Protein AF-A0A955JQ76-F1 (afdb_monomer)

Foldseek 3Di:
DDDDDDDDDDDDDDDDDDDDDPPPPVVVVVVVVVVVVVVVVVVVVVVVVVVVVVVVVVVVVVVVVVVVVVVVVVVVVVVVVVVVVVVVVVVVCVVVVVVVVVVVLVVLLVVLVVQLPDPDPVSVVVSVVVNVVSPPDDDDDDDDDDDDDDDDDDPDDDDPPPDDDDDDPDDDPPQWDFDDDPPDTDTHDGPPDDPPDDDDDPPDDDDDDDDDDPDDDDPDDDDDPDDDDDPDDADCAFDDDPRDGQAGRVRPRDPPPDADPAHDVGDDDPDDDDDFDPDQQWDFDDDPNHGQWIQGPVRDIDGPDDDDDPDDDDDPDDDDPCPPVPPPPPCDDPNAGDDQEPSHDDDPPPDHSVPDPVCDDVNHHPVCVVDPVNCPDDDDDPVNDDPVDPPDDDDAPPPPGDFDADPVRHGPDDPPVVVPPPDPPPPPDDDDDPVNDDLVDDDPPDDNDDPDDDDPPPDQQPPDADVHDRPADSVRD

Sequence (477 aa):
MDNQGFKVSSGSGQSLASDTAGHAFRRLLVIVIIVSVACLAMLSAFVIYHRSNVHESKSAHDDLQSKLATSDLQKKERLDQLALEIEQINSDIKQDLDRDINQKYESISKELKDLANASNKEIAISALSLMQSLSNVAGEGISVSGSNGTTIRNTGVLSVNQQTGELSLQGVMSQTTVNQSGKITTIGTAQDISPGSSPTFNSQTLNGNQTIAGNGEIQGNMIVQGSITGDTLAIGTSGTQNGYVICDASNNCGYSGAGSSFVQGGNSFGNPANIGTNDIQPLNVETNGVTRLSIDASGNSAFTGNVSSNGTISANSLSGNGSGVTNVNATALNGNTAGNSNGQIAINNGTVNTNLNADLLDGQHGSFYQDASNINSGVVADARLSGNVTLQGNAFNGANQLVQLTASGLLPTLDGSSLQNLNAGNVGIGTLTDARLSSNVALKNATNTFIGTNNFAGLTATGILQNGYQVCDASNN

Radius of gyration: 99.42 Å; Cα contacts (8 Å, |Δi|>4): 224; chains: 1; bounding box: 164×147×286 Å

Mean predicted aligned error: 23.63 Å

Structure (mmCIF, N/CA/C/O backbone):
data_AF-A0A955JQ76-F1
#
_entry.id   AF-A0A955JQ76-F1
#
loop_
_atom_site.group_PDB
_atom_site.id
_atom_site.type_symbol
_atom_site.label_atom_id
_atom_site.label_alt_id
_atom_site.label_comp_id
_atom_site.label_asym_id
_atom_site.label_entity_id
_atom_site.label_seq_id
_atom_site.pdbx_PDB_ins_code
_atom_site.Cartn_x
_atom_site.Cartn_y
_atom_site.Cartn_z
_atom_site.occupancy
_atom_site.B_iso_or_equiv
_atom_site.auth_seq_id
_atom_site.auth_comp_id
_atom_site.auth_asym_id
_atom_site.auth_atom_id
_atom_site.pdbx_PDB_model_num
ATOM 1 N N . MET A 1 1 ? 47.116 70.803 -145.082 1.00 39.06 1 MET A N 1
ATOM 2 C CA . MET A 1 1 ? 45.830 71.411 -145.476 1.00 39.06 1 MET A CA 1
ATOM 3 C C . MET A 1 1 ? 45.814 72.822 -144.925 1.00 39.06 1 MET A C 1
ATOM 5 O O . MET A 1 1 ? 46.307 73.024 -143.822 1.00 39.06 1 MET A O 1
ATOM 9 N N . ASP A 1 2 ? 45.382 73.774 -145.741 1.00 37.72 2 ASP A N 1
ATOM 10 C CA . ASP A 1 2 ? 45.626 75.211 -145.585 1.00 37.72 2 ASP A CA 1
ATOM 11 C C . ASP A 1 2 ? 44.881 75.879 -144.417 1.00 37.72 2 ASP A C 1
ATOM 13 O O . ASP A 1 2 ? 43.719 75.565 -144.174 1.00 37.72 2 ASP A O 1
ATOM 17 N N . ASN A 1 3 ? 45.494 76.899 -143.793 1.00 35.53 3 ASN A N 1
ATOM 18 C CA . ASN A 1 3 ? 45.131 78.288 -144.122 1.00 35.53 3 ASN A CA 1
ATOM 19 C C . ASN A 1 3 ? 46.226 79.327 -143.749 1.00 35.53 3 ASN A C 1
ATOM 21 O O . ASN A 1 3 ? 46.975 79.153 -142.795 1.00 35.53 3 ASN A O 1
ATOM 25 N N . GLN A 1 4 ? 46.281 80.390 -144.557 1.00 41.47 4 GLN A N 1
ATOM 26 C CA . GLN A 1 4 ? 47.180 81.565 -144.641 1.00 41.47 4 GLN A CA 1
ATOM 27 C C . GLN A 1 4 ? 47.337 82.394 -143.331 1.00 41.47 4 GLN A C 1
ATOM 29 O O . GLN A 1 4 ? 46.497 82.270 -142.448 1.00 41.47 4 GLN A O 1
ATOM 34 N N . GLY A 1 5 ? 48.304 83.317 -143.121 1.00 34.16 5 GLY A N 1
ATOM 35 C CA . GLY A 1 5 ? 49.381 83.931 -143.945 1.00 34.16 5 GLY A CA 1
ATOM 36 C C . GLY A 1 5 ? 50.316 84.845 -143.075 1.00 34.16 5 GLY A C 1
ATOM 37 O O . GLY A 1 5 ? 50.009 85.059 -141.909 1.00 34.16 5 GLY A O 1
ATOM 38 N N . PHE A 1 6 ? 51.542 85.262 -143.474 1.00 31.70 6 PHE A N 1
ATOM 39 C CA . PHE A 1 6 ? 51.906 86.355 -144.429 1.00 31.70 6 PHE A CA 1
ATOM 40 C C . PHE A 1 6 ? 51.902 87.779 -143.770 1.00 31.70 6 PHE A C 1
ATOM 42 O O . PHE A 1 6 ? 50.859 88.163 -143.264 1.00 31.70 6 PHE A O 1
ATOM 49 N N . LYS A 1 7 ? 52.943 88.659 -143.752 1.00 40.75 7 LYS A N 1
ATOM 50 C CA . LYS A 1 7 ? 54.350 88.684 -144.275 1.00 40.75 7 LYS A CA 1
ATOM 51 C C . LYS A 1 7 ? 55.144 89.962 -143.804 1.00 40.75 7 LYS A C 1
ATOM 53 O O . LYS A 1 7 ? 54.522 91.014 -143.792 1.00 40.75 7 LYS A O 1
ATOM 58 N N . VAL A 1 8 ? 56.499 89.918 -143.676 1.00 36.47 8 VAL A N 1
ATOM 59 C CA . VAL A 1 8 ? 57.489 91.038 -143.964 1.00 36.47 8 VAL A CA 1
ATOM 60 C C . VAL A 1 8 ? 57.466 92.280 -142.994 1.00 36.47 8 VAL A C 1
ATOM 62 O O . VAL A 1 8 ? 56.471 92.485 -142.323 1.00 36.47 8 VAL A O 1
ATOM 65 N N . SER A 1 9 ? 58.505 93.108 -142.717 1.00 34.59 9 SER A N 1
ATOM 66 C CA . SER A 1 9 ? 59.639 93.651 -143.510 1.00 34.59 9 SER A CA 1
ATOM 67 C C . SER A 1 9 ? 60.887 94.121 -142.715 1.00 34.59 9 SER A C 1
ATOM 69 O O . SER A 1 9 ? 60.875 94.224 -141.493 1.00 34.59 9 SER A O 1
ATOM 71 N N . SER A 1 10 ? 61.939 94.478 -143.463 1.00 41.00 10 SER A N 1
ATOM 72 C CA . SER A 1 10 ? 63.261 95.014 -143.083 1.00 41.00 10 SER A CA 1
ATOM 73 C C . SER A 1 10 ? 63.398 96.554 -143.121 1.00 41.00 10 SER A C 1
ATOM 75 O O . SER A 1 10 ? 62.702 97.205 -143.896 1.00 41.00 10 SER A O 1
ATOM 77 N N . GLY A 1 11 ? 64.418 97.100 -142.438 1.00 34.34 11 GLY A N 1
ATOM 78 C CA . GLY A 1 11 ? 65.035 98.426 -142.688 1.00 34.34 11 GLY A CA 1
ATOM 79 C C . GLY A 1 11 ? 65.796 98.946 -141.447 1.00 34.34 11 GLY A C 1
ATOM 80 O O . GLY A 1 11 ? 65.258 98.817 -140.357 1.00 34.34 11 GLY A O 1
ATOM 81 N N . SER A 1 12 ? 67.058 99.414 -141.418 1.00 33.38 12 SER A N 1
ATOM 82 C CA . SER A 1 12 ? 67.971 100.158 -142.328 1.00 33.38 12 SER A CA 1
ATOM 83 C C . SER A 1 12 ? 68.130 101.640 -141.929 1.00 33.38 12 SER A C 1
ATOM 85 O O . SER A 1 12 ? 67.125 102.327 -141.790 1.00 33.38 12 SER A O 1
ATOM 87 N N . GLY A 1 13 ? 69.372 102.150 -141.859 1.00 34.94 13 GLY A N 1
ATOM 88 C CA . GLY A 1 13 ? 69.708 103.577 -141.629 1.00 34.94 13 GLY A CA 1
ATOM 89 C C . GLY A 1 13 ? 70.164 103.865 -140.188 1.00 34.94 13 GLY A C 1
ATOM 90 O O . GLY A 1 13 ? 69.411 103.639 -139.253 1.00 34.94 13 GLY A O 1
ATOM 91 N N . GLN A 1 14 ? 71.451 104.134 -139.927 1.00 36.16 14 GLN A N 1
ATOM 92 C CA . GLN A 1 14 ? 72.162 105.428 -140.069 1.00 36.16 14 GLN A CA 1
ATOM 93 C C . GLN A 1 14 ? 71.599 106.531 -139.142 1.00 36.16 14 GLN A C 1
ATOM 95 O O . GLN A 1 14 ? 70.411 106.808 -139.197 1.00 36.16 14 GLN A O 1
ATOM 100 N N . SER A 1 15 ? 72.330 107.086 -138.162 1.00 36.34 15 SER A N 1
ATOM 101 C CA . SER A 1 15 ? 73.666 107.740 -138.132 1.00 36.34 15 SER A CA 1
ATOM 102 C C . SER A 1 15 ? 73.541 109.268 -138.239 1.00 36.34 15 SER A C 1
ATOM 104 O O . SER A 1 15 ? 72.854 109.740 -139.137 1.00 36.34 15 SER A O 1
ATOM 106 N N . LEU A 1 16 ? 74.275 109.993 -137.372 1.00 32.81 16 LEU A N 1
ATOM 107 C CA . LEU A 1 16 ? 74.452 111.465 -137.326 1.00 32.81 16 LEU A CA 1
ATOM 108 C C . LEU A 1 16 ? 73.179 112.260 -136.909 1.00 32.81 16 LEU A C 1
ATOM 110 O O . LEU A 1 16 ? 72.072 111.892 -137.273 1.00 32.81 16 LEU A O 1
ATOM 114 N N . ALA A 1 17 ? 73.229 113.346 -136.120 1.00 36.19 17 ALA A N 1
ATOM 115 C CA . ALA A 1 17 ? 74.340 114.059 -135.467 1.00 36.19 17 ALA A CA 1
ATOM 116 C C . ALA A 1 17 ? 73.867 114.863 -134.219 1.00 36.19 17 ALA A C 1
ATOM 118 O O . ALA A 1 17 ? 72.670 114.995 -133.989 1.00 36.19 17 ALA A O 1
ATOM 119 N N . SER A 1 18 ? 74.834 115.479 -133.518 1.00 40.44 18 SER A N 1
ATOM 120 C CA . SER A 1 18 ? 74.720 116.692 -132.670 1.00 40.44 18 SER A CA 1
ATOM 121 C C . SER A 1 18 ? 74.068 116.601 -131.266 1.00 40.44 18 SER A C 1
ATOM 123 O O . SER A 1 18 ? 72.866 116.445 -131.082 1.00 40.44 18 SER A O 1
ATOM 125 N N . ASP A 1 19 ? 74.942 116.795 -130.269 1.00 44.41 19 ASP A N 1
ATOM 126 C CA . ASP A 1 19 ? 74.754 117.563 -129.023 1.00 44.41 19 ASP A CA 1
ATOM 127 C C . ASP A 1 19 ? 73.852 117.057 -127.875 1.00 44.41 19 ASP A C 1
ATOM 129 O O . ASP A 1 19 ? 72.918 117.691 -127.387 1.00 44.41 19 ASP A O 1
ATOM 133 N N . THR A 1 20 ? 74.284 115.925 -127.314 1.00 55.53 20 THR A N 1
ATOM 134 C CA . THR A 1 20 ? 74.956 115.886 -125.986 1.00 55.53 20 THR A CA 1
ATOM 135 C C . THR A 1 20 ? 74.315 116.604 -124.773 1.00 55.53 20 THR A C 1
ATOM 137 O O . THR A 1 20 ? 75.020 116.987 -123.845 1.00 55.53 20 THR A O 1
ATOM 140 N N . ALA A 1 21 ? 72.984 116.692 -124.682 1.00 52.44 21 ALA A N 1
ATOM 141 C CA . ALA A 1 21 ? 72.294 116.972 -123.403 1.00 52.44 21 ALA A CA 1
ATOM 142 C C . ALA A 1 21 ? 71.141 115.995 -123.088 1.00 52.44 21 ALA A C 1
ATOM 144 O O . ALA A 1 21 ? 70.983 115.547 -121.951 1.00 52.44 21 ALA A O 1
ATOM 145 N N . GLY A 1 22 ? 70.368 115.570 -124.094 1.00 56.41 22 GLY A N 1
ATOM 146 C CA . GLY A 1 22 ? 69.186 114.708 -123.905 1.00 56.41 22 GLY A CA 1
ATOM 147 C C . GLY A 1 22 ? 69.461 113.244 -123.510 1.00 56.41 22 GLY A C 1
ATOM 148 O O . GLY A 1 22 ? 68.523 112.486 -123.253 1.00 56.41 22 GLY A O 1
ATOM 149 N N . HIS A 1 23 ? 70.725 112.809 -123.464 1.00 52.72 23 HIS A N 1
ATOM 150 C CA . HIS A 1 23 ? 71.073 111.394 -123.282 1.00 52.72 23 HIS A CA 1
ATOM 151 C C . HIS A 1 23 ? 70.923 110.856 -121.850 1.00 52.72 23 HIS A C 1
ATOM 153 O O . HIS A 1 23 ? 70.755 109.647 -121.697 1.00 52.72 23 HIS A O 1
ATOM 159 N N . ALA A 1 24 ? 70.951 111.695 -120.810 1.00 59.19 24 ALA A N 1
ATOM 160 C CA . ALA A 1 24 ? 70.868 111.216 -119.425 1.00 59.19 24 ALA A CA 1
ATOM 161 C C . ALA A 1 24 ? 69.450 110.746 -119.040 1.00 59.19 24 ALA A C 1
ATOM 163 O O . ALA A 1 24 ? 69.270 109.633 -118.546 1.00 59.19 24 ALA A O 1
ATOM 164 N N . PHE A 1 25 ? 68.425 111.556 -119.323 1.00 60.75 25 PHE A N 1
ATOM 165 C CA . PHE A 1 25 ? 67.058 111.300 -118.849 1.00 60.75 25 PHE A CA 1
ATOM 166 C C . PHE A 1 25 ? 66.388 110.108 -119.556 1.00 60.75 25 PHE A C 1
ATOM 168 O O . PHE A 1 25 ? 65.771 109.261 -118.909 1.00 60.75 25 PHE A O 1
ATOM 175 N N . ARG A 1 26 ? 66.586 109.970 -120.879 1.00 60.19 26 ARG A N 1
ATOM 176 C CA . ARG A 1 26 ? 66.104 108.796 -121.633 1.00 60.19 26 ARG A CA 1
ATOM 177 C C . ARG A 1 26 ? 66.754 107.487 -121.177 1.00 60.19 26 ARG A C 1
ATOM 179 O O . ARG A 1 26 ? 66.084 106.461 -121.212 1.00 60.19 26 ARG A O 1
ATOM 186 N N . ARG A 1 27 ? 68.018 107.504 -120.728 1.00 62.44 27 ARG A N 1
ATOM 187 C CA . ARG A 1 27 ? 68.685 106.298 -120.205 1.00 62.44 27 ARG A CA 1
ATOM 188 C C . ARG A 1 27 ? 68.006 105.793 -118.930 1.00 62.44 27 ARG A C 1
ATOM 190 O O . ARG A 1 27 ? 67.743 104.600 -118.843 1.00 62.44 27 ARG A O 1
ATOM 197 N N . LEU A 1 28 ? 67.658 106.676 -117.991 1.00 65.25 28 LEU A N 1
ATOM 198 C CA . LEU A 1 28 ? 67.038 106.266 -116.725 1.00 65.25 28 LEU A CA 1
ATOM 199 C C . LEU A 1 28 ? 65.641 105.650 -116.921 1.00 65.25 28 LEU A C 1
ATOM 201 O O . LEU A 1 28 ? 65.368 104.575 -116.391 1.00 65.25 28 LEU A O 1
ATOM 205 N N . LEU A 1 29 ? 64.779 106.283 -117.728 1.00 64.50 29 LEU A N 1
ATOM 206 C CA . LEU A 1 29 ? 63.418 105.787 -117.982 1.00 64.50 29 LEU A CA 1
ATOM 207 C C . LEU A 1 29 ? 63.422 104.412 -118.678 1.00 64.50 29 LEU A C 1
ATOM 209 O O . LEU A 1 29 ? 62.647 103.526 -118.321 1.00 64.50 29 LEU A O 1
ATOM 213 N N . VAL A 1 30 ? 64.328 104.223 -119.643 1.00 67.25 30 VAL A N 1
ATOM 214 C CA . VAL A 1 30 ? 64.501 102.947 -120.353 1.00 67.25 30 VAL A CA 1
ATOM 215 C C . VAL A 1 30 ? 65.043 101.861 -119.418 1.00 67.25 30 VAL A C 1
ATOM 217 O O . VAL A 1 30 ? 64.553 100.736 -119.468 1.00 67.25 30 VAL A O 1
ATOM 220 N N . ILE A 1 31 ? 65.976 102.187 -118.514 1.00 69.44 31 ILE A N 1
ATOM 221 C CA . ILE A 1 31 ? 66.483 101.239 -117.506 1.00 69.44 31 ILE A CA 1
ATOM 222 C C . ILE A 1 31 ? 65.354 100.737 -116.595 1.00 69.44 31 ILE A C 1
ATOM 224 O O . ILE A 1 31 ? 65.250 99.531 -116.393 1.00 69.44 31 ILE A O 1
ATOM 228 N N . VAL A 1 32 ? 64.478 101.613 -116.085 1.00 70.00 32 VAL A N 1
ATOM 229 C CA . VAL A 1 32 ? 63.382 101.192 -115.185 1.00 70.00 32 VAL A CA 1
ATOM 230 C C . VAL A 1 32 ? 62.412 100.235 -115.886 1.00 70.00 32 VAL A C 1
ATOM 232 O O . VAL A 1 32 ? 62.097 99.182 -115.335 1.00 70.00 32 VAL A O 1
ATOM 235 N N . ILE A 1 33 ? 61.994 100.541 -117.119 1.00 67.12 33 ILE A N 1
ATOM 236 C CA . ILE A 1 33 ? 61.086 99.670 -117.886 1.00 67.12 33 ILE A CA 1
ATOM 237 C C . ILE A 1 33 ? 61.755 98.322 -118.206 1.00 67.12 33 ILE A C 1
ATOM 239 O O . ILE A 1 33 ? 61.122 97.277 -118.052 1.00 67.12 33 ILE A O 1
ATOM 243 N N . ILE A 1 34 ? 63.041 98.323 -118.580 1.00 69.00 34 ILE A N 1
ATOM 244 C CA . ILE A 1 34 ? 63.812 97.090 -118.806 1.00 69.00 34 ILE A CA 1
ATOM 245 C C . ILE A 1 34 ? 63.893 96.251 -117.524 1.00 69.00 34 ILE A C 1
ATOM 247 O O . ILE A 1 34 ? 63.675 95.044 -117.589 1.00 69.00 34 ILE A O 1
ATOM 251 N N . VAL A 1 35 ? 64.141 96.862 -116.361 1.00 73.12 35 VAL A N 1
ATOM 252 C CA . VAL A 1 35 ? 64.207 96.149 -115.073 1.00 73.12 35 VAL A CA 1
ATOM 253 C C . VAL A 1 35 ? 62.850 95.549 -114.691 1.00 73.12 35 VAL A C 1
ATOM 255 O O . VAL A 1 35 ? 62.800 94.388 -114.289 1.00 73.12 35 VAL A O 1
ATOM 258 N N . SER A 1 36 ? 61.738 96.272 -114.862 1.00 65.19 36 SER A N 1
ATOM 259 C CA . SER A 1 36 ? 60.400 95.737 -114.567 1.00 65.19 36 SER A CA 1
ATOM 260 C C . SER A 1 36 ? 60.012 94.567 -115.480 1.00 65.19 36 SER A C 1
ATOM 262 O O . SER A 1 36 ? 59.506 93.555 -114.993 1.00 65.19 36 SER A O 1
ATOM 264 N N . VAL A 1 37 ? 60.291 94.662 -116.786 1.00 69.75 37 VAL A N 1
ATOM 265 C CA . VAL A 1 37 ? 60.029 93.571 -117.744 1.00 69.75 37 VAL A CA 1
ATOM 266 C C . VAL A 1 37 ? 60.952 92.375 -117.485 1.00 69.75 37 VAL A C 1
ATOM 268 O O . VAL A 1 37 ? 60.485 91.237 -117.490 1.00 69.75 37 VAL A O 1
ATOM 271 N N . ALA A 1 38 ? 62.232 92.610 -117.175 1.00 68.38 38 ALA A N 1
ATOM 272 C CA . ALA A 1 38 ? 63.172 91.555 -116.801 1.00 68.38 38 ALA A CA 1
ATOM 273 C C . ALA A 1 38 ? 62.748 90.825 -115.515 1.00 68.38 38 ALA A C 1
ATOM 275 O O . ALA A 1 38 ? 62.862 89.604 -115.443 1.00 68.38 38 ALA A O 1
ATOM 276 N N . CYS A 1 39 ? 62.205 91.537 -114.524 1.00 66.69 39 CYS A N 1
ATOM 277 C CA . CYS A 1 39 ? 61.745 90.933 -113.274 1.00 66.69 39 CYS A CA 1
ATOM 278 C C . CYS A 1 39 ? 60.517 90.024 -113.490 1.00 66.69 39 CYS A C 1
ATOM 280 O O . CYS A 1 39 ? 60.467 88.908 -112.972 1.00 66.69 39 CYS A O 1
ATOM 282 N N . LEU A 1 40 ? 59.562 90.441 -114.332 1.00 66.50 40 LEU A N 1
ATOM 283 C CA . LEU A 1 40 ? 58.391 89.621 -114.677 1.00 66.50 40 LEU A CA 1
ATOM 284 C C . LEU A 1 40 ? 58.764 88.404 -115.552 1.00 66.50 40 LEU A C 1
ATOM 286 O O . LEU A 1 40 ? 58.210 87.313 -115.382 1.00 66.50 40 LEU A O 1
ATOM 290 N N . ALA A 1 41 ? 59.754 88.563 -116.438 1.00 69.12 41 ALA A N 1
ATOM 291 C CA . ALA A 1 41 ? 60.352 87.465 -117.197 1.00 69.12 41 ALA A CA 1
ATOM 292 C C . ALA A 1 41 ? 61.108 86.474 -116.290 1.00 69.12 41 ALA A C 1
ATOM 294 O O . ALA A 1 41 ? 60.997 85.265 -116.478 1.00 69.12 41 ALA A O 1
ATOM 295 N N . MET A 1 42 ? 61.820 86.949 -115.261 1.00 73.19 42 MET A N 1
ATOM 296 C CA . MET A 1 42 ? 62.481 86.071 -114.290 1.00 73.19 42 MET A CA 1
ATOM 297 C C . MET A 1 42 ? 61.493 85.314 -113.401 1.00 73.19 42 MET A C 1
ATOM 299 O O . MET A 1 42 ? 61.714 84.135 -113.138 1.00 73.19 42 MET A O 1
ATOM 303 N N . LEU A 1 43 ? 60.383 85.929 -112.979 1.00 69.62 43 LEU A N 1
ATOM 304 C CA . LEU A 1 43 ? 59.381 85.234 -112.162 1.00 69.62 43 LEU A CA 1
ATOM 305 C C . LEU A 1 43 ? 58.673 84.119 -112.952 1.00 69.62 43 LEU A C 1
ATOM 307 O O . LEU A 1 43 ? 58.476 83.017 -112.440 1.00 69.62 43 LEU A O 1
ATOM 311 N N . SER A 1 44 ? 58.348 84.373 -114.223 1.00 68.00 44 SER A N 1
ATOM 312 C CA . SER A 1 44 ? 57.783 83.355 -115.120 1.00 68.00 44 SER A CA 1
ATOM 313 C C . SER A 1 44 ? 58.800 82.260 -115.474 1.00 68.00 44 SER A C 1
ATOM 315 O O . SER A 1 44 ? 58.452 81.080 -115.425 1.00 68.00 44 SER A O 1
ATOM 317 N N . ALA A 1 45 ? 60.070 82.609 -115.711 1.00 70.25 45 ALA A N 1
ATOM 318 C CA . ALA A 1 45 ? 61.149 81.634 -115.881 1.00 70.25 45 ALA A CA 1
ATOM 319 C C . ALA A 1 45 ? 61.367 80.767 -114.626 1.00 70.25 45 ALA A C 1
ATOM 321 O O . ALA A 1 45 ? 61.546 79.559 -114.753 1.00 70.25 45 ALA A O 1
ATOM 322 N N . PHE A 1 46 ? 61.290 81.339 -113.419 1.00 74.06 46 PHE A N 1
ATOM 323 C CA . PHE A 1 46 ? 61.436 80.593 -112.164 1.00 74.06 46 PHE A CA 1
ATOM 324 C C . PHE A 1 46 ? 60.302 79.580 -111.959 1.00 74.06 46 PHE A C 1
ATOM 326 O O . PHE A 1 46 ? 60.565 78.432 -111.604 1.00 74.06 46 PHE A O 1
ATOM 333 N N . VAL A 1 47 ? 59.049 79.958 -112.244 1.00 74.25 47 VAL A N 1
ATOM 334 C CA . VAL A 1 47 ? 57.900 79.034 -112.174 1.00 74.25 47 VAL A CA 1
ATOM 335 C C . VAL A 1 47 ? 58.018 77.911 -113.209 1.00 74.25 47 VAL A C 1
ATOM 337 O O . VAL A 1 47 ? 57.737 76.758 -112.882 1.00 74.25 47 VAL A O 1
ATOM 340 N N . ILE A 1 48 ? 58.474 78.208 -114.431 1.00 71.44 48 ILE A N 1
ATOM 341 C CA . ILE A 1 48 ? 58.726 77.188 -115.463 1.00 71.44 48 ILE A CA 1
ATOM 342 C C . ILE A 1 48 ? 59.863 76.248 -115.031 1.00 71.44 48 ILE A C 1
ATOM 344 O O . ILE A 1 48 ? 59.701 75.033 -115.111 1.00 71.44 48 ILE A O 1
ATOM 348 N N . TYR A 1 49 ? 60.964 76.782 -114.497 1.00 72.38 49 TYR A N 1
ATOM 349 C CA . TYR A 1 49 ? 62.102 76.004 -113.998 1.00 72.38 49 TYR A CA 1
ATOM 350 C C . TYR A 1 49 ? 61.711 75.071 -112.840 1.00 72.38 49 TYR A C 1
ATOM 352 O O . TYR A 1 49 ? 62.000 73.876 -112.879 1.00 72.38 49 TYR A O 1
ATOM 360 N N . HIS A 1 50 ? 60.970 75.572 -111.844 1.00 74.62 50 HIS A N 1
ATOM 361 C CA . HIS A 1 50 ? 60.469 74.737 -110.747 1.00 74.62 50 HIS A CA 1
ATOM 362 C C . HIS A 1 50 ? 59.492 73.661 -111.240 1.00 74.62 50 HIS A C 1
ATOM 364 O O . HIS A 1 50 ? 59.577 72.510 -110.815 1.00 74.62 50 HIS A O 1
ATOM 370 N N . ARG A 1 51 ? 58.588 74.000 -112.169 1.00 70.81 51 ARG A N 1
ATOM 371 C CA . ARG A 1 51 ? 57.623 73.037 -112.716 1.00 70.81 51 ARG A CA 1
ATOM 372 C C . ARG A 1 51 ? 58.297 71.971 -113.585 1.00 70.81 51 ARG A C 1
ATOM 374 O O . ARG A 1 51 ? 57.861 70.827 -113.531 1.00 70.81 51 ARG A O 1
ATOM 381 N N . SER A 1 52 ? 59.362 72.318 -114.313 1.00 71.00 52 SER A N 1
ATOM 382 C CA . SER A 1 52 ? 60.188 71.375 -115.082 1.00 71.00 52 SER A CA 1
ATOM 383 C C . SER A 1 52 ? 60.898 70.382 -114.161 1.00 71.00 52 SER A C 1
ATOM 385 O O . SER A 1 52 ? 60.691 69.179 -114.296 1.00 71.00 52 SER A O 1
ATOM 387 N N . ASN A 1 53 ? 61.626 70.873 -113.151 1.00 74.19 53 ASN A N 1
ATOM 388 C CA . ASN A 1 53 ? 62.367 70.017 -112.216 1.00 74.19 53 ASN A CA 1
ATOM 389 C C . ASN A 1 53 ? 61.442 69.083 -111.411 1.00 74.19 53 ASN A C 1
ATOM 391 O O . ASN A 1 53 ? 61.801 67.940 -111.135 1.00 74.19 53 ASN A O 1
ATOM 395 N N . VAL A 1 54 ? 60.231 69.532 -111.054 1.00 75.38 54 VAL A N 1
ATOM 396 C CA . VAL A 1 54 ? 59.224 68.674 -110.399 1.00 75.38 54 VAL A CA 1
ATOM 397 C C . VAL A 1 54 ? 58.665 67.617 -111.363 1.00 75.38 54 VAL A C 1
ATOM 399 O O . VAL A 1 54 ? 58.400 66.493 -110.934 1.00 75.38 54 VAL A O 1
ATOM 402 N N . HIS A 1 55 ? 58.519 67.926 -112.656 1.00 75.12 55 HIS A N 1
ATOM 403 C CA . HIS A 1 55 ? 58.060 66.951 -113.650 1.00 75.12 55 HIS A CA 1
ATOM 404 C C . HIS A 1 55 ? 59.126 65.900 -113.984 1.00 75.12 55 HIS A C 1
ATOM 406 O O . HIS A 1 55 ? 58.788 64.720 -114.065 1.00 75.12 55 HIS A O 1
ATOM 412 N N . GLU A 1 56 ? 60.395 66.298 -114.120 1.00 75.12 56 GLU A N 1
ATOM 413 C CA . GLU A 1 56 ? 61.521 65.369 -114.291 1.00 75.12 56 GLU A CA 1
ATOM 414 C C . GLU A 1 56 ? 61.706 64.486 -113.055 1.00 75.12 56 GLU A C 1
ATOM 416 O O . GLU A 1 56 ? 61.798 63.270 -113.189 1.00 75.12 56 GLU A O 1
ATOM 421 N N . SER A 1 57 ? 61.667 65.064 -111.848 1.00 75.06 57 SER A N 1
ATOM 422 C CA . SER A 1 57 ? 61.771 64.305 -110.593 1.00 75.06 57 SER A CA 1
ATOM 423 C C . SER A 1 57 ? 60.663 63.251 -110.460 1.00 75.06 57 SER A C 1
ATOM 425 O O . SER A 1 57 ? 60.935 62.104 -110.105 1.00 75.06 57 SER A O 1
ATOM 427 N N . LYS A 1 58 ? 59.419 63.593 -110.830 1.00 79.62 58 LYS A N 1
ATOM 428 C CA . LYS A 1 58 ? 58.312 62.629 -110.819 1.00 79.62 58 LYS A CA 1
ATOM 429 C C . LYS A 1 58 ? 58.443 61.567 -111.917 1.00 79.62 58 LYS A C 1
ATOM 431 O O . LYS A 1 58 ? 58.285 60.388 -111.627 1.00 79.62 58 LYS A O 1
ATOM 436 N N . SER A 1 59 ? 58.803 61.958 -113.142 1.00 79.88 59 SER A N 1
ATOM 437 C CA . SER A 1 59 ? 59.019 61.008 -114.242 1.00 79.88 59 SER A CA 1
ATOM 438 C C . SER A 1 59 ? 60.170 60.034 -113.959 1.00 79.88 59 SER A C 1
ATOM 440 O O . SER A 1 59 ? 60.083 58.869 -114.336 1.00 79.88 59 SER A O 1
ATOM 442 N N . ALA A 1 60 ? 61.230 60.489 -113.286 1.00 78.62 60 ALA A N 1
ATOM 443 C CA . ALA A 1 60 ? 62.339 59.645 -112.853 1.00 78.62 60 ALA A CA 1
ATOM 444 C C . ALA A 1 60 ? 61.936 58.702 -111.707 1.00 78.62 60 ALA A C 1
ATOM 446 O O . ALA A 1 60 ? 62.388 57.560 -111.670 1.00 78.62 60 ALA A O 1
ATOM 447 N N . HIS A 1 61 ? 61.066 59.144 -110.791 1.00 80.19 61 HIS A N 1
ATOM 448 C CA . HIS A 1 61 ? 60.527 58.284 -109.735 1.00 80.19 61 HIS A CA 1
ATOM 449 C C . HIS A 1 61 ? 59.661 57.152 -110.307 1.00 80.19 61 HIS A C 1
ATOM 451 O O . HIS A 1 61 ? 59.843 55.997 -109.925 1.00 80.19 61 HIS A O 1
ATOM 457 N N . ASP A 1 62 ? 58.769 57.465 -111.249 1.00 80.75 62 ASP A N 1
ATOM 458 C CA . ASP A 1 62 ? 57.866 56.484 -111.860 1.00 80.75 62 ASP A CA 1
ATOM 459 C C . ASP A 1 62 ? 58.638 55.471 -112.749 1.00 80.75 62 ASP A C 1
ATOM 461 O O . ASP A 1 62 ? 58.352 54.272 -112.719 1.00 80.75 62 ASP A O 1
ATOM 465 N N . ASP A 1 63 ? 59.688 55.906 -113.461 1.00 81.81 63 ASP A N 1
ATOM 466 C CA . ASP A 1 63 ? 60.609 55.022 -114.206 1.00 81.81 63 ASP A CA 1
ATOM 467 C C . ASP A 1 63 ? 61.445 54.114 -113.277 1.00 81.81 63 ASP A C 1
ATOM 469 O O . ASP A 1 63 ? 61.598 52.920 -113.547 1.00 81.81 63 ASP A O 1
ATOM 473 N N . LEU A 1 64 ? 61.932 54.633 -112.142 1.00 79.88 64 LEU A N 1
ATOM 474 C CA . LEU A 1 64 ? 62.640 53.833 -111.134 1.00 79.88 64 LEU A CA 1
ATOM 475 C C . LEU A 1 64 ? 61.726 52.801 -110.457 1.00 79.88 64 LEU A C 1
ATOM 477 O O . LEU A 1 64 ? 62.142 51.655 -110.289 1.00 79.88 64 LEU A O 1
ATOM 481 N N . GLN A 1 65 ? 60.484 53.168 -110.121 1.00 78.38 65 GLN A N 1
ATOM 482 C CA . GLN A 1 65 ? 59.459 52.242 -109.612 1.00 78.38 65 GLN A CA 1
ATOM 483 C C . GLN A 1 65 ? 59.182 51.117 -110.619 1.00 78.38 65 GLN A C 1
ATOM 485 O O . GLN A 1 65 ? 59.212 49.939 -110.258 1.00 78.38 65 GLN A O 1
ATOM 490 N N . SER A 1 66 ? 58.992 51.464 -111.899 1.00 76.38 66 SER A N 1
ATOM 491 C CA . SER A 1 66 ? 58.787 50.486 -112.973 1.00 76.38 66 SER A CA 1
ATOM 492 C C . SER A 1 66 ? 59.973 49.526 -113.099 1.00 76.38 66 SER A C 1
ATOM 494 O O . SER A 1 66 ? 59.779 48.312 -113.155 1.00 76.38 66 SER A O 1
ATOM 496 N N . LYS A 1 67 ? 61.207 50.051 -113.110 1.00 76.88 67 LYS A N 1
ATOM 497 C CA . LYS A 1 67 ? 62.434 49.247 -113.223 1.00 76.88 67 LYS A CA 1
ATOM 498 C C . LYS A 1 67 ? 62.649 48.334 -112.020 1.00 76.88 67 LYS A C 1
ATOM 500 O O . LYS A 1 67 ? 63.053 47.186 -112.215 1.00 76.88 67 LYS A O 1
ATOM 505 N N . LEU A 1 68 ? 62.334 48.799 -110.809 1.00 75.25 68 LEU A N 1
ATOM 506 C CA . LEU A 1 68 ? 62.396 47.992 -109.590 1.00 75.25 68 LEU A CA 1
ATOM 507 C C . LEU A 1 68 ? 61.400 46.823 -109.651 1.00 75.25 68 LEU A C 1
ATOM 509 O O . LEU A 1 68 ? 61.801 45.679 -109.447 1.00 75.25 68 LEU A O 1
ATOM 513 N N . ALA A 1 69 ? 60.151 47.081 -110.054 1.00 71.50 69 ALA A N 1
ATOM 514 C CA . ALA A 1 69 ? 59.127 46.047 -110.209 1.00 71.50 69 ALA A CA 1
ATOM 515 C C . ALA A 1 69 ? 59.504 44.975 -111.254 1.00 71.50 69 ALA A C 1
ATOM 517 O O . ALA A 1 69 ? 59.345 43.783 -110.990 1.00 71.50 69 ALA A O 1
ATOM 518 N N . THR A 1 70 ? 60.072 45.358 -112.408 1.00 74.69 70 THR A N 1
ATOM 519 C CA . THR A 1 70 ? 60.615 44.370 -113.366 1.00 74.69 70 THR A CA 1
ATOM 520 C C . THR A 1 70 ? 61.839 43.629 -112.831 1.00 74.69 70 THR A C 1
ATOM 522 O O . THR A 1 70 ? 61.978 42.438 -113.094 1.00 74.69 70 THR A O 1
ATOM 525 N N . SER A 1 71 ? 62.712 44.292 -112.065 1.00 74.94 71 SER A N 1
ATOM 526 C CA . SER A 1 71 ? 63.897 43.655 -111.479 1.00 74.94 71 SER A CA 1
ATOM 527 C C . SER A 1 71 ? 63.516 42.574 -110.467 1.00 74.94 71 SER A C 1
ATOM 529 O O . SER A 1 71 ? 64.118 41.503 -110.464 1.00 74.94 71 SER A O 1
ATOM 531 N N . ASP A 1 72 ? 62.505 42.819 -109.636 1.00 77.50 72 ASP A N 1
ATOM 532 C CA . ASP A 1 72 ? 62.066 41.853 -108.627 1.00 77.50 72 ASP A CA 1
ATOM 533 C C . ASP A 1 72 ? 61.251 40.699 -109.233 1.00 77.50 72 ASP A C 1
ATOM 535 O O . ASP A 1 72 ? 61.394 39.559 -108.784 1.00 77.50 72 ASP A O 1
ATOM 539 N N . LEU A 1 73 ? 60.501 40.939 -110.318 1.00 78.56 73 LEU A N 1
ATOM 540 C CA . LEU A 1 73 ? 59.876 39.864 -111.096 1.00 78.56 73 LEU A CA 1
ATOM 541 C C . LEU A 1 73 ? 60.930 38.957 -111.759 1.00 78.56 73 LEU A C 1
ATOM 543 O O . LEU A 1 73 ? 60.864 37.741 -111.608 1.00 78.56 73 LEU A O 1
ATOM 547 N N . GLN A 1 74 ? 61.955 39.535 -112.398 1.00 78.44 74 GLN A N 1
ATOM 548 C CA . GLN A 1 74 ? 63.058 38.773 -113.004 1.00 78.44 74 GLN A CA 1
ATOM 549 C C . GLN A 1 74 ? 63.877 37.985 -111.969 1.00 78.44 74 GLN A C 1
ATOM 551 O O . GLN A 1 74 ? 64.279 36.852 -112.230 1.00 78.44 74 GLN A O 1
ATOM 556 N N . LYS A 1 75 ? 64.110 38.547 -110.772 1.00 81.25 75 LYS A N 1
ATOM 557 C CA . LYS A 1 75 ? 64.746 37.813 -109.662 1.00 81.25 75 LYS A CA 1
ATOM 558 C C . LYS A 1 75 ? 63.889 36.639 -109.200 1.00 81.25 75 LYS A C 1
ATOM 560 O O . LYS A 1 75 ? 64.446 35.585 -108.912 1.00 81.25 75 LYS A O 1
ATOM 565 N N . LYS A 1 76 ? 62.563 36.806 -109.140 1.00 78.12 76 LYS A N 1
ATOM 566 C CA . LYS A 1 76 ? 61.639 35.731 -108.768 1.00 78.12 76 LYS A CA 1
ATOM 567 C C . LYS A 1 76 ? 61.644 34.605 -109.803 1.00 78.12 76 LYS A C 1
ATOM 569 O O . LYS A 1 76 ? 61.879 33.465 -109.429 1.00 78.12 76 LYS A O 1
ATOM 574 N N . GLU A 1 77 ? 61.500 34.923 -111.088 1.00 83.31 77 GLU A N 1
ATOM 575 C CA . GLU A 1 77 ? 61.580 33.926 -112.169 1.00 83.31 77 GLU A CA 1
ATOM 576 C C . GLU A 1 77 ? 62.931 33.192 -112.172 1.00 83.31 77 GLU A C 1
ATOM 578 O O . GLU A 1 77 ? 62.981 31.977 -112.369 1.00 83.31 77 GLU A O 1
ATOM 583 N N . ARG A 1 78 ? 64.038 33.895 -111.882 1.00 83.38 78 ARG A N 1
ATOM 584 C CA . ARG A 1 78 ? 65.358 33.261 -111.752 1.00 83.38 78 ARG A CA 1
ATOM 585 C C . ARG A 1 78 ? 65.482 32.384 -110.501 1.00 83.38 78 ARG A C 1
ATOM 587 O O . ARG A 1 78 ? 66.194 31.384 -110.551 1.00 83.38 78 ARG A O 1
ATOM 594 N N . LEU A 1 79 ? 64.811 32.732 -109.402 1.00 81.75 79 LEU A N 1
ATOM 595 C CA . LEU A 1 79 ? 64.766 31.923 -108.182 1.00 81.75 79 LEU A CA 1
ATOM 596 C C . LEU A 1 79 ? 63.946 30.641 -108.393 1.00 81.75 79 LEU A C 1
ATOM 598 O O . LEU A 1 79 ? 64.393 29.570 -107.992 1.00 81.75 79 LEU A O 1
ATOM 602 N N . ASP A 1 80 ? 62.810 30.739 -109.087 1.00 81.62 80 ASP A N 1
ATOM 603 C CA . ASP A 1 80 ? 61.970 29.592 -109.448 1.00 81.62 80 ASP A CA 1
ATOM 604 C C . ASP A 1 80 ? 62.709 28.651 -110.434 1.00 81.62 80 ASP A C 1
ATOM 606 O O . ASP A 1 80 ? 62.667 27.431 -110.278 1.00 81.62 80 ASP A O 1
ATOM 610 N N . GLN A 1 81 ? 63.486 29.193 -111.388 1.00 85.44 81 GLN A N 1
ATOM 611 C CA . GLN A 1 81 ? 64.400 28.392 -112.224 1.00 85.44 81 GLN A CA 1
ATOM 612 C C . GLN A 1 81 ? 65.504 27.699 -111.415 1.00 85.44 81 GLN A C 1
ATOM 614 O O . GLN A 1 81 ? 65.763 26.519 -111.631 1.00 85.44 81 GLN A O 1
ATOM 619 N N . LEU A 1 82 ? 66.148 28.407 -110.481 1.00 85.69 82 LEU A N 1
ATOM 620 C CA . LEU A 1 82 ? 67.187 27.829 -109.622 1.00 85.69 82 LEU A CA 1
ATOM 621 C C . LEU A 1 82 ? 66.635 26.719 -108.717 1.00 85.69 82 LEU A C 1
ATOM 623 O O . LEU A 1 82 ? 67.337 25.743 -108.468 1.00 85.69 82 LEU A O 1
ATOM 627 N N . ALA A 1 83 ? 65.387 26.830 -108.255 1.00 79.56 83 ALA A N 1
ATOM 628 C CA . ALA A 1 83 ? 64.728 25.770 -107.496 1.00 79.56 83 ALA A CA 1
ATOM 629 C C . ALA A 1 83 ? 64.562 24.489 -108.335 1.00 79.56 83 ALA A C 1
ATOM 631 O O . ALA A 1 83 ? 64.910 23.409 -107.861 1.00 79.56 83 ALA A O 1
ATOM 632 N N . LEU A 1 84 ? 64.123 24.617 -109.593 1.00 87.31 84 LEU A N 1
ATOM 633 C CA . LEU A 1 84 ? 64.005 23.492 -110.531 1.00 87.31 84 LEU A CA 1
ATOM 634 C C . LEU A 1 84 ? 65.373 22.893 -110.911 1.00 87.31 84 LEU A C 1
ATOM 636 O O . LEU A 1 84 ? 65.509 21.673 -110.959 1.00 87.31 84 LEU A O 1
ATOM 640 N N . GLU A 1 85 ? 66.402 23.723 -111.129 1.00 86.50 85 GLU A N 1
ATOM 641 C CA . GLU A 1 85 ? 67.781 23.252 -111.358 1.00 86.50 85 GLU A CA 1
ATOM 642 C C . GLU A 1 85 ? 68.309 22.461 -110.141 1.00 86.50 85 GLU A C 1
ATOM 644 O O . GLU A 1 85 ? 68.899 21.396 -110.311 1.00 86.50 85 GLU A O 1
ATOM 649 N N . ILE A 1 86 ? 68.054 22.923 -108.910 1.00 84.12 86 ILE A N 1
ATOM 650 C CA . ILE A 1 86 ? 68.446 22.223 -107.671 1.00 84.12 86 ILE A CA 1
ATOM 651 C C . ILE A 1 86 ? 67.664 20.915 -107.480 1.00 84.12 86 ILE A C 1
ATOM 653 O O . ILE A 1 86 ? 68.238 19.922 -107.033 1.00 84.12 86 ILE A O 1
ATOM 657 N N . GLU A 1 87 ? 66.370 20.884 -107.802 1.00 84.56 87 GLU A N 1
ATOM 658 C CA . GLU A 1 87 ? 65.552 19.670 -107.712 1.00 84.56 87 GLU A CA 1
ATOM 659 C C . GLU A 1 87 ? 66.020 18.605 -108.717 1.00 84.56 87 GLU A C 1
ATOM 661 O O . GLU A 1 87 ? 66.211 17.448 -108.334 1.00 84.56 87 GLU A O 1
ATOM 666 N N . GLN A 1 88 ? 66.332 19.007 -109.955 1.00 85.25 88 GLN A N 1
ATOM 667 C CA . GLN A 1 88 ? 66.924 18.121 -110.960 1.00 85.25 88 GLN A CA 1
ATOM 668 C C . GLN A 1 88 ? 68.304 17.611 -110.522 1.00 85.25 88 GLN A C 1
ATOM 670 O O . GLN A 1 88 ? 68.529 16.404 -110.529 1.00 85.25 88 GLN A O 1
ATOM 675 N N . ILE A 1 89 ? 69.200 18.489 -110.052 1.00 83.19 89 ILE A N 1
ATOM 676 C CA . ILE A 1 89 ? 70.530 18.095 -109.555 1.00 83.19 89 ILE A CA 1
ATOM 677 C C . ILE A 1 89 ? 70.417 17.108 -108.384 1.00 83.19 89 ILE A C 1
ATOM 679 O O . ILE A 1 89 ? 71.157 16.130 -108.342 1.00 83.19 89 ILE A O 1
ATOM 683 N N . ASN A 1 90 ? 69.485 17.310 -107.448 1.00 80.19 90 ASN A N 1
ATOM 684 C CA . ASN A 1 90 ? 69.270 16.372 -106.343 1.00 80.19 90 ASN A CA 1
ATOM 685 C C . ASN A 1 90 ? 68.687 15.028 -106.812 1.00 80.19 90 ASN A C 1
ATOM 687 O O . ASN A 1 90 ? 69.056 13.988 -106.266 1.00 80.19 90 ASN A O 1
ATOM 691 N N . SER A 1 91 ? 67.802 15.033 -107.814 1.00 80.69 91 SER A N 1
ATOM 692 C CA . SER A 1 91 ? 67.291 13.811 -108.446 1.00 80.69 91 SER A CA 1
ATOM 693 C C . SER A 1 91 ? 68.411 13.033 -109.141 1.00 80.69 91 SER A C 1
ATOM 695 O O . SER A 1 91 ? 68.553 11.832 -108.913 1.00 80.69 91 SER A O 1
ATOM 697 N N . ASP A 1 92 ? 69.239 13.722 -109.928 1.00 82.25 92 ASP A N 1
ATOM 698 C CA . ASP A 1 92 ? 70.342 13.129 -110.685 1.00 82.25 92 ASP A CA 1
ATOM 699 C C . ASP A 1 92 ? 71.432 12.601 -109.746 1.00 82.25 92 ASP A C 1
ATOM 701 O O . ASP A 1 92 ? 71.824 11.444 -109.866 1.00 82.25 92 ASP A O 1
ATOM 705 N N . ILE A 1 93 ? 71.843 13.380 -108.733 1.00 79.81 93 ILE A N 1
ATOM 706 C CA . ILE A 1 93 ? 72.768 12.924 -107.680 1.00 79.81 93 ILE A CA 1
ATOM 707 C C . ILE A 1 93 ? 72.226 11.673 -106.992 1.00 79.81 93 ILE A C 1
ATOM 709 O O . ILE A 1 93 ? 72.993 10.749 -106.735 1.00 79.81 93 ILE A O 1
ATOM 713 N N . LYS A 1 94 ? 70.926 11.619 -106.683 1.00 76.75 94 LYS A N 1
ATOM 714 C CA . LYS A 1 94 ? 70.341 10.466 -105.996 1.00 76.75 94 LYS A CA 1
ATOM 715 C C . LYS A 1 94 ? 70.299 9.229 -106.893 1.00 76.75 94 LYS A C 1
ATOM 717 O O . LYS A 1 94 ? 70.734 8.169 -106.456 1.00 76.75 94 LYS A O 1
ATOM 722 N N . GLN A 1 95 ? 69.847 9.361 -108.143 1.00 77.56 95 GLN A N 1
ATOM 723 C CA . GLN A 1 95 ? 69.844 8.245 -109.093 1.00 77.56 95 GLN A CA 1
ATOM 724 C C . GLN A 1 95 ? 71.255 7.752 -109.417 1.00 77.56 95 GLN A C 1
ATOM 726 O O . GLN A 1 95 ? 71.468 6.542 -109.457 1.00 77.56 95 GLN A O 1
ATOM 731 N N . ASP A 1 96 ? 72.222 8.650 -109.614 1.00 80.69 96 ASP A N 1
ATOM 732 C CA . ASP A 1 96 ? 73.600 8.255 -109.899 1.00 80.69 96 ASP A CA 1
ATOM 733 C C . ASP A 1 96 ? 74.305 7.673 -108.679 1.00 80.69 96 ASP A C 1
ATOM 735 O O . ASP A 1 96 ? 74.994 6.669 -108.824 1.00 80.69 96 ASP A O 1
ATOM 739 N N . LEU A 1 97 ? 74.091 8.211 -107.476 1.00 74.44 97 LEU A N 1
ATOM 740 C CA . LEU A 1 97 ? 74.645 7.632 -106.253 1.00 74.44 97 LEU A CA 1
ATOM 741 C C . LEU A 1 97 ? 74.066 6.235 -105.987 1.00 74.44 97 LEU A C 1
ATOM 743 O O . LEU A 1 97 ? 74.832 5.303 -105.745 1.00 74.44 97 LEU A O 1
ATOM 747 N N . ASP A 1 98 ? 72.745 6.060 -106.103 1.00 73.88 98 ASP A N 1
ATOM 748 C CA . ASP A 1 98 ? 72.100 4.752 -105.954 1.00 73.88 98 ASP A CA 1
ATOM 749 C C . ASP A 1 98 ? 72.569 3.777 -107.056 1.00 73.88 98 ASP A C 1
ATOM 751 O O . ASP A 1 98 ? 72.815 2.600 -106.785 1.00 73.88 98 ASP A O 1
ATOM 755 N N . ARG A 1 99 ? 72.766 4.242 -108.297 1.00 75.44 99 ARG A N 1
ATOM 756 C CA . ARG A 1 99 ? 73.293 3.431 -109.410 1.00 75.44 99 ARG A CA 1
ATOM 757 C C . ARG A 1 99 ? 74.742 2.998 -109.178 1.00 75.44 99 ARG A C 1
ATOM 759 O O . ARG A 1 99 ? 75.052 1.819 -109.345 1.00 75.44 99 ARG A O 1
ATOM 766 N N . ASP A 1 100 ? 75.612 3.919 -108.784 1.00 79.00 100 ASP A N 1
ATOM 767 C CA . ASP A 1 100 ? 77.050 3.689 -108.615 1.00 79.00 100 ASP A CA 1
ATOM 768 C C . ASP A 1 100 ? 77.344 2.830 -107.368 1.00 79.00 100 ASP A C 1
ATOM 770 O O . ASP A 1 100 ? 78.194 1.936 -107.407 1.00 79.00 100 ASP A O 1
ATOM 774 N N . ILE A 1 101 ? 76.578 3.017 -106.281 1.00 76.31 101 ILE A N 1
ATOM 775 C CA . ILE A 1 101 ? 76.621 2.150 -105.092 1.00 76.31 101 ILE A CA 1
ATOM 776 C C . ILE A 1 101 ? 76.140 0.737 -105.431 1.00 76.31 101 ILE A C 1
ATOM 778 O O . ILE A 1 101 ? 76.838 -0.222 -105.103 1.00 76.31 101 ILE A O 1
ATOM 782 N N . ASN A 1 102 ? 75.001 0.578 -106.116 1.00 75.81 102 ASN A N 1
ATOM 783 C CA . ASN A 1 102 ? 74.484 -0.752 -106.460 1.00 75.81 102 ASN A CA 1
ATOM 784 C C . ASN A 1 102 ? 75.406 -1.501 -107.439 1.00 75.81 102 ASN A C 1
ATOM 786 O O . ASN A 1 102 ? 75.637 -2.697 -107.268 1.00 75.81 102 ASN A O 1
ATOM 790 N N . GLN A 1 103 ? 76.010 -0.814 -108.417 1.00 80.00 103 GLN A N 1
ATOM 791 C CA . GLN A 1 103 ? 77.004 -1.428 -109.308 1.00 80.00 103 GLN A CA 1
ATOM 792 C C . GLN A 1 103 ? 78.260 -1.888 -108.551 1.00 80.00 103 GLN A C 1
ATOM 794 O O . GLN A 1 103 ? 78.761 -2.987 -108.804 1.00 80.00 103 GLN A O 1
ATOM 799 N N . LYS A 1 104 ? 78.745 -1.101 -107.581 1.00 80.81 104 LYS A N 1
ATOM 800 C CA . LYS A 1 104 ? 79.860 -1.502 -106.704 1.00 80.81 104 LYS A CA 1
ATOM 801 C C . LYS A 1 104 ? 79.483 -2.667 -105.788 1.00 80.81 104 LYS A C 1
ATOM 803 O O . LYS A 1 104 ? 80.281 -3.593 -105.653 1.00 80.81 104 LYS A O 1
ATOM 808 N N . TYR A 1 105 ? 78.280 -2.659 -105.212 1.00 81.00 105 TYR A N 1
ATOM 809 C CA . TYR A 1 105 ? 77.769 -3.746 -104.373 1.00 81.00 105 TYR A CA 1
ATOM 810 C C . TYR A 1 105 ? 77.716 -5.070 -105.145 1.00 81.00 105 TYR A C 1
ATOM 812 O O . TYR A 1 105 ? 78.271 -6.063 -104.682 1.00 81.00 105 TYR A O 1
ATOM 820 N N . GLU A 1 106 ? 77.137 -5.082 -106.350 1.00 79.25 106 GLU A N 1
ATOM 821 C CA . GLU A 1 106 ? 77.078 -6.283 -107.194 1.00 79.25 106 GLU A CA 1
ATOM 822 C C . GLU A 1 106 ? 78.467 -6.758 -107.646 1.00 79.25 106 GLU A C 1
ATOM 824 O O . GLU A 1 106 ? 78.746 -7.959 -107.620 1.00 79.25 106 GLU A O 1
ATOM 829 N N . SER A 1 107 ? 79.378 -5.839 -107.988 1.00 83.19 107 SER A N 1
ATOM 830 C CA . SER A 1 107 ? 80.761 -6.192 -108.338 1.00 83.19 107 SER A CA 1
ATOM 831 C C . SER A 1 107 ? 81.490 -6.876 -107.175 1.00 83.19 107 SER A C 1
ATOM 833 O O . SER A 1 107 ? 82.080 -7.939 -107.362 1.00 83.19 107 SER A O 1
ATOM 835 N N . ILE A 1 108 ? 81.408 -6.307 -105.967 1.00 83.38 108 ILE A N 1
ATOM 836 C CA . ILE A 1 108 ? 82.041 -6.853 -104.755 1.00 83.38 108 ILE A CA 1
ATOM 837 C C . ILE A 1 108 ? 81.366 -8.169 -104.335 1.00 83.38 108 ILE A C 1
ATOM 839 O O . ILE A 1 108 ? 82.046 -9.136 -104.003 1.00 83.38 108 ILE A O 1
ATOM 843 N N . SER A 1 109 ? 80.034 -8.243 -104.399 1.00 80.75 109 SER A N 1
ATOM 844 C CA . SER A 1 109 ? 79.244 -9.454 -104.126 1.00 80.75 109 SER A CA 1
ATOM 845 C C . SER A 1 109 ? 79.652 -10.612 -105.039 1.00 80.75 109 SER A C 1
ATOM 847 O O . SER A 1 109 ? 79.786 -11.747 -104.581 1.00 80.75 109 SER A O 1
ATOM 849 N N . LYS A 1 110 ? 79.899 -10.337 -106.325 1.00 83.81 110 LYS A N 1
ATOM 850 C CA . LYS A 1 110 ? 80.386 -11.329 -107.288 1.00 83.81 110 LYS A CA 1
ATOM 851 C C . LYS A 1 110 ? 81.816 -11.781 -106.980 1.00 83.81 110 LYS A C 1
ATOM 853 O O . LYS A 1 110 ? 82.058 -12.980 -106.889 1.00 83.81 110 LYS A O 1
ATOM 858 N N . GLU A 1 111 ? 82.737 -10.847 -106.763 1.00 86.69 111 GLU A N 1
ATOM 859 C CA . GLU A 1 111 ? 84.144 -11.157 -106.473 1.00 86.69 111 GLU A CA 1
ATOM 860 C C . GLU A 1 111 ? 84.302 -11.952 -105.161 1.00 86.69 111 GLU A C 1
ATOM 862 O O . GLU A 1 111 ? 85.045 -12.933 -105.104 1.00 86.69 111 GLU A O 1
ATOM 867 N N . LEU A 1 112 ? 83.518 -11.618 -104.128 1.00 86.75 112 LEU A N 1
ATOM 868 C CA . LEU A 1 112 ? 83.463 -12.384 -102.880 1.00 86.75 112 LEU A CA 1
ATOM 869 C C . LEU A 1 112 ? 82.854 -13.786 -103.060 1.00 86.75 112 LEU A C 1
ATOM 871 O O . LEU A 1 112 ? 83.316 -14.719 -102.406 1.00 86.75 112 LEU A O 1
ATOM 875 N N . LYS A 1 113 ? 81.868 -13.975 -103.950 1.00 83.62 113 LYS A N 1
ATOM 876 C CA . LYS A 1 113 ? 81.334 -15.310 -104.297 1.00 83.62 113 LYS A CA 1
ATOM 877 C C . LYS A 1 113 ? 82.365 -16.172 -105.027 1.00 83.62 113 LYS A C 1
ATOM 879 O O . LYS A 1 113 ? 82.429 -17.375 -104.778 1.00 83.62 113 LYS A O 1
ATOM 884 N N . ASP A 1 114 ? 83.190 -15.582 -105.884 1.00 85.75 114 ASP A N 1
ATOM 885 C CA . ASP A 1 114 ? 84.270 -16.308 -106.558 1.00 85.75 114 ASP A CA 1
ATOM 886 C C . ASP A 1 114 ? 85.378 -16.690 -105.549 1.00 85.75 114 ASP A C 1
ATOM 888 O O . ASP A 1 114 ? 85.803 -17.847 -105.496 1.00 85.75 114 ASP A O 1
ATOM 892 N N . LEU A 1 115 ? 85.764 -15.771 -104.652 1.00 86.19 115 LEU A N 1
ATOM 893 C CA . LEU A 1 115 ? 86.723 -16.023 -103.561 1.00 86.19 115 LEU A CA 1
ATOM 894 C C . LEU A 1 115 ? 86.214 -17.024 -102.507 1.00 86.19 115 LEU A C 1
ATOM 896 O O . LEU A 1 115 ? 87.004 -17.788 -101.953 1.00 86.19 115 LEU A O 1
ATOM 900 N N . ALA A 1 116 ? 84.905 -17.078 -102.257 1.00 80.88 116 ALA A N 1
ATOM 901 C CA . ALA A 1 116 ? 84.267 -18.075 -101.394 1.00 80.88 116 ALA A CA 1
ATOM 902 C C . ALA A 1 116 ? 84.439 -19.518 -101.899 1.00 80.88 116 ALA A C 1
ATOM 904 O O . ALA A 1 116 ? 84.407 -20.457 -101.105 1.00 80.88 116 ALA A O 1
ATOM 905 N N . ASN A 1 117 ? 84.655 -19.692 -103.206 1.00 83.19 117 ASN A N 1
ATOM 906 C CA . ASN A 1 117 ? 84.923 -20.980 -103.843 1.00 83.19 117 ASN A CA 1
ATOM 907 C C . ASN A 1 117 ? 86.431 -21.266 -104.014 1.00 83.19 117 ASN A C 1
ATOM 909 O O . ASN A 1 117 ? 86.807 -22.242 -104.667 1.00 83.19 117 ASN A O 1
ATOM 913 N N . ALA A 1 118 ? 87.314 -20.441 -103.436 1.00 82.94 118 ALA A N 1
ATOM 914 C CA . ALA A 1 118 ? 88.756 -20.652 -103.502 1.00 82.94 118 ALA A CA 1
ATOM 915 C C . ALA A 1 118 ? 89.185 -21.949 -102.791 1.00 82.94 118 ALA A C 1
ATOM 917 O O . ALA A 1 118 ? 88.713 -22.291 -101.708 1.00 82.94 118 ALA A O 1
ATOM 918 N N . SER A 1 119 ? 90.171 -22.646 -103.363 1.00 79.44 119 SER A N 1
ATOM 919 C CA . SER A 1 119 ? 90.729 -23.881 -102.791 1.00 79.44 119 SER A CA 1
ATOM 920 C C . SER A 1 119 ? 91.505 -23.670 -101.479 1.00 79.44 119 SER A C 1
ATOM 922 O O . SER A 1 119 ? 91.746 -24.632 -100.747 1.00 79.44 119 SER A O 1
ATOM 924 N N . ASN A 1 120 ? 91.870 -22.426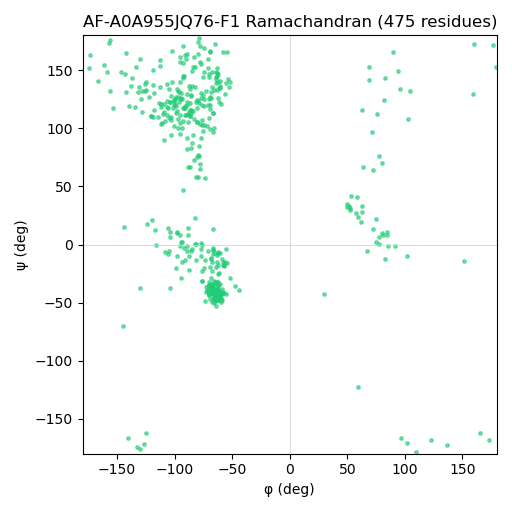 -101.145 1.00 89.56 120 ASN A N 1
ATOM 925 C CA . ASN A 1 120 ? 92.418 -22.063 -99.840 1.00 89.56 120 ASN A CA 1
ATOM 926 C C . ASN A 1 120 ? 91.279 -21.770 -98.845 1.00 89.56 120 ASN A C 1
ATOM 928 O O . ASN A 1 120 ? 90.554 -20.784 -98.985 1.00 89.56 120 ASN A O 1
ATOM 932 N N . LYS A 1 121 ? 91.174 -22.600 -97.798 1.00 81.56 121 LYS A N 1
ATOM 933 C CA . LYS A 1 121 ? 90.121 -22.504 -96.777 1.00 81.56 121 LYS A CA 1
ATOM 934 C C . LYS A 1 121 ? 90.107 -21.184 -96.001 1.00 81.56 121 LYS A C 1
ATOM 936 O O . LYS A 1 121 ? 89.019 -20.736 -95.659 1.00 81.56 121 LYS A O 1
ATOM 941 N N . GLU A 1 122 ? 91.249 -20.553 -95.725 1.00 82.50 122 GLU A N 1
ATOM 942 C CA . GLU A 1 122 ? 91.255 -19.269 -94.999 1.00 82.50 122 GLU A CA 1
ATOM 943 C C . GLU A 1 122 ? 90.666 -18.137 -95.849 1.00 82.50 122 GLU A C 1
ATOM 945 O O . GLU A 1 122 ? 89.896 -17.317 -95.343 1.00 82.50 122 GLU A O 1
ATOM 950 N N . ILE A 1 123 ? 90.961 -18.138 -97.155 1.00 83.75 123 ILE A N 1
ATOM 951 C CA . ILE A 1 123 ? 90.400 -17.179 -98.118 1.00 83.75 123 ILE A CA 1
ATOM 952 C C . ILE A 1 123 ? 88.888 -17.395 -98.247 1.00 83.75 123 ILE A C 1
ATOM 954 O O . ILE A 1 123 ? 88.128 -16.439 -98.112 1.00 83.75 123 ILE A O 1
ATOM 958 N N . ALA A 1 124 ? 88.447 -18.646 -98.414 1.00 78.44 124 ALA A N 1
ATOM 959 C CA . ALA A 1 124 ? 87.029 -18.985 -98.518 1.00 78.44 124 ALA A CA 1
ATOM 960 C C . ALA A 1 124 ? 86.226 -18.594 -97.258 1.00 78.44 124 ALA A C 1
ATOM 962 O O . ALA A 1 124 ? 85.149 -18.006 -97.365 1.00 78.44 124 ALA A O 1
ATOM 963 N N . ILE A 1 125 ? 86.758 -18.858 -96.056 1.00 82.12 125 ILE A N 1
ATOM 964 C CA . ILE A 1 125 ? 86.110 -18.497 -94.781 1.00 82.12 125 ILE A CA 1
ATOM 965 C C . ILE A 1 125 ? 86.052 -16.974 -94.602 1.00 82.12 125 ILE A C 1
ATOM 967 O O . ILE A 1 125 ? 85.013 -16.440 -94.209 1.00 82.12 125 ILE A O 1
ATOM 971 N N . SER A 1 126 ? 87.134 -16.263 -94.934 1.00 83.94 126 SER A N 1
ATOM 972 C CA . SER A 1 126 ? 87.156 -14.796 -94.884 1.00 83.94 126 SER A CA 1
ATOM 973 C C . SER A 1 126 ? 86.138 -14.194 -95.857 1.00 83.94 126 SER A C 1
ATOM 975 O O . SER A 1 126 ? 85.360 -13.326 -95.467 1.00 83.94 126 SER A O 1
ATOM 977 N N . ALA A 1 127 ? 86.064 -14.704 -97.090 1.00 82.62 127 ALA A N 1
ATOM 978 C CA . ALA A 1 127 ? 85.092 -14.261 -98.087 1.00 82.62 127 ALA A CA 1
ATOM 979 C C . ALA A 1 127 ? 83.635 -14.494 -97.636 1.00 82.62 127 ALA A C 1
ATOM 981 O O . ALA A 1 127 ? 82.805 -13.597 -97.788 1.00 82.62 127 ALA A O 1
ATOM 982 N N . LEU A 1 128 ? 83.327 -15.637 -97.005 1.00 80.44 128 LEU A N 1
ATOM 983 C CA . LEU A 1 128 ? 82.009 -15.887 -96.398 1.00 80.44 128 LEU A CA 1
ATOM 984 C C . LEU A 1 128 ? 81.663 -14.866 -95.302 1.00 80.44 128 LEU A C 1
ATOM 986 O O . LEU A 1 128 ? 80.545 -14.356 -95.281 1.00 80.44 128 LEU A O 1
ATOM 990 N N . SER A 1 129 ? 82.616 -14.535 -94.427 1.00 77.81 129 SER A N 1
ATOM 991 C CA . SER A 1 129 ? 82.423 -13.551 -93.350 1.00 77.81 129 SER A CA 1
ATOM 992 C C . SER A 1 129 ? 82.152 -12.135 -93.887 1.00 77.81 129 SER A C 1
ATOM 994 O O . SER A 1 129 ? 81.249 -11.436 -93.412 1.00 77.81 129 SER A O 1
ATOM 996 N N . LEU A 1 130 ? 82.865 -11.725 -94.946 1.00 81.12 130 LEU A N 1
ATOM 997 C CA . LEU A 1 130 ? 82.601 -10.451 -95.622 1.00 81.12 130 LEU A CA 1
ATOM 998 C C . LEU A 1 130 ? 81.245 -10.446 -96.352 1.00 81.12 130 LEU A C 1
ATOM 1000 O O . LEU A 1 130 ? 80.524 -9.456 -96.250 1.00 81.12 130 LEU A O 1
ATOM 1004 N N . MET A 1 131 ? 80.840 -11.542 -97.009 1.00 76.25 131 MET A N 1
ATOM 1005 C CA . MET A 1 131 ? 79.488 -11.650 -97.589 1.00 76.25 131 MET A CA 1
ATOM 1006 C C . MET A 1 131 ? 78.391 -11.550 -96.523 1.00 76.25 131 MET A C 1
ATOM 1008 O O . MET A 1 131 ? 77.377 -10.892 -96.743 1.00 76.25 131 MET A O 1
ATOM 1012 N N . GLN A 1 132 ? 78.595 -12.159 -95.353 1.00 69.00 132 GLN A N 1
ATOM 1013 C CA . GLN A 1 132 ? 77.633 -12.109 -94.252 1.00 69.00 132 GLN A CA 1
ATOM 1014 C C . GLN A 1 132 ? 77.495 -10.685 -93.683 1.00 69.00 132 GLN A C 1
ATOM 1016 O O . GLN A 1 132 ? 76.393 -10.252 -93.350 1.00 69.00 132 GLN A O 1
ATOM 1021 N N . SER A 1 133 ? 78.592 -9.921 -93.675 1.00 68.94 133 SER A N 1
ATOM 1022 C CA . SER A 1 133 ? 78.601 -8.492 -93.327 1.00 68.94 133 SER A CA 1
ATOM 1023 C C . SER A 1 133 ? 77.885 -7.614 -94.368 1.00 68.94 133 SER A C 1
ATOM 1025 O O . SER A 1 133 ? 77.298 -6.597 -94.009 1.00 68.94 133 SER A O 1
ATOM 1027 N N . LEU A 1 134 ? 77.872 -8.025 -95.643 1.00 70.25 134 LEU A N 1
ATOM 1028 C CA . LEU A 1 134 ? 77.167 -7.349 -96.743 1.00 70.25 134 LEU A CA 1
ATOM 1029 C C . LEU A 1 134 ? 75.640 -7.588 -96.757 1.00 70.25 134 LEU A C 1
ATOM 1031 O O . LEU A 1 134 ? 74.941 -6.951 -97.545 1.00 70.25 134 LEU A O 1
ATOM 1035 N N . SER A 1 135 ? 75.125 -8.512 -95.934 1.00 57.97 135 SER A N 1
ATOM 1036 C CA . SER A 1 135 ? 73.753 -9.044 -96.032 1.00 57.97 135 SER A CA 1
ATOM 1037 C C . SER A 1 135 ? 72.766 -8.529 -94.970 1.00 57.97 135 SER A C 1
ATOM 1039 O O . SER A 1 135 ? 71.582 -8.856 -95.047 1.00 57.97 135 SER A O 1
ATOM 1041 N N . ASN A 1 136 ? 73.204 -7.746 -93.978 1.00 49.97 136 ASN A N 1
ATOM 1042 C CA . ASN A 1 136 ? 72.335 -7.259 -92.894 1.00 49.97 136 ASN A CA 1
ATOM 1043 C C . ASN A 1 136 ? 71.597 -5.956 -93.265 1.00 49.97 136 ASN A C 1
ATOM 1045 O O . ASN A 1 136 ? 71.811 -4.906 -92.661 1.00 49.97 136 ASN A O 1
ATOM 1049 N N . VAL A 1 137 ? 70.692 -6.047 -94.243 1.00 46.22 137 VAL A N 1
ATOM 1050 C CA . VAL A 1 137 ? 69.644 -5.045 -94.508 1.00 46.22 137 VAL A CA 1
ATOM 1051 C C . VAL A 1 137 ? 68.302 -5.624 -94.044 1.00 46.22 137 VAL A C 1
ATOM 1053 O O . VAL A 1 137 ? 68.048 -6.815 -94.210 1.00 46.22 137 VAL A O 1
ATOM 1056 N N . ALA A 1 138 ? 67.467 -4.807 -93.396 1.00 40.53 138 ALA A N 1
ATOM 1057 C CA . ALA A 1 138 ? 66.264 -5.269 -92.702 1.00 40.53 138 ALA A CA 1
ATOM 1058 C C . ALA A 1 138 ? 65.207 -5.894 -93.638 1.00 40.53 138 ALA A C 1
ATOM 1060 O O . ALA A 1 138 ? 64.932 -5.371 -94.716 1.00 40.53 138 ALA A O 1
ATOM 1061 N N . GLY A 1 139 ? 64.589 -6.991 -93.184 1.00 35.94 139 GLY A N 1
ATOM 1062 C CA . GLY A 1 139 ? 63.485 -7.667 -93.873 1.00 35.94 139 GLY A CA 1
ATOM 1063 C C . GLY A 1 139 ? 62.119 -6.996 -93.676 1.00 35.94 139 GLY A C 1
ATOM 1064 O O . GLY A 1 139 ? 61.928 -6.172 -92.781 1.00 35.94 139 GLY A O 1
ATOM 1065 N N . GLU A 1 140 ? 61.166 -7.368 -94.531 1.00 42.72 140 GLU A N 1
ATOM 1066 C CA . GLU A 1 140 ? 59.837 -6.755 -94.652 1.00 42.72 140 GLU A CA 1
ATOM 1067 C C . GLU A 1 140 ? 58.959 -6.893 -93.390 1.00 42.72 140 GLU A C 1
ATOM 1069 O O . GLU A 1 140 ? 58.996 -7.903 -92.689 1.00 42.72 140 GLU A O 1
ATOM 1074 N N . GLY A 1 141 ? 58.110 -5.888 -93.129 1.00 43.28 141 GLY A N 1
ATOM 1075 C CA . GLY A 1 141 ? 57.113 -5.934 -92.046 1.00 43.28 141 GLY A CA 1
ATOM 1076 C C . GLY A 1 141 ? 56.713 -4.581 -91.444 1.00 43.28 141 GLY A C 1
ATOM 1077 O O . GLY A 1 141 ? 55.696 -4.497 -90.760 1.00 43.28 141 GLY A O 1
ATOM 1078 N N . ILE A 1 142 ? 57.474 -3.513 -91.708 1.00 46.16 142 ILE A N 1
ATOM 1079 C CA . ILE A 1 142 ? 57.174 -2.147 -91.253 1.00 46.16 142 ILE A CA 1
ATOM 1080 C C . ILE A 1 142 ? 57.232 -1.198 -92.454 1.00 46.16 142 ILE A C 1
ATOM 1082 O O . ILE A 1 142 ? 58.302 -0.960 -93.004 1.00 46.16 142 ILE A O 1
ATOM 1086 N N . SER A 1 143 ? 56.093 -0.614 -92.832 1.00 45.78 143 SER A N 1
ATOM 1087 C CA . SER A 1 143 ? 56.024 0.473 -93.815 1.00 45.78 143 SER A CA 1
ATOM 1088 C C . SER A 1 143 ? 55.544 1.761 -93.148 1.00 45.78 143 SER A C 1
ATOM 1090 O O . SER A 1 143 ? 54.372 1.877 -92.787 1.00 45.78 143 SER A O 1
ATOM 1092 N N . VAL A 1 144 ? 56.435 2.744 -93.009 1.00 48.09 144 VAL A N 1
ATOM 1093 C CA . VAL A 1 144 ? 56.077 4.110 -92.601 1.00 48.09 144 VAL A CA 1
ATOM 1094 C C . VAL A 1 144 ? 55.909 4.949 -93.865 1.00 48.09 144 VAL A C 1
ATOM 1096 O O . VAL A 1 144 ? 56.893 5.308 -94.507 1.00 48.09 144 VAL A O 1
ATOM 1099 N N . SER A 1 145 ? 54.666 5.242 -94.250 1.00 42.12 145 SER A N 1
ATOM 1100 C CA . SER A 1 145 ? 54.360 6.045 -95.438 1.00 42.12 145 SER A CA 1
ATOM 1101 C C . SER A 1 145 ? 53.917 7.461 -95.063 1.00 42.12 145 SER A C 1
ATOM 1103 O O . SER A 1 145 ? 52.784 7.660 -94.625 1.00 42.12 145 SER A O 1
ATOM 1105 N N . GLY A 1 146 ? 54.779 8.444 -95.328 1.00 40.12 146 GLY A N 1
ATOM 1106 C CA . GLY A 1 146 ? 54.424 9.866 -95.311 1.00 40.12 146 GLY A CA 1
ATOM 1107 C C . GLY A 1 146 ? 54.696 10.600 -93.996 1.00 40.12 146 GLY A C 1
ATOM 1108 O O . GLY A 1 146 ? 54.657 10.039 -92.903 1.00 40.12 146 GLY A O 1
ATOM 1109 N N . SER A 1 147 ? 55.002 11.889 -94.125 1.00 46.03 147 SER A N 1
ATOM 1110 C CA . SER A 1 147 ? 55.242 12.811 -93.019 1.00 46.03 147 SER A CA 1
ATOM 1111 C C . SER A 1 147 ? 53.939 13.228 -92.321 1.00 46.03 147 SER A C 1
ATOM 1113 O O . SER A 1 147 ? 52.926 13.474 -92.967 1.00 46.03 147 SER A O 1
ATOM 1115 N N . ASN A 1 148 ? 54.027 13.394 -90.995 1.00 43.50 148 ASN A N 1
ATOM 1116 C CA . ASN A 1 148 ? 52.994 13.880 -90.067 1.00 43.50 148 ASN A CA 1
ATOM 1117 C C . ASN A 1 148 ? 51.806 12.934 -89.778 1.00 43.50 148 ASN A C 1
ATOM 1119 O O . ASN A 1 148 ? 50.772 12.980 -90.433 1.00 43.50 148 ASN A O 1
ATOM 1123 N N . GLY A 1 149 ? 51.905 12.202 -88.659 1.00 55.22 149 GLY A N 1
ATOM 1124 C CA . GLY A 1 149 ? 50.747 11.743 -87.878 1.00 55.22 149 GLY A CA 1
ATOM 1125 C C . GLY A 1 149 ? 49.972 10.541 -88.430 1.00 55.22 149 GLY A C 1
ATOM 1126 O O . GLY A 1 149 ? 48.844 10.688 -88.890 1.00 55.22 149 GLY A O 1
ATOM 1127 N N . THR A 1 150 ? 50.519 9.331 -88.288 1.00 43.47 150 THR A N 1
ATOM 1128 C CA . THR A 1 150 ? 49.854 8.079 -88.698 1.00 43.47 150 THR A CA 1
ATOM 1129 C C . THR A 1 150 ? 49.510 7.174 -87.513 1.00 43.47 150 THR A C 1
ATOM 1131 O O . THR A 1 150 ? 50.394 6.728 -86.781 1.00 43.47 150 THR A O 1
ATOM 1134 N N . THR A 1 151 ? 48.227 6.838 -87.355 1.00 40.47 151 THR A N 1
ATOM 1135 C CA . THR A 1 151 ? 47.752 5.824 -86.397 1.00 40.47 151 THR A CA 1
ATOM 1136 C C . THR A 1 151 ? 48.164 4.419 -86.839 1.00 40.47 151 THR A C 1
ATOM 1138 O O . THR A 1 151 ? 47.792 3.978 -87.925 1.00 40.47 151 THR A O 1
ATOM 1141 N N . ILE A 1 152 ? 48.855 3.673 -85.974 1.00 51.41 152 ILE A N 1
ATOM 1142 C CA . ILE A 1 152 ? 49.145 2.251 -86.202 1.00 51.41 152 ILE A CA 1
ATOM 1143 C C . ILE A 1 152 ? 47.858 1.444 -85.969 1.00 51.41 152 ILE A C 1
ATOM 1145 O O . ILE A 1 152 ? 47.325 1.432 -84.861 1.00 51.41 152 ILE A O 1
ATOM 1149 N N . ARG A 1 153 ? 47.362 0.743 -86.996 1.00 43.56 153 ARG A N 1
ATOM 1150 C CA . ARG A 1 153 ? 46.299 -0.266 -86.856 1.00 43.56 153 ARG A CA 1
ATOM 1151 C C . ARG A 1 153 ? 46.895 -1.659 -87.017 1.00 43.56 153 ARG A C 1
ATOM 1153 O O . ARG A 1 153 ? 47.286 -2.035 -88.116 1.00 43.56 153 ARG A O 1
ATOM 1160 N N . ASN A 1 154 ? 46.929 -2.422 -85.928 1.00 41.72 154 ASN A N 1
ATOM 1161 C CA . ASN A 1 154 ? 47.271 -3.841 -85.946 1.00 41.72 154 ASN A CA 1
ATOM 1162 C C . ASN A 1 154 ? 45.980 -4.680 -85.956 1.00 41.72 154 ASN A C 1
ATOM 1164 O O . ASN A 1 154 ? 45.077 -4.422 -85.162 1.00 41.72 154 ASN A O 1
ATOM 1168 N N . THR A 1 155 ? 45.888 -5.666 -86.849 1.00 42.66 155 THR A N 1
ATOM 1169 C CA . THR A 1 155 ? 44.768 -6.623 -86.940 1.00 42.66 155 THR A CA 1
ATOM 1170 C C . THR A 1 155 ? 45.109 -8.009 -86.375 1.00 42.66 155 THR A C 1
ATOM 1172 O O . THR A 1 155 ? 44.297 -8.926 -86.474 1.00 42.66 155 THR A O 1
ATOM 1175 N N . GLY A 1 156 ? 46.284 -8.166 -85.757 1.00 52.16 156 GLY A N 1
ATOM 1176 C CA . GLY A 1 156 ? 46.726 -9.367 -85.049 1.00 52.16 156 GLY A CA 1
ATOM 1177 C C . GLY A 1 156 ? 47.262 -9.069 -83.644 1.00 52.16 156 GLY A C 1
ATOM 1178 O O . GLY A 1 156 ? 47.230 -7.937 -83.161 1.00 52.16 156 GLY A O 1
ATOM 1179 N N . VAL A 1 157 ? 47.765 -10.103 -82.968 1.00 41.41 157 VAL A N 1
ATOM 1180 C CA . VAL A 1 157 ? 48.305 -9.993 -81.603 1.00 41.41 157 VAL A CA 1
ATOM 1181 C C . VAL A 1 157 ? 49.738 -9.457 -81.641 1.00 41.41 157 VAL A C 1
ATOM 1183 O O . VAL A 1 157 ? 50.615 -10.060 -82.256 1.00 41.41 157 VAL A O 1
ATOM 1186 N N . LEU A 1 158 ? 49.993 -8.339 -80.958 1.00 55.16 158 LEU A N 1
ATOM 1187 C CA . LEU A 1 158 ? 51.334 -7.767 -80.821 1.00 55.16 158 LEU A CA 1
ATOM 1188 C C . LEU A 1 158 ? 52.100 -8.454 -79.677 1.00 55.16 158 LEU A C 1
ATOM 1190 O O . LEU A 1 158 ? 51.809 -8.216 -78.507 1.00 55.16 158 LEU A O 1
ATOM 1194 N N . SER A 1 159 ? 53.096 -9.280 -80.003 1.00 54.75 159 SER A N 1
ATOM 1195 C CA . SER A 1 159 ? 54.029 -9.847 -79.020 1.00 54.75 159 SER A CA 1
ATOM 1196 C C . SER A 1 159 ? 55.312 -9.013 -78.975 1.00 54.75 159 SER A C 1
ATOM 1198 O O . SER A 1 159 ? 56.112 -9.058 -79.905 1.00 54.75 159 SER A O 1
ATOM 1200 N N . VAL A 1 160 ? 55.513 -8.244 -77.899 1.00 59.38 160 VAL A N 1
ATOM 1201 C CA . VAL A 1 160 ? 56.688 -7.363 -77.715 1.00 59.38 160 VAL A CA 1
ATOM 1202 C C . VAL A 1 160 ? 57.811 -8.085 -76.957 1.00 59.38 160 VAL A C 1
ATOM 1204 O O . VAL A 1 160 ? 58.393 -7.570 -76.006 1.00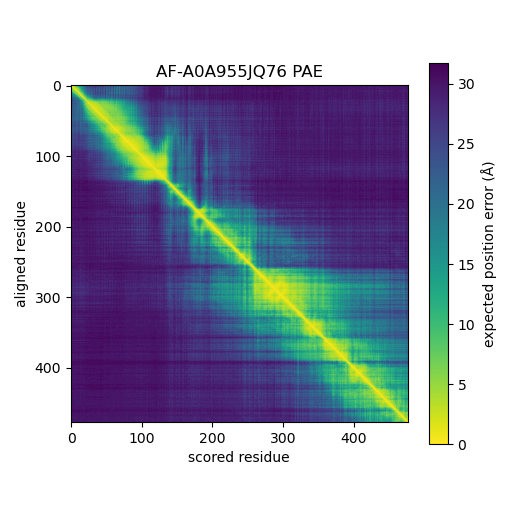 59.38 160 VAL A O 1
ATOM 1207 N N . ASN A 1 161 ? 58.110 -9.317 -77.363 1.00 39.06 161 ASN A N 1
ATOM 1208 C CA . ASN A 1 161 ? 59.198 -10.090 -76.773 1.00 39.06 161 ASN A CA 1
ATOM 1209 C C . ASN A 1 161 ? 60.512 -9.743 -77.500 1.00 39.06 161 ASN A C 1
ATOM 1211 O O . ASN A 1 161 ? 60.549 -9.753 -78.727 1.00 39.06 161 ASN A O 1
ATOM 1215 N N . GLN A 1 162 ? 61.594 -9.490 -76.751 1.00 47.06 162 GLN A N 1
ATOM 1216 C CA . GLN A 1 162 ? 62.962 -9.227 -77.251 1.00 47.06 162 GLN A CA 1
ATOM 1217 C C . GLN A 1 162 ? 63.249 -7.843 -77.893 1.00 47.06 162 GLN A C 1
ATOM 1219 O O . GLN A 1 162 ? 64.232 -7.708 -78.617 1.00 47.06 162 GLN A O 1
ATOM 1224 N N . GLN A 1 163 ? 62.465 -6.793 -77.616 1.00 46.34 163 GLN A N 1
ATOM 1225 C CA . GLN A 1 163 ? 62.831 -5.408 -77.979 1.00 46.34 163 GLN A CA 1
ATOM 1226 C C . GLN A 1 163 ? 63.685 -4.743 -76.882 1.00 46.34 163 GLN A C 1
ATOM 1228 O O . GLN A 1 163 ? 63.350 -4.829 -75.702 1.00 46.34 163 GLN A O 1
ATOM 1233 N N . THR A 1 164 ? 64.755 -4.037 -77.266 1.00 42.28 164 THR A N 1
ATOM 1234 C CA . THR A 1 164 ? 65.583 -3.212 -76.363 1.00 42.28 164 THR A CA 1
ATOM 1235 C C . THR A 1 164 ? 65.583 -1.751 -76.813 1.00 42.28 164 THR A C 1
ATOM 1237 O O . THR A 1 164 ? 66.162 -1.419 -77.845 1.00 42.28 164 THR A O 1
ATOM 1240 N N . GLY A 1 165 ? 64.944 -0.890 -76.022 1.00 50.78 165 GLY A N 1
ATOM 1241 C CA . GLY A 1 165 ? 64.724 0.539 -76.270 1.00 50.78 165 GLY A CA 1
ATOM 1242 C C . GLY A 1 165 ? 63.554 1.041 -75.410 1.00 50.78 165 GLY A C 1
ATOM 1243 O O . GLY A 1 165 ? 62.888 0.229 -74.766 1.00 50.78 165 GLY A O 1
ATOM 1244 N N . GLU A 1 166 ? 63.282 2.349 -75.372 1.00 43.09 166 GLU A N 1
ATOM 1245 C CA . GLU A 1 166 ? 62.079 2.851 -74.688 1.00 43.09 166 GLU A CA 1
ATOM 1246 C C . GLU A 1 166 ? 60.807 2.563 -75.498 1.00 43.09 166 GLU A C 1
ATOM 1248 O O . GLU A 1 166 ? 60.664 2.991 -76.644 1.00 43.09 166 GLU A O 1
ATOM 1253 N N . LEU A 1 167 ? 59.841 1.895 -74.862 1.00 50.34 167 LEU A N 1
ATOM 1254 C CA . LEU A 1 167 ? 58.480 1.739 -75.367 1.00 50.34 167 LEU A CA 1
ATOM 1255 C C . LEU A 1 167 ? 57.571 2.797 -74.720 1.00 50.34 167 LEU A C 1
ATOM 1257 O O . LEU A 1 167 ? 57.108 2.624 -73.593 1.00 50.34 167 LEU A O 1
ATOM 1261 N N . SER A 1 168 ? 57.288 3.886 -75.437 1.00 47.78 168 SER A N 1
ATOM 1262 C CA . SER A 1 168 ? 56.373 4.932 -74.959 1.00 47.78 168 SER A CA 1
ATOM 1263 C C . SER A 1 168 ? 54.910 4.573 -75.259 1.00 47.78 168 SER A C 1
ATOM 1265 O O . SER A 1 168 ? 54.394 4.850 -76.341 1.00 47.78 168 SER A O 1
ATOM 1267 N N . LEU A 1 169 ? 54.225 3.959 -74.289 1.00 53.09 169 LEU A N 1
ATOM 1268 C CA . LEU A 1 169 ? 52.765 3.809 -74.298 1.00 53.09 169 LEU A CA 1
ATOM 1269 C C . LEU A 1 169 ? 52.125 5.030 -73.624 1.00 53.09 169 LEU A C 1
ATOM 1271 O O . LEU A 1 169 ? 51.945 5.062 -72.407 1.00 53.09 169 LEU A O 1
ATOM 1275 N N . GLN A 1 170 ? 51.788 6.053 -74.412 1.00 45.00 170 GLN A N 1
ATOM 1276 C CA . GLN A 1 170 ? 51.113 7.250 -73.902 1.00 45.00 170 GLN A CA 1
ATOM 1277 C C . GLN A 1 170 ? 49.624 6.980 -73.649 1.00 45.00 170 GLN A C 1
ATOM 1279 O O . GLN A 1 170 ? 48.781 7.174 -74.523 1.00 45.00 170 GLN A O 1
ATOM 1284 N N . GLY A 1 171 ? 49.297 6.572 -72.422 1.00 52.97 171 GLY A N 1
ATOM 1285 C CA . GLY A 1 171 ? 47.952 6.760 -71.883 1.00 52.97 171 GLY A CA 1
ATOM 1286 C C . GLY A 1 171 ? 47.679 8.252 -71.666 1.00 52.97 171 GLY A C 1
ATOM 1287 O O . GLY A 1 171 ? 48.533 8.972 -71.144 1.00 52.97 171 GLY A O 1
ATOM 1288 N N . VAL A 1 172 ? 46.500 8.732 -72.064 1.00 50.84 172 VAL A N 1
ATOM 1289 C CA . VAL A 1 172 ? 46.090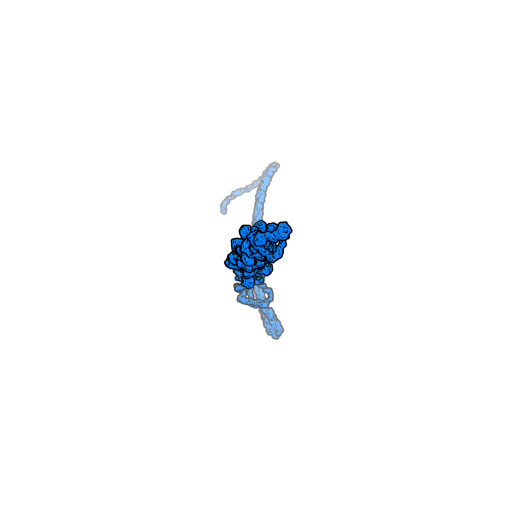 10.122 -71.807 1.00 50.84 172 VAL A CA 1
ATOM 1290 C C . VAL A 1 172 ? 45.871 10.369 -70.310 1.00 50.84 172 VAL A C 1
ATOM 1292 O O . VAL A 1 172 ? 45.467 9.479 -69.561 1.00 50.84 172 VAL A O 1
ATOM 1295 N N . MET A 1 173 ? 46.132 11.598 -69.857 1.00 47.28 173 MET A N 1
ATOM 1296 C CA . MET A 1 173 ? 45.848 11.993 -68.475 1.00 47.28 173 MET A CA 1
ATOM 1297 C C . MET A 1 173 ? 44.337 11.948 -68.185 1.00 47.28 173 MET A C 1
ATOM 1299 O O . MET A 1 173 ? 43.533 12.358 -69.017 1.00 47.28 173 MET A O 1
ATOM 1303 N N . SER A 1 174 ? 43.981 11.555 -66.955 1.00 52.47 174 SER A N 1
ATOM 1304 C CA . SER A 1 174 ? 42.608 11.347 -66.441 1.00 52.47 174 SER A CA 1
ATOM 1305 C C . SER A 1 174 ? 41.951 10.011 -66.825 1.00 52.47 174 SER A C 1
ATOM 1307 O O . SER A 1 174 ? 40.953 9.970 -67.537 1.00 52.47 174 SER A O 1
ATOM 1309 N N . GLN A 1 175 ? 42.457 8.913 -66.248 1.00 59.28 175 GLN A N 1
ATOM 1310 C CA . GLN A 1 175 ? 41.886 7.558 -66.384 1.00 59.28 175 GLN A CA 1
ATOM 1311 C C . GLN A 1 175 ? 40.459 7.418 -65.811 1.00 59.28 175 GLN A C 1
ATOM 1313 O O . GLN A 1 175 ? 39.747 6.487 -66.178 1.00 59.28 175 GLN A O 1
ATOM 1318 N N . THR A 1 176 ? 40.029 8.352 -64.954 1.00 58.09 176 THR A N 1
ATOM 1319 C CA . THR A 1 176 ? 38.700 8.399 -64.327 1.00 58.09 176 THR A CA 1
ATOM 1320 C C . THR A 1 176 ? 38.099 9.788 -64.527 1.00 58.09 176 THR A C 1
ATOM 1322 O O . THR A 1 176 ? 38.707 10.787 -64.138 1.00 58.09 176 THR A O 1
ATOM 1325 N N . THR A 1 177 ? 36.900 9.885 -65.103 1.00 57.59 177 THR A N 1
ATOM 1326 C CA . THR A 1 177 ? 36.231 11.181 -65.296 1.00 57.59 177 THR A CA 1
ATOM 1327 C C . THR A 1 177 ? 35.605 11.661 -63.987 1.00 57.59 177 THR A C 1
ATOM 1329 O O . THR A 1 177 ? 34.546 11.179 -63.594 1.00 57.59 177 THR A O 1
ATOM 1332 N N . VAL A 1 178 ? 36.237 12.629 -63.319 1.00 60.84 178 VAL A N 1
ATOM 1333 C CA . VAL A 1 178 ? 35.640 13.354 -62.186 1.00 60.84 178 VAL A CA 1
ATOM 1334 C C . VAL A 1 178 ? 34.976 14.619 -62.726 1.00 60.84 178 VAL A C 1
ATOM 1336 O O . VAL A 1 178 ? 35.650 15.603 -63.018 1.00 60.84 178 VAL A O 1
ATOM 1339 N N . ASN A 1 179 ? 33.656 14.585 -62.900 1.00 62.50 179 ASN A N 1
ATOM 1340 C CA . ASN A 1 179 ? 32.876 15.712 -63.407 1.00 62.50 179 ASN A CA 1
ATOM 1341 C C . ASN A 1 179 ? 32.121 16.387 -62.256 1.00 62.50 179 ASN A C 1
ATOM 1343 O O . ASN A 1 179 ? 31.328 15.736 -61.575 1.00 62.50 179 ASN A O 1
ATOM 1347 N N . GLN A 1 180 ? 32.345 17.684 -62.042 1.00 58.16 180 GLN A N 1
ATOM 1348 C CA . GLN A 1 180 ? 31.633 18.461 -61.031 1.00 58.16 180 GLN A CA 1
ATOM 1349 C C . GLN A 1 180 ? 30.622 19.399 -61.698 1.00 58.16 180 GLN A C 1
ATOM 1351 O O . GLN A 1 180 ? 30.996 20.302 -62.442 1.00 58.16 180 GLN A O 1
ATOM 1356 N N . SER A 1 181 ? 29.337 19.203 -61.394 1.00 56.88 181 SER A N 1
ATOM 1357 C CA . SER A 1 181 ? 28.245 20.075 -61.835 1.00 56.88 181 SER A CA 1
ATOM 1358 C C . SER A 1 181 ? 27.524 20.641 -60.612 1.00 56.88 181 SER A C 1
ATOM 1360 O O . SER A 1 181 ? 26.889 19.916 -59.840 1.00 56.88 181 SER A O 1
ATOM 1362 N N . GLY A 1 182 ? 27.678 21.947 -60.379 1.00 72.44 182 GLY A N 1
ATOM 1363 C CA . GLY A 1 182 ? 27.224 22.588 -59.144 1.00 72.44 182 GLY A CA 1
ATOM 1364 C C . GLY A 1 182 ? 27.899 21.980 -57.908 1.00 72.44 182 GLY A C 1
ATOM 1365 O O . GLY A 1 182 ? 29.121 21.963 -57.808 1.00 72.44 182 GLY A O 1
ATOM 1366 N N . LYS A 1 183 ? 27.099 21.472 -56.962 1.00 64.06 183 LYS A N 1
ATOM 1367 C CA . LYS A 1 183 ? 27.586 20.781 -55.749 1.00 64.06 183 LYS A CA 1
ATOM 1368 C C . LYS A 1 183 ? 27.779 19.265 -55.924 1.00 64.06 183 LYS A C 1
ATOM 1370 O O . LYS A 1 183 ? 28.161 18.603 -54.965 1.00 64.06 183 LYS A O 1
ATOM 1375 N N . ILE A 1 184 ? 27.486 18.704 -57.099 1.00 53.94 184 ILE A N 1
ATOM 1376 C CA . ILE A 1 184 ? 27.529 17.256 -57.337 1.00 53.94 184 ILE A CA 1
ATOM 1377 C C . ILE A 1 184 ? 28.843 16.898 -58.028 1.00 53.94 184 ILE A C 1
ATOM 1379 O O . ILE A 1 184 ? 29.092 17.333 -59.151 1.00 53.94 184 ILE A O 1
ATOM 1383 N N . THR A 1 185 ? 29.653 16.065 -57.375 1.00 65.69 185 THR A N 1
ATOM 1384 C CA . THR A 1 185 ? 30.839 15.438 -57.971 1.00 65.69 185 THR A CA 1
ATOM 1385 C C . THR A 1 185 ? 30.478 14.029 -58.431 1.00 65.69 185 THR A C 1
ATOM 1387 O O . THR A 1 185 ? 30.166 13.169 -57.614 1.00 65.69 185 THR A O 1
ATOM 1390 N N . THR A 1 186 ? 30.528 13.790 -59.739 1.00 62.47 186 THR A N 1
ATOM 1391 C CA . THR A 1 186 ? 30.303 12.479 -60.361 1.00 62.47 186 THR A CA 1
ATOM 1392 C C . THR A 1 186 ? 31.650 11.851 -60.698 1.00 62.47 186 THR A C 1
ATOM 1394 O O . THR A 1 186 ? 32.434 12.453 -61.429 1.00 62.47 186 THR A O 1
ATOM 1397 N N . ILE A 1 187 ? 31.915 10.649 -60.188 1.00 68.94 187 ILE A N 1
ATOM 1398 C CA . ILE A 1 187 ? 33.113 9.866 -60.511 1.00 68.94 187 ILE A CA 1
ATOM 1399 C C . ILE A 1 187 ? 32.684 8.764 -61.484 1.00 68.94 187 ILE A C 1
ATOM 1401 O O . ILE A 1 187 ? 31.937 7.863 -61.110 1.00 68.94 187 ILE A O 1
ATOM 1405 N N . GLY A 1 188 ? 33.103 8.867 -62.746 1.00 61.84 188 GLY A N 1
ATOM 1406 C CA . GLY A 1 188 ? 32.839 7.850 -63.765 1.00 61.84 188 GLY A CA 1
ATOM 1407 C C . GLY A 1 188 ? 33.617 6.553 -63.521 1.00 61.84 188 GLY A C 1
ATOM 1408 O O . GLY A 1 188 ? 34.567 6.518 -62.741 1.00 61.84 188 GLY A O 1
ATOM 1409 N N . THR A 1 189 ? 33.253 5.481 -64.223 1.00 57.62 189 THR A N 1
ATOM 1410 C CA . THR A 1 189 ? 34.105 4.285 -64.316 1.00 57.62 189 THR A CA 1
ATOM 1411 C C . THR A 1 189 ? 35.414 4.629 -65.027 1.00 57.62 189 THR A C 1
ATOM 1413 O O . THR A 1 189 ? 35.425 5.486 -65.915 1.00 57.62 189 THR A O 1
ATOM 1416 N N . ALA A 1 190 ? 36.517 3.964 -64.670 1.00 62.81 190 ALA A N 1
ATOM 1417 C CA . ALA A 1 190 ? 37.763 4.141 -65.413 1.00 62.81 190 ALA A CA 1
ATOM 1418 C C . ALA A 1 190 ? 37.597 3.655 -66.866 1.00 62.81 190 ALA A C 1
ATOM 1420 O O . ALA A 1 190 ? 36.852 2.702 -67.113 1.00 62.81 190 ALA A O 1
ATOM 1421 N N . GLN A 1 191 ? 38.248 4.323 -67.823 1.00 57.16 191 GLN A N 1
ATOM 1422 C CA . GLN A 1 191 ? 37.898 4.198 -69.250 1.00 57.16 191 GLN A CA 1
ATOM 1423 C C . GLN A 1 191 ? 38.202 2.826 -69.890 1.00 57.16 191 GLN A C 1
ATOM 1425 O O . GLN A 1 191 ? 37.659 2.534 -70.951 1.00 57.16 191 GLN A O 1
ATOM 1430 N N . ASP A 1 192 ? 38.971 1.963 -69.219 1.00 58.22 192 ASP A N 1
ATOM 1431 C CA . ASP A 1 192 ? 39.382 0.638 -69.715 1.00 58.22 192 ASP A CA 1
ATOM 1432 C C . ASP A 1 192 ? 38.643 -0.546 -69.050 1.00 58.22 192 ASP A C 1
ATOM 1434 O O . ASP A 1 192 ? 39.065 -1.700 -69.149 1.00 58.22 192 ASP A O 1
ATOM 1438 N N . ILE A 1 193 ? 37.537 -0.292 -68.339 1.00 58.72 193 ILE A N 1
ATOM 1439 C CA . ILE A 1 193 ? 36.772 -1.341 -67.652 1.00 58.72 193 ILE A CA 1
ATOM 1440 C C . ILE A 1 193 ? 35.624 -1.856 -68.546 1.00 58.72 193 ILE A C 1
ATOM 1442 O O . ILE A 1 193 ? 34.765 -1.093 -68.979 1.00 58.72 193 ILE A O 1
ATOM 1446 N N . SER A 1 194 ? 35.582 -3.175 -68.781 1.00 61.78 194 SER A N 1
ATOM 1447 C CA . SER A 1 194 ? 34.522 -3.852 -69.553 1.00 61.78 194 SER A CA 1
ATOM 1448 C C . SER A 1 194 ? 33.100 -3.540 -69.034 1.00 61.78 194 SER A C 1
ATOM 1450 O O . SER A 1 194 ? 32.901 -3.539 -67.817 1.00 61.78 194 SER A O 1
ATOM 1452 N N . PRO A 1 195 ? 32.080 -3.385 -69.911 1.00 54.66 195 PRO A N 1
ATOM 1453 C CA . PRO A 1 195 ? 30.688 -3.125 -69.510 1.00 54.66 195 PRO A CA 1
ATOM 1454 C C . PRO A 1 195 ? 30.045 -4.171 -68.582 1.00 54.66 195 PRO A C 1
ATOM 1456 O O . PRO A 1 195 ? 28.993 -3.902 -68.010 1.00 54.66 195 PRO A O 1
ATOM 1459 N N . GLY A 1 196 ? 30.639 -5.362 -68.449 1.00 59.38 196 GLY A N 1
ATOM 1460 C CA . GLY A 1 196 ? 30.189 -6.415 -67.527 1.00 59.38 196 GLY A CA 1
ATOM 1461 C C . GLY A 1 196 ? 30.874 -6.416 -66.153 1.00 59.38 196 GLY A C 1
ATOM 1462 O O . GLY A 1 196 ? 30.613 -7.312 -65.355 1.00 59.38 196 GLY A O 1
ATOM 1463 N N . SER A 1 197 ? 31.774 -5.471 -65.875 1.00 60.53 197 SER A N 1
ATOM 1464 C CA . SER A 1 197 ? 32.551 -5.429 -64.632 1.00 60.53 197 SER A CA 1
ATOM 1465 C C . SER A 1 197 ? 31.888 -4.572 -63.552 1.00 60.53 197 SER A C 1
ATOM 1467 O O . SER A 1 197 ? 31.339 -3.509 -63.832 1.00 60.53 197 SER A O 1
ATOM 1469 N N . SER A 1 198 ? 32.033 -4.978 -62.289 1.00 66.19 198 SER A N 1
ATOM 1470 C CA . SER A 1 198 ? 31.556 -4.228 -61.117 1.00 66.19 198 SER A CA 1
ATOM 1471 C C . SER A 1 198 ? 32.740 -3.647 -60.324 1.00 66.19 198 SER A C 1
ATOM 1473 O O . SER A 1 198 ? 33.273 -4.332 -59.451 1.00 66.19 198 SER A O 1
ATOM 1475 N N . PRO A 1 199 ? 33.210 -2.418 -60.621 1.00 64.44 199 PRO A N 1
ATOM 1476 C CA . PRO A 1 199 ? 34.344 -1.828 -59.914 1.00 64.44 199 PRO A CA 1
ATOM 1477 C C . PRO A 1 199 ? 33.996 -1.486 -58.458 1.00 64.44 199 PRO A C 1
ATOM 1479 O O . PRO A 1 199 ? 33.166 -0.620 -58.185 1.00 64.44 199 PRO A O 1
ATOM 1482 N N . THR A 1 200 ? 34.671 -2.136 -57.510 1.00 62.03 200 THR A N 1
ATOM 1483 C CA . THR A 1 200 ? 34.578 -1.833 -56.075 1.00 62.03 200 THR A CA 1
ATOM 1484 C C . THR A 1 200 ? 35.574 -0.747 -55.673 1.00 62.03 200 THR A C 1
ATOM 1486 O O . THR A 1 200 ? 36.787 -0.967 -55.678 1.00 62.03 200 THR A O 1
ATOM 1489 N N . PHE A 1 201 ? 35.063 0.414 -55.268 1.00 68.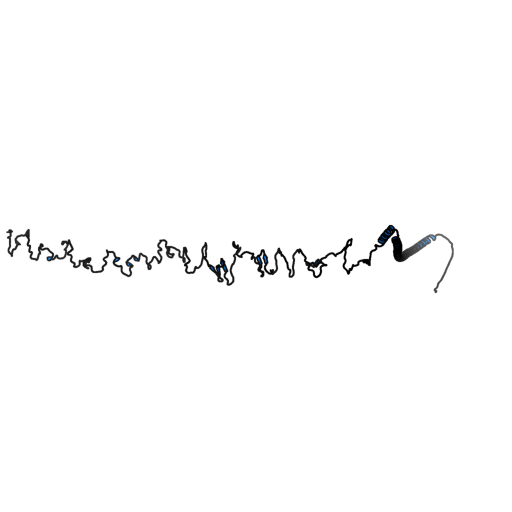62 201 PHE A N 1
ATOM 1490 C CA . PHE A 1 201 ? 35.859 1.516 -54.728 1.00 68.62 201 PHE A CA 1
ATOM 1491 C C . PHE A 1 201 ? 36.098 1.334 -53.221 1.00 68.62 201 PHE A C 1
ATOM 1493 O O . PHE A 1 201 ? 35.338 1.840 -52.393 1.00 68.62 201 PHE A O 1
ATOM 1500 N N . ASN A 1 202 ? 37.158 0.610 -52.861 1.00 63.94 202 ASN A N 1
ATOM 1501 C CA . ASN A 1 202 ? 37.539 0.418 -51.460 1.00 63.94 202 ASN A CA 1
ATOM 1502 C C . ASN A 1 202 ? 38.086 1.716 -50.837 1.00 63.94 202 ASN A C 1
ATOM 1504 O O . ASN A 1 202 ? 38.805 2.473 -51.488 1.00 63.94 202 ASN A O 1
ATOM 1508 N N . SER A 1 203 ? 37.781 1.939 -49.555 1.00 70.62 203 SER A N 1
ATOM 1509 C CA . SER A 1 203 ? 38.328 3.035 -48.733 1.00 70.62 203 SER A CA 1
ATOM 1510 C C . SER A 1 203 ? 38.069 4.461 -49.254 1.00 70.62 203 SER A C 1
ATOM 1512 O O . SER A 1 203 ? 38.938 5.328 -49.161 1.00 70.62 203 SER A O 1
ATOM 1514 N N . GLN A 1 204 ? 36.867 4.739 -49.773 1.00 71.69 204 GLN A N 1
ATOM 1515 C CA . GLN A 1 204 ? 36.454 6.114 -50.079 1.00 71.69 204 GLN A CA 1
ATOM 1516 C C . GLN A 1 204 ? 36.229 6.939 -48.801 1.00 71.69 204 GLN A C 1
ATOM 1518 O O . GLN A 1 204 ? 35.331 6.641 -48.014 1.00 71.69 204 GLN A O 1
ATOM 1523 N N . THR A 1 205 ? 36.981 8.029 -48.641 1.00 69.69 205 THR A N 1
ATOM 1524 C CA . THR A 1 205 ? 36.737 9.041 -47.601 1.00 69.69 205 THR A CA 1
ATOM 1525 C C . THR A 1 205 ? 35.899 10.181 -48.174 1.00 69.69 205 THR A C 1
ATOM 1527 O O . THR A 1 205 ? 36.380 10.955 -49.002 1.00 69.69 205 THR A O 1
ATOM 1530 N N . LEU A 1 206 ? 34.654 10.310 -47.714 1.00 72.56 206 LEU A N 1
ATOM 1531 C CA . LEU A 1 206 ? 33.748 11.397 -48.089 1.00 72.56 206 LEU A CA 1
ATOM 1532 C C . LEU A 1 206 ? 33.718 12.447 -46.969 1.00 72.56 206 LEU A C 1
ATOM 1534 O O . LEU A 1 206 ? 33.312 12.143 -45.850 1.00 72.56 206 LEU A O 1
ATOM 1538 N N . ASN A 1 207 ? 34.156 13.674 -47.263 1.00 64.69 207 ASN A N 1
ATOM 1539 C CA . ASN A 1 207 ? 34.232 14.768 -46.290 1.00 64.69 207 ASN A CA 1
ATOM 1540 C C . ASN A 1 207 ? 33.129 15.809 -46.540 1.00 64.69 207 ASN A C 1
ATOM 1542 O O . ASN A 1 207 ? 33.088 16.409 -47.613 1.00 64.69 207 ASN A O 1
ATOM 1546 N N . GLY A 1 208 ? 32.302 16.079 -45.526 1.00 66.62 208 GLY A N 1
ATOM 1547 C CA . GLY A 1 208 ? 31.241 17.093 -45.563 1.00 66.62 208 GLY A CA 1
ATOM 1548 C C . GLY A 1 208 ? 29.848 16.528 -45.272 1.00 66.62 208 GLY A C 1
ATOM 1549 O O . GLY A 1 208 ? 29.701 15.395 -44.814 1.00 66.62 208 GLY A O 1
ATOM 1550 N N . ASN A 1 209 ? 28.811 17.332 -45.529 1.00 60.28 209 ASN A N 1
ATOM 1551 C CA . ASN A 1 209 ? 27.422 16.889 -45.405 1.00 60.28 209 ASN A CA 1
ATOM 1552 C C . ASN A 1 209 ? 27.052 16.002 -46.599 1.00 60.28 209 ASN A C 1
ATOM 1554 O O . ASN A 1 209 ? 26.775 16.505 -47.689 1.00 60.28 209 ASN A O 1
ATOM 1558 N N . GLN A 1 210 ? 27.008 14.691 -46.377 1.00 66.69 210 GLN A N 1
ATOM 1559 C CA . GLN A 1 210 ? 26.604 13.725 -47.392 1.00 66.69 210 GLN A CA 1
ATOM 1560 C C . GLN A 1 210 ? 25.079 13.563 -47.419 1.00 66.69 210 GLN A C 1
ATOM 1562 O O . GLN A 1 210 ? 24.458 13.278 -46.398 1.00 66.69 210 GLN A O 1
ATOM 1567 N N . THR A 1 211 ? 24.476 13.697 -48.601 1.00 61.84 211 THR A N 1
ATOM 1568 C CA . THR A 1 211 ? 23.065 13.368 -48.843 1.00 61.84 211 THR A CA 1
ATOM 1569 C C . THR A 1 211 ? 23.000 12.126 -49.721 1.00 61.84 211 THR A C 1
ATOM 1571 O O . THR A 1 211 ? 23.383 12.175 -50.888 1.00 61.84 211 THR A O 1
ATOM 1574 N N . ILE A 1 212 ? 22.520 11.014 -49.164 1.00 66.62 212 ILE A N 1
ATOM 1575 C CA . ILE A 1 212 ? 22.240 9.787 -49.918 1.00 66.62 212 ILE A CA 1
ATOM 1576 C C . ILE A 1 212 ? 20.782 9.865 -50.378 1.00 66.62 212 ILE A C 1
ATOM 1578 O O . ILE A 1 212 ? 19.878 9.936 -49.549 1.00 66.62 212 ILE A O 1
ATOM 1582 N N . ALA A 1 213 ? 20.555 9.882 -51.691 1.00 57.91 213 ALA A N 1
ATOM 1583 C CA . ALA A 1 213 ? 19.219 9.886 -52.278 1.00 57.91 213 ALA A CA 1
ATOM 1584 C C . ALA A 1 213 ? 18.877 8.489 -52.820 1.00 57.91 213 ALA A C 1
ATOM 1586 O O . ALA A 1 213 ? 19.592 7.966 -53.672 1.00 57.91 213 ALA A O 1
ATOM 1587 N N . GLY A 1 214 ? 17.773 7.906 -52.344 1.00 63.22 214 GLY A N 1
ATOM 1588 C CA . GLY A 1 214 ? 17.330 6.554 -52.703 1.00 63.22 214 GLY A CA 1
ATOM 1589 C C . GLY A 1 214 ? 17.757 5.477 -51.698 1.00 63.22 214 GLY A C 1
ATOM 1590 O O . GLY A 1 214 ? 18.180 5.777 -50.583 1.00 63.22 214 GLY A O 1
ATOM 1591 N N . ASN A 1 215 ? 17.626 4.210 -52.099 1.00 59.47 215 ASN A N 1
ATOM 1592 C CA . ASN A 1 215 ? 17.863 3.044 -51.242 1.00 59.47 215 ASN A CA 1
ATOM 1593 C C . ASN A 1 215 ? 19.369 2.746 -51.107 1.00 59.47 215 ASN A C 1
ATOM 1595 O O . ASN A 1 215 ? 19.890 1.848 -51.765 1.00 59.47 215 ASN A O 1
ATOM 1599 N N . GLY A 1 216 ? 20.076 3.521 -50.284 1.00 62.88 216 GLY A N 1
ATOM 1600 C CA . GLY A 1 216 ? 21.475 3.254 -49.945 1.00 62.88 216 GLY A CA 1
ATOM 1601 C C . GLY A 1 216 ? 21.609 2.190 -48.854 1.00 62.88 216 GLY A C 1
ATOM 1602 O O . GLY A 1 216 ? 21.080 2.363 -47.759 1.00 62.88 216 GLY A O 1
ATOM 1603 N N . GLU A 1 217 ? 22.356 1.121 -49.128 1.00 66.75 217 GLU A N 1
ATOM 1604 C CA . GLU A 1 217 ? 22.754 0.123 -48.129 1.00 66.75 217 GLU A CA 1
ATOM 1605 C C . GLU A 1 217 ? 24.176 0.420 -47.625 1.00 66.75 217 GLU A C 1
ATOM 1607 O O . GLU A 1 217 ? 25.087 0.654 -48.421 1.00 66.75 217 GLU A O 1
ATOM 1612 N N . ILE A 1 218 ? 24.387 0.383 -46.305 1.00 70.31 218 ILE A N 1
ATOM 1613 C CA . ILE A 1 218 ? 25.726 0.396 -45.699 1.00 70.31 218 ILE A CA 1
ATOM 1614 C C . ILE A 1 218 ? 25.975 -0.979 -45.083 1.00 70.31 218 ILE A C 1
ATOM 1616 O O . ILE A 1 218 ? 25.458 -1.292 -44.014 1.00 70.31 218 ILE A O 1
ATOM 1620 N N . GLN A 1 219 ? 26.793 -1.793 -45.749 1.00 63.31 219 GLN A N 1
ATOM 1621 C CA . GLN A 1 219 ? 27.172 -3.136 -45.294 1.00 63.31 219 GLN A CA 1
ATOM 1622 C C . GLN A 1 219 ? 28.286 -3.066 -44.226 1.00 63.31 219 GLN A C 1
ATOM 1624 O O . GLN A 1 219 ? 29.388 -3.581 -44.406 1.00 63.31 219 GLN A O 1
ATOM 1629 N N . GLY A 1 220 ? 28.027 -2.357 -43.123 1.00 68.12 220 GLY A N 1
ATOM 1630 C CA . GLY A 1 220 ? 28.995 -2.119 -42.051 1.00 68.12 220 GLY A CA 1
ATOM 1631 C C . GLY A 1 220 ? 28.500 -1.140 -40.983 1.00 68.12 22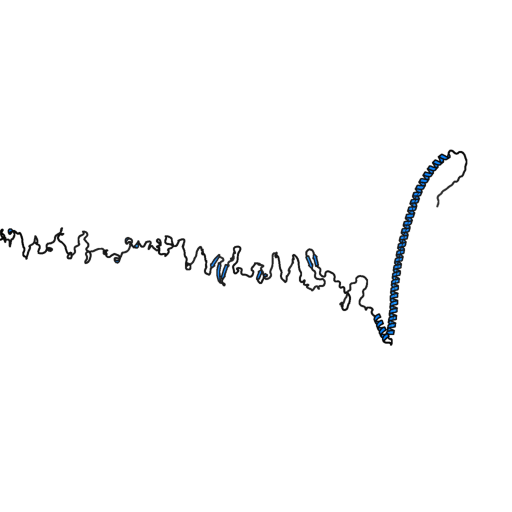0 GLY A C 1
ATOM 1632 O O . GLY A 1 220 ? 27.325 -0.783 -40.934 1.00 68.12 220 GLY A O 1
ATOM 1633 N N . ASN A 1 221 ? 29.408 -0.688 -40.116 1.00 67.50 221 ASN A N 1
ATOM 1634 C CA . ASN A 1 221 ? 29.067 0.197 -39.000 1.00 67.50 221 ASN A CA 1
ATOM 1635 C C . ASN A 1 221 ? 28.820 1.641 -39.468 1.00 67.50 221 ASN A C 1
ATOM 1637 O O . ASN A 1 221 ? 29.740 2.303 -39.950 1.00 67.50 221 ASN A O 1
ATOM 1641 N N . MET A 1 222 ? 27.617 2.171 -39.230 1.00 75.06 222 MET A N 1
ATOM 1642 C CA . MET A 1 222 ? 27.344 3.609 -39.308 1.00 75.06 222 MET A CA 1
ATOM 1643 C C . MET A 1 222 ? 27.615 4.260 -37.942 1.00 75.06 222 MET A C 1
ATOM 1645 O O . MET A 1 222 ? 26.974 3.913 -36.953 1.00 75.06 222 MET A O 1
ATOM 1649 N N . ILE A 1 223 ? 28.541 5.223 -37.880 1.00 72.31 223 ILE A N 1
ATOM 1650 C CA . ILE A 1 223 ? 28.803 6.031 -36.676 1.00 72.31 223 ILE A CA 1
ATOM 1651 C C . ILE A 1 223 ? 28.291 7.451 -36.925 1.00 72.31 223 ILE A C 1
ATOM 1653 O O . ILE A 1 223 ? 28.912 8.218 -37.659 1.00 72.31 223 ILE A O 1
ATOM 1657 N N . VAL A 1 224 ? 27.167 7.811 -36.302 1.00 71.62 224 VAL A N 1
ATOM 1658 C CA . VAL A 1 224 ? 26.592 9.161 -36.385 1.00 71.62 224 VAL A CA 1
ATOM 1659 C C . VAL A 1 224 ? 27.001 9.951 -35.141 1.00 71.62 224 VAL A C 1
ATOM 1661 O O . VAL A 1 224 ? 26.588 9.626 -34.034 1.00 71.62 224 VAL A O 1
ATOM 1664 N N . GLN A 1 225 ? 27.823 10.991 -35.312 1.00 65.38 225 GLN A N 1
ATOM 1665 C CA . GLN A 1 225 ? 28.299 11.854 -34.211 1.00 65.38 225 GLN A CA 1
A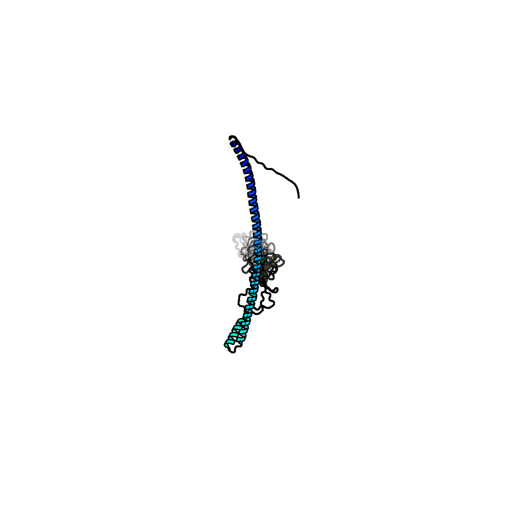TOM 1666 C C . GLN A 1 225 ? 27.361 13.045 -33.915 1.00 65.38 225 GLN A C 1
ATOM 1668 O O . GLN A 1 225 ? 27.705 13.936 -33.143 1.00 65.38 225 GLN A O 1
ATOM 1673 N N . GLY A 1 226 ? 26.185 13.079 -34.544 1.00 66.75 226 GLY A N 1
ATOM 1674 C CA . GLY A 1 226 ? 25.162 14.115 -34.398 1.00 66.75 226 GLY A CA 1
ATOM 1675 C C . GLY A 1 226 ? 23.755 13.514 -34.376 1.00 66.75 226 GLY A C 1
ATOM 1676 O O . GLY A 1 226 ? 23.588 12.305 -34.233 1.00 66.75 226 GLY A O 1
ATOM 1677 N N . SER A 1 227 ? 22.728 14.348 -34.520 1.00 62.44 227 SER A N 1
ATOM 1678 C CA . SER A 1 227 ? 21.331 13.897 -34.494 1.00 62.44 227 SER A CA 1
ATOM 1679 C C . SER A 1 227 ? 20.852 13.398 -35.859 1.00 62.44 227 SER A C 1
ATOM 1681 O O . SER A 1 227 ? 21.067 14.058 -36.874 1.00 62.44 227 SER A O 1
ATOM 1683 N N . ILE A 1 228 ? 20.133 12.273 -35.879 1.00 69.50 228 ILE A N 1
ATOM 1684 C CA . ILE A 1 228 ? 19.336 11.859 -37.040 1.00 69.50 228 ILE A CA 1
ATOM 1685 C C . ILE A 1 228 ? 18.018 12.640 -36.982 1.00 69.50 228 ILE A C 1
ATOM 1687 O O . ILE A 1 228 ? 17.172 12.368 -36.135 1.00 69.50 228 ILE A O 1
ATOM 1691 N N . THR A 1 229 ? 17.864 13.641 -37.849 1.00 58.25 229 THR A N 1
ATOM 1692 C CA . THR A 1 229 ? 16.664 14.490 -37.921 1.00 58.25 229 THR A CA 1
ATOM 1693 C C . THR A 1 229 ? 15.895 14.237 -39.216 1.00 58.25 229 THR A C 1
ATOM 1695 O O . THR A 1 229 ? 16.292 14.706 -40.283 1.00 58.25 229 THR A O 1
ATOM 1698 N N . GLY A 1 230 ? 14.790 13.507 -39.104 1.00 57.69 230 GLY A N 1
ATOM 1699 C CA . GLY A 1 230 ? 13.830 13.216 -40.168 1.00 57.69 230 GLY A CA 1
ATOM 1700 C C . GLY A 1 230 ? 12.713 12.332 -39.611 1.00 57.69 230 GLY A C 1
ATOM 1701 O O . GLY A 1 230 ? 12.948 11.603 -38.649 1.00 57.69 230 GLY A O 1
ATOM 1702 N N . ASP A 1 231 ? 11.513 12.394 -40.189 1.00 53.94 231 ASP A N 1
ATOM 1703 C CA . ASP A 1 231 ? 10.282 11.879 -39.556 1.00 53.94 231 ASP A CA 1
ATOM 1704 C C . ASP A 1 231 ? 10.231 10.349 -39.363 1.00 53.94 231 ASP A C 1
ATOM 1706 O O . ASP A 1 231 ? 9.275 9.824 -38.790 1.00 53.94 231 ASP A O 1
ATOM 1710 N N . THR A 1 232 ? 11.216 9.585 -39.849 1.00 58.88 232 THR A N 1
ATOM 1711 C CA . THR A 1 232 ? 11.261 8.125 -39.671 1.00 58.88 232 THR A CA 1
ATOM 1712 C C . THR A 1 232 ? 12.689 7.569 -39.716 1.00 58.88 232 THR A C 1
ATOM 1714 O O . THR A 1 232 ? 13.342 7.591 -40.758 1.00 58.88 232 THR A O 1
ATOM 1717 N N . LEU A 1 233 ? 13.142 6.976 -38.606 1.00 66.88 233 LEU A N 1
ATOM 1718 C CA . LEU A 1 233 ? 14.246 6.010 -38.571 1.00 66.88 233 LEU A CA 1
ATOM 1719 C C . LEU A 1 233 ? 13.631 4.609 -38.483 1.00 66.88 233 LEU A C 1
ATOM 1721 O O . LEU A 1 233 ? 13.174 4.215 -37.417 1.00 66.88 233 LEU A O 1
ATOM 1725 N N . ALA A 1 234 ? 13.588 3.875 -39.596 1.00 59.62 234 ALA A N 1
ATOM 1726 C CA . ALA A 1 234 ? 13.043 2.519 -39.632 1.00 59.62 234 ALA A CA 1
ATOM 1727 C C . ALA A 1 234 ? 14.147 1.481 -39.385 1.00 59.62 234 ALA A C 1
ATOM 1729 O O . ALA A 1 234 ? 15.074 1.356 -40.186 1.00 59.62 234 ALA A O 1
ATOM 1730 N N . ILE A 1 235 ? 14.039 0.715 -38.297 1.00 64.69 235 ILE A N 1
ATOM 1731 C CA . ILE A 1 235 ? 14.981 -0.367 -37.979 1.00 64.69 235 ILE A CA 1
ATOM 1732 C C . ILE A 1 235 ? 14.318 -1.703 -38.319 1.00 64.69 235 ILE A C 1
ATOM 1734 O O . ILE A 1 235 ? 13.418 -2.157 -37.622 1.00 64.69 235 ILE A O 1
ATOM 1738 N N . GLY A 1 236 ? 14.763 -2.343 -39.404 1.00 60.28 236 GLY A N 1
ATOM 1739 C CA . GLY A 1 236 ? 14.047 -3.466 -40.030 1.00 60.28 236 GLY A CA 1
ATOM 1740 C C . GLY A 1 236 ? 13.935 -4.771 -39.225 1.00 60.28 236 GLY A C 1
ATOM 1741 O O . GLY A 1 236 ? 13.296 -5.703 -39.702 1.00 60.28 236 GLY A O 1
ATOM 1742 N N . THR A 1 237 ? 14.558 -4.872 -38.046 1.00 62.56 237 THR A N 1
ATOM 1743 C CA . THR A 1 237 ? 14.474 -6.050 -37.156 1.00 62.56 237 THR A CA 1
ATOM 1744 C C . THR A 1 237 ? 14.502 -5.645 -35.679 1.00 62.56 237 THR A C 1
ATOM 1746 O O . THR A 1 237 ? 13.486 -5.740 -34.996 1.00 62.56 237 THR A O 1
ATOM 1749 N N . SER A 1 238 ? 15.648 -5.178 -35.180 1.00 59.72 238 SER A N 1
ATOM 1750 C CA . SER A 1 238 ? 15.809 -4.568 -33.855 1.00 59.72 238 SER A CA 1
ATOM 1751 C C . SER A 1 238 ? 17.163 -3.861 -33.749 1.00 59.72 238 SER A C 1
ATOM 1753 O O . SER A 1 238 ? 18.176 -4.339 -34.258 1.00 59.72 238 SER A O 1
ATOM 1755 N N . GLY A 1 239 ? 17.202 -2.697 -33.099 1.00 64.81 239 GLY A N 1
ATOM 1756 C CA . GLY A 1 239 ? 18.449 -1.951 -32.914 1.00 64.81 239 GLY A CA 1
ATOM 1757 C C . GLY A 1 239 ? 19.144 -2.404 -31.640 1.00 64.81 239 GLY A C 1
ATOM 1758 O O . GLY A 1 239 ? 18.673 -2.050 -30.563 1.00 64.81 239 GLY A O 1
ATOM 1759 N N . THR A 1 240 ? 20.234 -3.176 -31.723 1.00 59.69 240 THR A N 1
ATOM 1760 C CA . THR A 1 240 ? 20.906 -3.716 -30.525 1.00 59.69 240 THR A CA 1
ATOM 1761 C C . THR A 1 240 ? 22.215 -3.014 -30.168 1.00 59.69 240 THR A C 1
ATOM 1763 O O . THR A 1 240 ? 23.101 -2.908 -31.014 1.00 59.69 240 THR A O 1
ATOM 1766 N N . GLN A 1 241 ? 22.410 -2.667 -28.893 1.00 60.66 241 GLN A N 1
ATOM 1767 C CA . GLN A 1 241 ? 23.716 -2.304 -28.325 1.00 60.66 241 GLN A CA 1
ATOM 1768 C C . GLN A 1 241 ? 24.087 -3.305 -27.230 1.00 60.66 241 GLN A C 1
ATOM 1770 O O . GLN A 1 241 ? 23.283 -3.594 -26.348 1.00 60.66 241 GLN A O 1
ATOM 1775 N N . ASN A 1 242 ? 25.306 -3.849 -27.286 1.00 57.53 242 ASN A N 1
ATOM 1776 C CA . ASN A 1 242 ? 25.824 -4.827 -26.317 1.00 57.53 242 ASN A CA 1
ATOM 1777 C C . ASN A 1 242 ? 24.898 -6.047 -26.086 1.00 57.53 242 ASN A C 1
ATOM 1779 O O . ASN A 1 242 ? 24.886 -6.614 -24.998 1.00 57.53 242 ASN A O 1
ATOM 1783 N N . GLY A 1 243 ? 24.123 -6.441 -27.106 1.00 59.97 243 GLY A N 1
ATOM 1784 C CA . GLY A 1 243 ? 23.158 -7.549 -27.048 1.00 59.97 243 GLY A CA 1
ATOM 1785 C C . GLY A 1 243 ? 21.727 -7.169 -26.642 1.00 59.97 243 GLY A C 1
ATOM 1786 O O . GLY A 1 243 ? 20.865 -8.041 -26.634 1.00 59.97 243 GLY A O 1
ATOM 1787 N N . TYR A 1 244 ? 21.445 -5.895 -26.349 1.00 60.50 244 TYR A N 1
ATOM 1788 C CA . TYR A 1 244 ? 20.136 -5.435 -25.871 1.00 60.50 244 TYR A CA 1
ATOM 1789 C C . TYR A 1 244 ? 19.428 -4.545 -26.887 1.00 60.50 244 TYR A C 1
ATOM 1791 O O . TYR A 1 244 ? 20.044 -3.641 -27.450 1.00 60.50 244 TYR A O 1
ATOM 1799 N N . VAL A 1 245 ? 18.133 -4.786 -27.089 1.00 60.75 245 VAL A N 1
ATOM 1800 C CA . VAL A 1 245 ? 17.267 -4.011 -27.989 1.00 60.75 245 VAL A CA 1
ATOM 1801 C C . VAL A 1 245 ? 17.002 -2.619 -27.400 1.00 60.75 245 VAL A C 1
ATOM 1803 O O . VAL A 1 245 ? 16.442 -2.505 -26.316 1.00 60.75 245 VAL A O 1
ATOM 1806 N N . ILE A 1 246 ? 17.398 -1.572 -28.128 1.00 66.88 246 ILE A N 1
ATOM 1807 C CA . ILE A 1 246 ? 17.132 -0.152 -27.821 1.00 66.88 246 ILE A CA 1
ATOM 1808 C C . ILE A 1 246 ? 15.867 0.344 -28.543 1.00 66.88 246 ILE A C 1
ATOM 1810 O O . ILE A 1 246 ? 15.191 1.253 -28.070 1.00 66.88 246 ILE A O 1
ATOM 1814 N N . CYS A 1 247 ? 15.557 -0.247 -29.699 1.00 66.12 247 CYS A N 1
ATOM 1815 C CA . CYS A 1 247 ? 14.363 0.042 -30.487 1.00 66.12 247 CYS A CA 1
ATOM 1816 C C . CYS A 1 247 ? 13.831 -1.260 -31.091 1.00 66.12 247 CYS A C 1
ATOM 1818 O O . CYS A 1 247 ? 14.599 -2.015 -31.702 1.00 66.12 247 CYS A O 1
ATOM 1820 N N . ASP A 1 248 ? 12.531 -1.502 -30.947 1.00 62.78 248 ASP A N 1
ATOM 1821 C CA . ASP A 1 248 ? 11.833 -2.588 -31.635 1.00 62.78 248 ASP A CA 1
ATOM 1822 C C . ASP A 1 248 ? 11.499 -2.235 -33.101 1.00 62.78 248 ASP A C 1
ATOM 1824 O O . ASP A 1 248 ? 11.707 -1.110 -33.563 1.00 62.78 248 ASP A O 1
ATOM 1828 N N . ALA A 1 249 ? 10.959 -3.208 -33.841 1.00 56.56 249 ALA A N 1
ATOM 1829 C CA . ALA A 1 249 ? 10.517 -3.036 -35.229 1.00 56.56 249 ALA A CA 1
ATOM 1830 C C . ALA A 1 249 ? 9.298 -2.097 -35.400 1.00 56.56 249 ALA A C 1
ATOM 1832 O O . ALA A 1 249 ? 8.881 -1.844 -36.528 1.00 56.56 249 ALA A O 1
ATOM 1833 N N . SER A 1 250 ? 8.723 -1.582 -34.306 1.00 56.88 250 SER A N 1
ATOM 1834 C CA . SER A 1 250 ? 7.625 -0.601 -34.309 1.00 56.88 250 SER A CA 1
ATOM 1835 C C . SER A 1 250 ? 8.132 0.837 -34.124 1.00 56.88 250 SER A C 1
ATOM 1837 O O . SER A 1 250 ? 7.333 1.747 -33.908 1.00 56.88 250 SER A O 1
ATOM 1839 N N . ASN A 1 251 ? 9.454 1.050 -34.198 1.00 54.56 251 ASN A N 1
ATOM 1840 C CA . ASN A 1 251 ? 10.149 2.314 -33.930 1.00 54.56 251 ASN A CA 1
ATOM 1841 C C . ASN A 1 251 ? 9.943 2.861 -32.502 1.00 54.56 251 ASN A C 1
ATOM 1843 O O . ASN A 1 251 ? 10.129 4.057 -32.263 1.00 54.56 251 ASN A O 1
ATOM 1847 N N . ASN A 1 252 ? 9.607 2.008 -31.526 1.00 62.59 252 ASN A N 1
ATOM 1848 C CA . ASN A 1 252 ? 9.527 2.423 -30.128 1.00 62.59 252 ASN A CA 1
ATOM 1849 C C . ASN A 1 252 ? 10.935 2.490 -29.509 1.00 62.59 252 ASN A C 1
ATOM 1851 O O . ASN A 1 252 ? 11.421 1.536 -28.900 1.00 62.59 252 ASN A O 1
ATOM 1855 N N . CYS A 1 253 ? 11.613 3.621 -29.705 1.00 63.59 253 CYS A N 1
ATOM 1856 C CA . CYS A 1 253 ? 12.942 3.894 -29.158 1.00 63.59 253 CYS A CA 1
ATOM 1857 C C . CYS A 1 253 ? 12.850 4.539 -27.765 1.00 63.59 253 CYS A C 1
ATOM 1859 O O . CYS A 1 253 ? 12.957 5.758 -27.616 1.00 63.59 253 CYS A O 1
ATOM 1861 N N . GLY A 1 254 ? 12.660 3.711 -26.739 1.00 59.66 254 GLY A N 1
ATOM 1862 C CA . GLY A 1 254 ? 12.768 4.091 -25.329 1.00 59.66 254 GLY A CA 1
ATOM 1863 C C . GLY A 1 254 ? 13.962 3.401 -24.672 1.00 59.66 254 GLY A C 1
ATOM 1864 O O . GLY A 1 254 ? 14.365 2.321 -25.090 1.00 59.66 254 GLY A O 1
ATOM 1865 N N . TYR A 1 255 ? 14.531 3.994 -23.620 1.00 53.72 255 TYR A N 1
ATOM 1866 C CA . TYR A 1 255 ? 15.711 3.459 -22.922 1.00 53.72 255 TYR A CA 1
ATOM 1867 C C . TYR A 1 255 ? 15.380 2.223 -22.048 1.00 53.72 255 TYR A C 1
ATOM 1869 O O . TYR A 1 255 ? 15.655 2.208 -20.851 1.00 53.72 255 TYR A O 1
ATOM 1877 N N . SER A 1 256 ? 14.826 1.152 -22.631 1.00 50.12 256 SER A N 1
ATOM 1878 C CA . SER A 1 256 ? 14.802 -0.187 -22.025 1.00 50.12 256 SER A CA 1
ATOM 1879 C C . SER A 1 256 ? 16.138 -0.891 -22.261 1.00 50.12 256 SER A C 1
ATOM 1881 O O . SER A 1 256 ? 16.215 -1.960 -22.866 1.00 50.12 256 SER A O 1
ATOM 1883 N N . GLY A 1 257 ? 17.226 -0.276 -21.797 1.00 46.84 257 GLY A N 1
ATOM 1884 C CA . GLY A 1 257 ? 18.480 -1.007 -21.687 1.00 46.84 257 GLY A CA 1
ATOM 1885 C C . GLY A 1 257 ? 18.287 -2.168 -20.714 1.00 46.84 257 GLY A C 1
ATOM 1886 O O . GLY A 1 257 ? 17.727 -1.937 -19.653 1.00 46.84 257 GLY A O 1
ATOM 1887 N N . ALA A 1 258 ? 18.769 -3.358 -21.085 1.00 42.44 258 ALA A N 1
ATOM 1888 C CA . ALA A 1 258 ? 19.221 -4.518 -20.289 1.00 42.44 258 ALA A CA 1
ATOM 1889 C C . ALA A 1 258 ? 18.637 -4.866 -18.899 1.00 42.44 258 ALA A C 1
ATOM 1891 O O . ALA A 1 258 ? 18.511 -6.046 -18.579 1.00 42.44 258 ALA A O 1
ATOM 1892 N N . GLY A 1 259 ? 18.411 -3.887 -18.028 1.00 50.19 259 GLY A N 1
ATOM 1893 C CA . GLY A 1 259 ? 17.935 -4.051 -16.666 1.00 50.19 259 GLY A CA 1
ATOM 1894 C C . GLY A 1 259 ? 16.417 -3.958 -16.544 1.00 50.19 259 GLY A C 1
ATOM 1895 O O . GLY A 1 259 ? 15.724 -3.327 -17.339 1.00 50.19 259 GLY A O 1
ATOM 1896 N N . SER A 1 260 ? 15.913 -4.570 -15.480 1.00 51.91 260 SER A N 1
ATOM 1897 C CA . SER A 1 260 ? 14.534 -4.444 -15.019 1.00 51.91 260 SER A CA 1
ATOM 1898 C C . SER A 1 260 ? 14.107 -2.977 -14.872 1.00 51.91 260 SER A C 1
ATOM 1900 O O . SER A 1 260 ? 14.842 -2.181 -14.289 1.00 51.91 260 SER A O 1
ATOM 1902 N N . SER A 1 261 ? 12.871 -2.642 -15.266 1.00 66.94 261 SER A N 1
ATOM 1903 C CA . SER A 1 261 ? 12.267 -1.308 -15.060 1.00 66.94 261 SER A CA 1
ATOM 1904 C C . SER A 1 261 ? 12.235 -0.863 -13.586 1.00 66.94 261 SER A C 1
ATOM 1906 O O . SER A 1 261 ? 12.107 0.323 -13.287 1.00 66.94 261 SER A O 1
ATOM 1908 N N . PHE A 1 262 ? 12.380 -1.816 -12.662 1.00 71.56 262 PHE A N 1
ATOM 1909 C CA . PHE A 1 262 ? 12.722 -1.602 -11.259 1.00 71.56 262 PHE A CA 1
ATOM 1910 C C . PHE A 1 262 ? 14.051 -2.302 -10.972 1.00 71.56 262 PHE A C 1
ATOM 1912 O O . PHE A 1 262 ? 14.105 -3.533 -10.971 1.00 71.56 262 PHE A O 1
ATOM 1919 N N . VAL A 1 263 ? 15.126 -1.540 -10.754 1.00 71.75 263 VAL A N 1
ATOM 1920 C CA . VAL A 1 263 ? 16.456 -2.121 -10.510 1.00 71.75 263 VAL A CA 1
ATOM 1921 C C . VAL A 1 263 ? 16.659 -2.497 -9.040 1.00 71.75 263 VAL A C 1
ATOM 1923 O O . VAL A 1 263 ? 16.099 -1.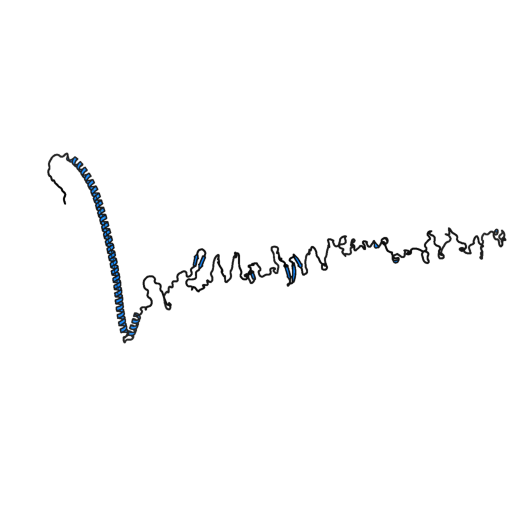884 -8.127 1.00 71.75 263 VAL A O 1
ATOM 1926 N N . GLN A 1 264 ? 17.510 -3.495 -8.791 1.00 66.75 264 GLN A N 1
ATOM 1927 C CA . GLN A 1 264 ? 17.952 -3.833 -7.436 1.00 66.75 264 GLN A CA 1
ATOM 1928 C C . GLN A 1 264 ? 18.708 -2.642 -6.828 1.00 66.75 264 GLN A C 1
ATOM 1930 O O . GLN A 1 264 ? 19.658 -2.142 -7.424 1.00 66.75 264 GLN A O 1
ATOM 1935 N N . GLY A 1 265 ? 18.285 -2.196 -5.642 1.00 70.31 265 GLY A N 1
ATOM 1936 C CA . GLY A 1 265 ? 18.737 -0.938 -5.029 1.00 70.31 265 GLY A CA 1
ATOM 1937 C C . GLY A 1 265 ? 17.732 0.216 -5.155 1.00 70.31 265 GLY A C 1
ATOM 1938 O O . GLY A 1 265 ? 17.874 1.211 -4.451 1.00 70.31 265 GLY A O 1
ATOM 1939 N N . GLY A 1 266 ? 16.678 0.047 -5.960 1.00 77.50 266 GLY A N 1
ATOM 1940 C CA . GLY A 1 266 ? 15.594 1.013 -6.123 1.00 77.50 266 GLY A CA 1
ATOM 1941 C C . GLY A 1 266 ? 15.838 2.037 -7.233 1.00 77.50 266 GLY A C 1
ATOM 1942 O O . GLY A 1 266 ? 16.948 2.207 -7.735 1.00 77.50 266 GLY A O 1
ATOM 1943 N N . ASN A 1 267 ? 14.766 2.736 -7.605 1.00 76.62 267 ASN A N 1
ATOM 1944 C CA . ASN A 1 267 ? 14.783 3.793 -8.612 1.00 76.62 267 ASN A CA 1
ATOM 1945 C C . ASN A 1 267 ? 14.735 5.166 -7.917 1.00 76.62 267 ASN A C 1
ATOM 1947 O O . ASN A 1 267 ? 13.826 5.424 -7.126 1.00 76.62 267 ASN A O 1
ATOM 1951 N N . SER A 1 268 ? 15.659 6.068 -8.252 1.00 83.19 268 SER A N 1
ATOM 1952 C CA . SER A 1 268 ? 15.583 7.478 -7.843 1.00 83.19 268 SER A CA 1
ATOM 1953 C C . SER A 1 268 ? 14.750 8.269 -8.849 1.00 83.19 268 SER A C 1
ATOM 1955 O O . SER A 1 268 ? 15.195 8.497 -9.973 1.00 83.19 268 SER A O 1
ATOM 1957 N N . PHE A 1 269 ? 13.561 8.718 -8.451 1.00 80.88 269 PHE A N 1
ATOM 1958 C CA . PHE A 1 269 ? 12.699 9.549 -9.293 1.00 80.88 269 PHE A CA 1
ATOM 1959 C C . PHE A 1 269 ? 12.806 11.030 -8.890 1.00 80.88 269 PHE A C 1
ATOM 1961 O O . PHE A 1 269 ? 12.560 11.380 -7.739 1.00 80.88 269 PHE A O 1
ATOM 1968 N N . GLY A 1 270 ? 13.154 11.911 -9.837 1.00 81.88 270 GLY A N 1
ATOM 1969 C CA . GLY A 1 270 ? 13.227 13.367 -9.604 1.00 81.88 270 GLY A CA 1
ATOM 1970 C C . GLY A 1 270 ? 11.861 14.063 -9.479 1.00 81.88 270 GLY A C 1
ATOM 1971 O O . GLY A 1 270 ? 11.777 15.201 -9.026 1.00 81.88 270 GLY A O 1
ATOM 1972 N N . ASN A 1 271 ? 10.790 13.361 -9.852 1.00 83.88 271 ASN A N 1
ATOM 1973 C CA . ASN A 1 271 ? 9.388 13.757 -9.746 1.00 83.88 271 ASN A CA 1
ATOM 1974 C C . ASN A 1 271 ? 8.556 12.511 -9.368 1.00 83.88 271 ASN A C 1
ATOM 1976 O O . ASN A 1 271 ? 9.065 11.397 -9.506 1.00 83.88 271 ASN A O 1
ATOM 1980 N N . PRO A 1 272 ? 7.297 12.645 -8.909 1.00 86.81 272 PRO A N 1
ATOM 1981 C CA . PRO A 1 272 ? 6.456 11.491 -8.585 1.00 86.81 272 PRO A CA 1
ATOM 1982 C C . PRO A 1 272 ? 6.302 10.519 -9.764 1.00 86.81 272 PRO A C 1
ATOM 1984 O O . PRO A 1 272 ? 5.960 10.928 -10.874 1.00 86.81 272 PRO A O 1
ATOM 1987 N N . ALA A 1 273 ? 6.536 9.229 -9.515 1.00 85.94 273 ALA A N 1
ATOM 1988 C CA . ALA A 1 273 ? 6.303 8.171 -10.491 1.00 85.94 273 ALA A CA 1
ATOM 1989 C C . ALA A 1 273 ? 4.842 7.704 -10.424 1.00 85.94 273 ALA A C 1
ATOM 1991 O O . ALA A 1 273 ? 4.424 7.103 -9.435 1.00 85.94 273 ALA A O 1
ATOM 1992 N N . ASN A 1 274 ? 4.077 7.957 -11.486 1.00 86.00 274 ASN A N 1
ATOM 1993 C CA . ASN A 1 274 ? 2.710 7.458 -11.623 1.00 86.00 274 ASN A CA 1
ATOM 1994 C C . ASN A 1 274 ? 2.754 6.053 -12.240 1.00 86.00 274 ASN A C 1
ATOM 1996 O O . ASN A 1 274 ? 3.113 5.905 -13.406 1.00 86.00 274 ASN A O 1
ATOM 2000 N N . ILE A 1 275 ? 2.408 5.032 -11.455 1.00 87.06 275 ILE A N 1
ATOM 2001 C CA . ILE A 1 275 ? 2.416 3.619 -11.861 1.00 87.06 275 ILE A CA 1
ATOM 2002 C C . ILE A 1 275 ? 1.000 3.071 -11.666 1.00 87.06 275 ILE A C 1
ATOM 2004 O O . ILE A 1 275 ? 0.432 3.209 -10.585 1.00 87.06 275 ILE A O 1
ATOM 2008 N N . GLY A 1 276 ? 0.432 2.462 -12.705 1.00 86.00 276 GLY A N 1
ATOM 2009 C CA . GLY A 1 276 ? -0.943 1.966 -12.710 1.00 86.00 276 GLY A CA 1
ATOM 2010 C C . GLY A 1 276 ? -1.338 1.395 -14.069 1.00 86.00 276 GLY A C 1
ATOM 2011 O O . GLY A 1 276 ? -0.603 1.540 -15.046 1.00 86.00 276 GLY A O 1
ATOM 2012 N N . THR A 1 277 ? -2.505 0.764 -14.118 1.00 85.44 277 THR A N 1
ATOM 2013 C CA . THR A 1 277 ? -3.217 0.408 -15.351 1.00 85.44 277 THR A CA 1
ATOM 2014 C C . THR A 1 277 ? -4.256 1.489 -15.675 1.00 85.44 277 THR A C 1
ATOM 2016 O O . THR A 1 277 ? -4.673 2.255 -14.803 1.00 85.44 277 THR A O 1
ATOM 2019 N N . ASN A 1 278 ? -4.652 1.595 -16.943 1.00 87.81 278 ASN A N 1
ATOM 2020 C CA . ASN A 1 278 ? -5.705 2.503 -17.423 1.00 87.81 278 ASN A CA 1
ATOM 2021 C C . ASN A 1 278 ? -6.817 1.755 -18.183 1.00 87.81 278 ASN A C 1
ATOM 2023 O O . ASN A 1 278 ? -7.589 2.359 -18.928 1.00 87.81 278 ASN A O 1
ATOM 2027 N N . ASP A 1 279 ? -6.873 0.440 -17.992 1.00 90.81 279 ASP A N 1
ATOM 2028 C CA . ASP A 1 279 ? -7.828 -0.494 -18.567 1.00 90.81 279 ASP A CA 1
ATOM 2029 C C . ASP A 1 279 ? -8.530 -1.285 -17.441 1.00 90.81 279 ASP A C 1
ATOM 2031 O O . ASP A 1 279 ? -8.551 -0.869 -16.282 1.00 90.81 279 ASP A O 1
ATOM 2035 N N . ILE A 1 280 ? -9.157 -2.411 -17.782 1.00 93.12 280 ILE A N 1
ATOM 2036 C CA . ILE A 1 280 ? -9.884 -3.260 -16.827 1.00 93.12 280 ILE A CA 1
ATOM 2037 C C . ILE A 1 280 ? -8.982 -4.216 -16.023 1.00 93.12 280 ILE A C 1
ATOM 2039 O O . ILE A 1 280 ? -9.495 -4.990 -15.213 1.00 93.12 280 ILE A O 1
ATOM 2043 N N . GLN A 1 281 ? -7.664 -4.200 -16.242 1.00 94.88 281 GLN A N 1
ATOM 2044 C CA . GLN A 1 281 ? -6.735 -5.151 -15.635 1.00 94.88 281 GLN A CA 1
ATOM 2045 C C . GLN A 1 281 ? -6.160 -4.605 -14.316 1.00 94.88 281 GLN A C 1
ATOM 2047 O O . GLN A 1 281 ? -5.889 -3.407 -14.205 1.00 94.88 281 GLN A O 1
ATOM 2052 N N . PRO A 1 282 ? -5.941 -5.458 -13.300 1.00 95.31 282 PRO A N 1
ATOM 2053 C CA . PRO A 1 282 ? -5.349 -5.030 -12.039 1.00 95.31 282 PRO A CA 1
ATOM 2054 C C . PRO A 1 282 ? -3.841 -4.767 -12.163 1.00 95.31 282 PRO A C 1
ATOM 2056 O O . PRO A 1 282 ? -3.128 -5.474 -12.879 1.00 95.31 282 PRO A O 1
ATOM 2059 N N . LEU A 1 283 ? -3.326 -3.818 -11.376 1.00 95.19 283 LEU A N 1
ATOM 2060 C CA . LEU A 1 283 ? -1.891 -3.723 -11.103 1.00 95.19 283 LEU A CA 1
ATOM 2061 C C . LEU A 1 283 ? -1.521 -4.733 -10.008 1.00 95.19 283 LEU A C 1
ATOM 2063 O O . LEU A 1 283 ? -1.784 -4.503 -8.826 1.00 95.19 283 LEU A O 1
ATOM 2067 N N . ASN A 1 284 ? -0.871 -5.827 -10.403 1.00 94.38 284 ASN A N 1
ATOM 2068 C CA . ASN A 1 284 ? -0.397 -6.873 -9.497 1.00 94.38 284 ASN A CA 1
ATOM 2069 C C . ASN A 1 284 ? 1.081 -6.682 -9.126 1.00 94.38 284 ASN A C 1
ATOM 2071 O O . ASN A 1 284 ? 1.943 -6.554 -9.993 1.00 94.38 284 ASN A O 1
ATOM 2075 N N . VAL A 1 285 ? 1.386 -6.756 -7.830 1.00 94.56 285 VAL A N 1
ATOM 2076 C CA . VAL A 1 285 ? 2.744 -6.919 -7.296 1.00 94.56 285 VAL A CA 1
ATOM 2077 C C . VAL A 1 285 ? 2.888 -8.353 -6.805 1.00 94.56 285 VAL A C 1
ATOM 2079 O O . VAL A 1 285 ? 2.182 -8.784 -5.888 1.00 94.56 285 VAL A O 1
ATOM 2082 N N . GLU A 1 286 ? 3.804 -9.102 -7.410 1.00 94.38 286 GLU A N 1
ATOM 2083 C CA . GLU A 1 286 ? 3.949 -10.539 -7.181 1.00 94.38 286 GLU A CA 1
ATOM 2084 C C . GLU A 1 286 ? 5.260 -10.905 -6.482 1.00 94.38 286 GLU A C 1
ATOM 2086 O O . GLU A 1 286 ? 6.252 -10.179 -6.503 1.00 94.38 286 GLU A O 1
ATOM 2091 N N . THR A 1 287 ? 5.284 -12.076 -5.853 1.00 94.44 287 THR A N 1
ATOM 2092 C CA . THR A 1 287 ? 6.510 -12.694 -5.341 1.00 94.44 287 THR A CA 1
ATOM 2093 C C . THR A 1 287 ? 6.444 -14.184 -5.624 1.00 94.44 287 THR A C 1
ATOM 2095 O O . THR A 1 287 ? 5.536 -14.857 -5.137 1.00 94.44 287 THR A O 1
ATOM 2098 N N . ASN A 1 288 ? 7.393 -14.695 -6.412 1.00 93.62 288 ASN A N 1
ATOM 2099 C CA . ASN A 1 288 ? 7.428 -16.083 -6.893 1.00 93.62 288 ASN A CA 1
ATOM 2100 C C . ASN A 1 288 ? 6.119 -16.515 -7.596 1.00 93.62 288 ASN A C 1
ATOM 2102 O O . ASN A 1 288 ? 5.617 -17.607 -7.344 1.00 93.62 288 ASN A O 1
ATOM 2106 N N . GLY A 1 289 ? 5.545 -15.640 -8.434 1.00 92.88 289 GLY A N 1
ATOM 2107 C CA . GLY A 1 289 ? 4.287 -15.892 -9.157 1.00 92.88 289 GLY A CA 1
ATOM 2108 C C . GLY A 1 289 ? 3.020 -15.862 -8.290 1.00 92.88 289 GLY A C 1
ATOM 2109 O O . GLY A 1 289 ? 1.971 -16.331 -8.718 1.00 92.88 289 GLY A O 1
ATOM 2110 N N . VAL A 1 290 ? 3.108 -15.355 -7.054 1.00 94.50 290 VAL A N 1
ATOM 2111 C CA . VAL A 1 290 ? 1.957 -15.164 -6.159 1.00 94.50 290 VAL A CA 1
ATOM 2112 C C . VAL A 1 290 ? 1.711 -13.673 -5.969 1.00 94.50 290 VAL A C 1
ATOM 2114 O O . VAL A 1 290 ? 2.564 -12.979 -5.411 1.00 94.50 290 VAL A O 1
ATOM 2117 N N . THR A 1 291 ? 0.537 -13.185 -6.369 1.00 95.75 291 THR A N 1
ATOM 2118 C CA . THR A 1 291 ? 0.085 -11.808 -6.120 1.00 95.75 291 THR A CA 1
ATOM 2119 C C . THR A 1 291 ? 0.032 -11.522 -4.619 1.00 95.75 291 THR A C 1
ATOM 2121 O O . THR A 1 291 ? -0.662 -12.211 -3.870 1.00 95.75 291 THR A O 1
ATOM 2124 N N . ARG A 1 292 ? 0.793 -10.520 -4.163 1.00 96.69 292 ARG A N 1
ATOM 2125 C CA . ARG A 1 292 ? 0.900 -10.090 -2.754 1.00 96.69 292 ARG A CA 1
ATOM 2126 C C . ARG A 1 292 ? 0.126 -8.812 -2.468 1.00 96.69 292 ARG A C 1
ATOM 2128 O O . ARG A 1 292 ? -0.493 -8.706 -1.411 1.00 96.69 292 ARG A O 1
ATOM 2135 N N . LEU A 1 293 ? 0.138 -7.895 -3.429 1.00 96.12 293 LEU A N 1
ATOM 2136 C CA . LEU A 1 293 ? -0.705 -6.708 -3.492 1.00 96.12 293 LEU A CA 1
ATOM 2137 C C . LEU A 1 293 ? -1.323 -6.652 -4.893 1.00 96.12 293 LEU A C 1
ATOM 2139 O O . LEU A 1 293 ? -0.622 -6.867 -5.877 1.00 96.12 293 LEU A O 1
ATOM 2143 N N . SER A 1 294 ? -2.614 -6.360 -4.972 1.00 95.56 294 SER A N 1
ATOM 2144 C CA . SER A 1 294 ? -3.327 -6.039 -6.210 1.00 95.56 294 SER A CA 1
ATOM 2145 C C . SER A 1 294 ? -4.040 -4.706 -6.031 1.00 95.56 294 SER A C 1
ATOM 2147 O O . SER A 1 294 ? -4.659 -4.498 -4.989 1.00 95.56 294 SER A O 1
ATOM 2149 N N . ILE A 1 295 ? -4.005 -3.839 -7.041 1.00 95.50 295 ILE A N 1
ATOM 2150 C CA . ILE A 1 295 ? -4.934 -2.710 -7.178 1.00 95.50 295 ILE A CA 1
ATOM 2151 C C . ILE A 1 295 ? -5.864 -3.049 -8.339 1.00 95.50 295 ILE A C 1
ATOM 2153 O O . ILE A 1 295 ? -5.394 -3.186 -9.467 1.00 95.50 295 ILE A O 1
ATOM 2157 N N . ASP A 1 296 ? -7.153 -3.254 -8.066 1.00 94.12 296 ASP A N 1
ATOM 2158 C CA . ASP A 1 296 ? -8.130 -3.596 -9.107 1.00 94.12 296 ASP A CA 1
ATOM 2159 C C . ASP A 1 296 ? -8.570 -2.378 -9.943 1.00 94.12 296 ASP A C 1
ATOM 2161 O O . ASP A 1 296 ? -8.280 -1.228 -9.611 1.00 94.12 296 ASP A O 1
ATOM 2165 N N . ALA A 1 297 ? -9.310 -2.624 -11.029 1.00 92.88 297 ALA A N 1
ATOM 2166 C CA . ALA A 1 297 ? -9.818 -1.573 -11.917 1.00 92.88 297 ALA A CA 1
ATOM 2167 C C . ALA A 1 297 ? -10.871 -0.640 -11.272 1.00 92.88 297 ALA A C 1
ATOM 2169 O O . ALA A 1 297 ? -11.254 0.361 -11.872 1.00 92.88 297 ALA A O 1
ATOM 2170 N N . SER A 1 298 ? -11.348 -0.946 -10.059 1.00 93.00 298 SER A N 1
ATOM 2171 C CA . SER A 1 298 ? -12.180 -0.048 -9.241 1.00 93.00 298 SER A CA 1
ATOM 2172 C C . SER A 1 298 ? -11.355 0.763 -8.228 1.00 93.00 298 SER A C 1
ATOM 2174 O O . SER A 1 298 ? -11.915 1.574 -7.493 1.00 93.00 298 SER A O 1
ATOM 2176 N N . GLY A 1 299 ? -10.033 0.562 -8.180 1.00 90.88 299 GLY A N 1
ATOM 2177 C CA . GLY A 1 299 ? -9.116 1.204 -7.242 1.00 90.88 299 GLY A CA 1
ATOM 2178 C C . GLY A 1 299 ? -9.007 0.514 -5.877 1.00 90.88 299 GLY A C 1
ATOM 2179 O O . GLY A 1 299 ? -8.365 1.062 -4.977 1.00 90.88 299 GLY A O 1
ATOM 2180 N N . ASN A 1 300 ? -9.593 -0.674 -5.684 1.00 91.44 300 ASN A N 1
ATOM 2181 C CA . ASN A 1 300 ? -9.471 -1.390 -4.413 1.00 91.44 300 ASN A CA 1
ATOM 2182 C C . ASN A 1 300 ? -8.078 -2.015 -4.290 1.00 91.44 300 ASN A C 1
ATOM 2184 O O . ASN A 1 300 ? -7.641 -2.763 -5.164 1.00 91.44 300 ASN A O 1
ATOM 2188 N N . SER A 1 301 ? -7.403 -1.759 -3.168 1.00 94.00 301 SER A N 1
ATOM 2189 C CA . SER A 1 301 ? -6.128 -2.400 -2.829 1.00 94.00 301 SER A CA 1
ATOM 2190 C C . SER A 1 301 ? -6.355 -3.654 -1.983 1.00 94.00 301 SER A C 1
ATOM 2192 O O . SER A 1 301 ? -6.849 -3.562 -0.859 1.00 94.00 301 SER A O 1
ATOM 2194 N N . ALA A 1 302 ? -5.960 -4.818 -2.494 1.00 94.19 302 ALA A N 1
ATOM 2195 C CA . ALA A 1 302 ? -6.050 -6.102 -1.804 1.00 94.19 302 ALA A CA 1
ATOM 2196 C C . ALA A 1 302 ? -4.655 -6.636 -1.449 1.00 94.19 302 ALA A C 1
ATOM 2198 O O . ALA A 1 302 ? -3.836 -6.886 -2.334 1.00 94.19 302 ALA A O 1
ATOM 2199 N N . PHE A 1 303 ? -4.402 -6.857 -0.157 1.00 93.88 303 PHE A N 1
ATOM 2200 C CA . PHE A 1 303 ? -3.203 -7.536 0.344 1.00 93.88 303 PHE A CA 1
ATOM 2201 C C . PHE A 1 303 ? -3.537 -9.000 0.657 1.00 93.88 303 PHE A C 1
ATOM 2203 O O . PHE A 1 303 ? -4.453 -9.271 1.430 1.00 93.88 303 PHE A O 1
ATOM 2210 N N . THR A 1 304 ? -2.797 -9.950 0.080 1.00 91.81 304 THR A N 1
ATOM 2211 C CA . THR A 1 304 ? -3.026 -11.401 0.289 1.00 91.81 304 THR A CA 1
ATOM 2212 C C . THR A 1 304 ? -2.199 -11.992 1.436 1.00 91.81 304 THR A C 1
ATOM 2214 O O . THR A 1 304 ? -2.309 -13.177 1.747 1.00 91.81 304 THR A O 1
ATOM 2217 N N . GLY A 1 305 ? -1.352 -11.174 2.062 1.00 88.19 305 GLY A N 1
ATOM 2218 C CA . GLY A 1 305 ? -0.557 -11.516 3.238 1.00 88.19 305 GLY A CA 1
ATOM 2219 C C . GLY A 1 305 ? -0.644 -10.431 4.311 1.00 88.19 305 GLY A C 1
ATOM 2220 O O . GLY A 1 305 ? -1.386 -9.460 4.177 1.00 88.19 305 GLY A O 1
ATOM 2221 N N . ASN A 1 306 ? 0.136 -10.590 5.379 1.00 87.00 306 ASN A N 1
ATOM 2222 C CA . ASN A 1 306 ? 0.144 -9.650 6.499 1.00 87.00 306 ASN A CA 1
ATOM 2223 C C . ASN A 1 306 ? 0.631 -8.256 6.067 1.00 87.00 306 ASN A C 1
ATOM 2225 O O . ASN A 1 306 ? 1.697 -8.126 5.464 1.00 87.00 306 ASN A O 1
ATOM 2229 N N . VAL A 1 307 ? -0.096 -7.212 6.469 1.00 89.12 307 VAL A N 1
ATOM 2230 C CA . VAL A 1 307 ? 0.365 -5.820 6.385 1.00 89.12 307 VAL A CA 1
ATOM 2231 C C . VAL A 1 307 ? 1.126 -5.490 7.668 1.00 89.12 307 VAL A C 1
ATOM 2233 O O . VAL A 1 307 ? 0.540 -5.453 8.746 1.00 89.12 307 VAL A O 1
ATOM 2236 N N . SER A 1 308 ? 2.438 -5.272 7.559 1.00 89.50 308 SER A N 1
ATOM 2237 C CA . SER A 1 308 ? 3.309 -4.913 8.685 1.00 89.50 308 SER A CA 1
ATOM 2238 C C . SER A 1 308 ? 3.762 -3.462 8.557 1.00 89.50 308 SER A C 1
ATOM 2240 O O . SER A 1 308 ? 4.425 -3.112 7.582 1.00 89.50 308 SER A O 1
ATOM 2242 N N . SER A 1 309 ? 3.453 -2.628 9.549 1.00 88.25 309 SER A N 1
ATOM 2243 C CA . SER A 1 309 ? 3.877 -1.227 9.605 1.00 88.25 309 SER A CA 1
ATOM 2244 C C . SER A 1 309 ? 4.602 -0.919 10.915 1.00 88.25 309 SER A C 1
ATOM 2246 O O . SER A 1 309 ? 4.102 -1.206 11.998 1.00 88.25 309 SER A O 1
ATOM 2248 N N . ASN A 1 310 ? 5.756 -0.253 10.827 1.00 88.00 310 ASN A N 1
ATOM 2249 C CA . ASN A 1 310 ? 6.464 0.268 12.008 1.00 88.00 310 ASN A CA 1
ATOM 2250 C C . ASN A 1 310 ? 5.828 1.564 12.558 1.00 88.00 310 ASN A C 1
ATOM 2252 O O . ASN A 1 310 ? 6.283 2.096 13.566 1.00 88.00 310 ASN A O 1
ATOM 2256 N N . GLY A 1 311 ? 4.802 2.087 11.880 1.00 86.31 311 GLY A N 1
ATOM 2257 C CA . GLY A 1 311 ? 3.990 3.225 12.305 1.00 86.31 311 GLY A CA 1
ATOM 2258 C C . GLY A 1 311 ? 2.497 2.888 12.296 1.00 86.31 311 GLY A C 1
ATOM 2259 O O . GLY A 1 311 ? 2.103 1.739 12.091 1.00 86.31 311 GLY A O 1
ATOM 2260 N N . THR A 1 312 ? 1.666 3.906 12.504 1.00 82.81 312 THR A N 1
ATOM 2261 C CA . THR A 1 312 ? 0.205 3.782 12.607 1.00 82.81 312 THR A CA 1
ATOM 2262 C C . THR A 1 312 ? -0.450 3.397 11.278 1.00 82.81 312 THR A C 1
ATOM 2264 O O . THR A 1 312 ? -0.247 4.070 10.269 1.00 82.81 312 THR A O 1
ATOM 2267 N N . ILE A 1 313 ? -1.324 2.386 11.298 1.00 86.44 313 ILE A N 1
ATOM 2268 C CA . ILE A 1 313 ? -2.308 2.156 10.230 1.00 86.44 313 ILE A CA 1
ATOM 2269 C C . ILE A 1 313 ? -3.521 3.046 10.516 1.00 86.44 313 ILE A C 1
ATOM 2271 O O . ILE A 1 313 ? -4.206 2.852 11.518 1.00 86.44 313 ILE A O 1
ATOM 2275 N N . SER A 1 314 ? -3.783 4.023 9.647 1.00 85.56 314 SER A N 1
ATOM 2276 C CA . SER A 1 314 ? -5.002 4.837 9.699 1.00 85.56 314 SER A CA 1
ATOM 2277 C C . SER A 1 314 ? -6.008 4.313 8.680 1.00 85.56 314 SER A C 1
ATOM 2279 O O . SER A 1 314 ? -5.712 4.262 7.488 1.00 85.56 314 SER A O 1
ATOM 2281 N N . ALA A 1 315 ? -7.192 3.921 9.144 1.00 82.94 315 ALA A N 1
ATOM 2282 C CA . ALA A 1 315 ? -8.292 3.462 8.305 1.00 82.94 315 ALA A CA 1
ATOM 2283 C C . ALA A 1 315 ? -9.606 4.058 8.819 1.00 82.94 315 ALA A C 1
ATOM 2285 O O . ALA A 1 315 ? -9.858 4.055 10.021 1.00 82.94 315 ALA A O 1
ATOM 2286 N N . ASN A 1 316 ? -10.458 4.534 7.907 1.00 82.69 316 ASN A N 1
ATOM 2287 C CA . ASN A 1 316 ? -11.766 5.103 8.258 1.00 82.69 316 ASN A CA 1
ATOM 2288 C C . ASN A 1 316 ? -12.692 4.071 8.933 1.00 82.69 316 ASN A C 1
ATOM 2290 O O . ASN A 1 316 ? -13.499 4.411 9.790 1.00 82.69 316 ASN A O 1
ATOM 2294 N N . SER A 1 317 ? -12.559 2.800 8.550 1.00 80.88 317 SER A N 1
ATOM 2295 C CA . SER A 1 317 ? -13.271 1.675 9.151 1.00 80.88 317 SER A CA 1
ATOM 2296 C C . SER A 1 317 ? -12.500 0.381 8.912 1.00 80.88 317 SER A C 1
ATOM 2298 O O . SER A 1 317 ? -12.143 0.088 7.771 1.00 80.88 317 SER A O 1
ATOM 2300 N N . LEU A 1 318 ? -12.314 -0.427 9.955 1.00 81.56 318 LEU A N 1
ATOM 2301 C CA . LEU A 1 318 ? -11.992 -1.845 9.807 1.00 81.56 318 LEU A CA 1
ATOM 2302 C C . LEU A 1 318 ? -13.316 -2.616 9.873 1.00 81.56 318 LEU A C 1
ATOM 2304 O O . LEU A 1 318 ? -14.080 -2.435 10.818 1.00 81.56 318 LEU A O 1
ATOM 2308 N N . SER A 1 319 ? -13.598 -3.451 8.872 1.00 75.81 319 SER A N 1
ATOM 2309 C CA . SER A 1 319 ? -14.814 -4.273 8.818 1.00 75.81 319 SER A CA 1
ATOM 2310 C C . SER A 1 319 ? -14.466 -5.763 8.792 1.00 75.81 319 SER A C 1
ATOM 2312 O O . SER A 1 319 ? -13.392 -6.153 8.337 1.00 75.81 319 SER A O 1
ATOM 2314 N N . GLY A 1 320 ? -15.356 -6.591 9.339 1.00 79.69 320 GLY A N 1
ATOM 2315 C CA . GLY A 1 320 ? -15.143 -8.024 9.549 1.00 79.69 320 GLY A CA 1
ATOM 2316 C C . GLY A 1 320 ? -15.629 -8.461 10.932 1.00 79.69 320 GLY A C 1
ATOM 2317 O O . GLY A 1 320 ? -16.214 -7.676 11.672 1.00 79.69 320 GLY A O 1
ATOM 2318 N N . ASN A 1 321 ? -15.362 -9.712 11.308 1.00 78.94 321 ASN A N 1
ATOM 2319 C CA . ASN A 1 321 ? -15.742 -10.257 12.620 1.00 78.94 321 ASN A CA 1
ATOM 2320 C C . ASN A 1 321 ? -14.841 -9.780 13.784 1.00 78.94 321 ASN A C 1
ATOM 2322 O O . ASN A 1 321 ? -15.030 -10.217 14.916 1.00 78.94 321 ASN A O 1
ATOM 2326 N N . GLY A 1 322 ? -13.822 -8.958 13.509 1.00 75.81 322 GLY A N 1
ATOM 2327 C CA . GLY A 1 322 ? -12.889 -8.410 14.498 1.00 75.81 322 GLY A CA 1
ATOM 2328 C C . GLY A 1 322 ? -11.951 -9.419 15.177 1.00 75.81 322 GLY A C 1
ATOM 2329 O O . GLY A 1 322 ? -11.061 -8.997 15.907 1.00 75.81 322 GLY A O 1
ATOM 2330 N N . SER A 1 323 ? -12.076 -10.730 14.938 1.00 78.25 323 SER A N 1
ATOM 2331 C CA . SER A 1 323 ? -11.401 -11.753 15.758 1.00 78.25 323 SER A CA 1
ATOM 2332 C C . SER A 1 323 ? -9.874 -11.770 15.620 1.00 78.25 323 SER A C 1
ATOM 2334 O O . SER A 1 323 ? -9.189 -12.264 16.509 1.00 78.25 323 SER A O 1
ATOM 2336 N N . GLY A 1 324 ? -9.338 -11.244 14.514 1.00 74.75 324 GLY A N 1
ATOM 2337 C CA . GLY A 1 324 ? -7.896 -11.056 14.307 1.00 74.75 324 GLY A CA 1
ATOM 2338 C C . GLY A 1 324 ? -7.340 -9.742 14.869 1.00 74.75 324 GLY A C 1
ATOM 2339 O O . GLY A 1 324 ? -6.132 -9.528 14.832 1.00 74.75 324 GLY A O 1
ATOM 2340 N N . VAL A 1 325 ? -8.191 -8.850 15.384 1.00 81.81 325 VAL A N 1
ATOM 2341 C CA . VAL A 1 325 ? -7.802 -7.520 15.874 1.00 81.81 325 VAL A CA 1
ATOM 2342 C C . VAL A 1 325 ? -7.406 -7.619 17.356 1.00 81.81 325 VAL A C 1
ATOM 2344 O O . VAL A 1 325 ? -8.089 -7.141 18.258 1.00 81.81 325 VAL A O 1
ATOM 2347 N N . THR A 1 326 ? -6.298 -8.317 17.610 1.00 76.38 326 THR A N 1
ATOM 2348 C CA . THR A 1 326 ? -5.735 -8.555 18.952 1.00 76.38 326 THR A CA 1
ATOM 2349 C C . THR A 1 326 ? -4.720 -7.483 19.360 1.00 76.38 326 THR A C 1
ATOM 2351 O O . THR A 1 326 ? -4.179 -6.786 18.507 1.00 76.38 326 THR A O 1
ATOM 2354 N N . ASN A 1 327 ? -4.403 -7.384 20.657 1.00 66.69 327 ASN A N 1
ATOM 2355 C CA . ASN A 1 327 ? -3.417 -6.441 21.219 1.00 66.69 327 ASN A CA 1
ATOM 2356 C C . ASN A 1 327 ? -3.697 -4.953 20.924 1.00 66.69 327 ASN A C 1
ATOM 2358 O O . ASN A 1 327 ? -2.782 -4.128 20.923 1.00 66.69 327 ASN A O 1
ATOM 2362 N N . VAL A 1 328 ? -4.967 -4.585 20.728 1.00 78.69 328 VAL A N 1
ATOM 2363 C CA . VAL A 1 328 ? -5.374 -3.180 20.633 1.00 78.69 328 VAL A CA 1
ATOM 2364 C C . VAL A 1 328 ? -5.228 -2.518 22.000 1.00 78.69 328 VAL A C 1
ATOM 2366 O O . VAL A 1 328 ? -6.108 -2.623 22.853 1.00 78.69 328 VAL A O 1
ATOM 2369 N N . ASN A 1 329 ? -4.135 -1.784 22.202 1.00 68.56 329 ASN A N 1
ATOM 2370 C CA . ASN A 1 329 ? -4.011 -0.847 23.317 1.00 68.56 329 ASN A CA 1
ATOM 2371 C C . ASN A 1 329 ? -4.794 0.440 22.994 1.00 68.56 329 ASN A C 1
ATOM 2373 O O . ASN A 1 329 ? -4.221 1.491 22.703 1.00 68.56 329 ASN A O 1
ATOM 2377 N N . ALA 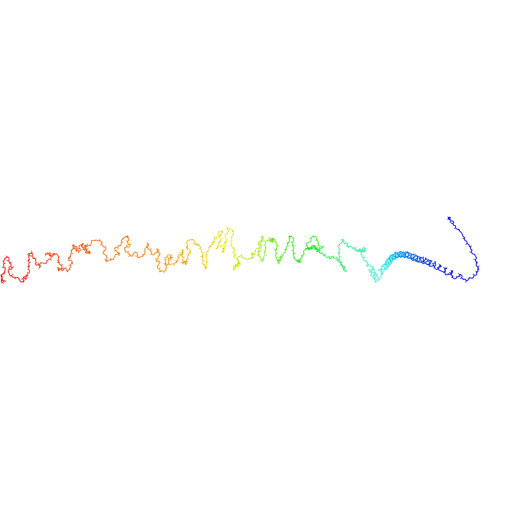A 1 330 ? -6.122 0.321 22.963 1.00 68.12 330 ALA A N 1
ATOM 2378 C CA . ALA A 1 330 ? -7.027 1.441 22.759 1.00 68.12 330 ALA A CA 1
ATOM 2379 C C . ALA A 1 330 ? -7.044 2.315 24.016 1.00 68.12 330 ALA A C 1
ATOM 2381 O O . ALA A 1 330 ? -7.735 2.013 24.987 1.00 68.12 330 ALA A O 1
ATOM 2382 N N . THR A 1 331 ? -6.339 3.447 23.974 1.00 70.00 331 THR A N 1
ATOM 2383 C CA . THR A 1 331 ? -6.544 4.525 24.954 1.00 70.00 331 THR A CA 1
ATOM 2384 C C . THR A 1 331 ? -7.965 5.085 24.879 1.00 70.00 331 THR A C 1
ATOM 2386 O O . THR A 1 331 ? -8.467 5.575 25.890 1.00 70.00 331 THR A O 1
ATOM 2389 N N . ALA A 1 332 ? -8.623 4.967 23.716 1.00 71.62 332 ALA A N 1
ATOM 2390 C CA . ALA A 1 332 ? -10.048 5.204 23.527 1.00 71.62 332 ALA A CA 1
ATOM 2391 C C . ALA A 1 332 ? -10.681 4.285 22.459 1.00 71.62 332 ALA A C 1
ATOM 2393 O O . ALA A 1 332 ? -10.045 3.950 21.461 1.00 71.62 332 ALA A O 1
ATOM 2394 N N . LEU A 1 333 ? -11.960 3.942 22.642 1.00 74.75 333 LEU A N 1
ATOM 2395 C CA . LEU A 1 333 ? -12.838 3.242 21.690 1.00 74.75 333 LEU A CA 1
ATOM 2396 C C . LEU A 1 333 ? -14.128 4.060 21.552 1.00 74.75 333 LEU A C 1
ATOM 2398 O O . LEU A 1 333 ? -14.702 4.481 22.554 1.00 74.75 333 LEU A O 1
ATOM 2402 N N . ASN A 1 334 ? -14.577 4.316 20.320 1.00 71.38 334 ASN A N 1
ATOM 2403 C CA . ASN A 1 334 ? -15.734 5.178 20.023 1.00 71.38 334 ASN A CA 1
ATOM 2404 C C . ASN A 1 334 ? -15.673 6.571 20.698 1.00 71.38 334 ASN A C 1
ATOM 2406 O O . ASN A 1 334 ? -16.697 7.124 21.084 1.00 71.38 334 ASN A O 1
ATOM 2410 N N . GLY A 1 335 ? -14.468 7.131 20.862 1.00 73.75 335 GLY A N 1
ATOM 2411 C CA . GLY A 1 335 ? -14.231 8.430 21.512 1.00 73.75 335 GLY A CA 1
ATOM 2412 C C . GLY A 1 335 ? -14.159 8.397 23.046 1.00 73.75 335 GLY A C 1
ATOM 2413 O O . GLY A 1 335 ? -13.670 9.350 23.647 1.00 73.75 335 GLY A O 1
ATOM 2414 N N . ASN A 1 336 ? -14.560 7.294 23.681 1.00 81.31 336 ASN A N 1
ATOM 2415 C CA . ASN A 1 336 ? -14.515 7.124 25.132 1.00 81.31 336 ASN A CA 1
ATOM 2416 C C . ASN A 1 336 ? -13.139 6.617 25.563 1.00 81.31 336 ASN A C 1
ATOM 2418 O O . ASN A 1 336 ? -12.667 5.620 25.023 1.00 81.31 336 ASN A O 1
ATOM 2422 N N . THR A 1 337 ? -12.496 7.269 26.533 1.00 86.56 337 THR A N 1
ATOM 2423 C CA . THR A 1 337 ? -11.187 6.829 27.051 1.00 86.56 337 THR A CA 1
ATOM 2424 C C . THR A 1 337 ? -11.312 5.640 28.003 1.00 86.56 337 THR A C 1
ATOM 2426 O O . THR A 1 337 ? -12.356 5.448 28.620 1.00 86.56 337 THR A O 1
ATOM 2429 N N . ALA A 1 338 ? -10.257 4.839 28.144 1.00 85.62 338 ALA A N 1
ATOM 2430 C CA . ALA A 1 338 ? -10.188 3.782 29.154 1.00 85.62 338 ALA A CA 1
ATOM 2431 C C . ALA A 1 338 ? -9.996 4.371 30.568 1.00 85.62 338 ALA A C 1
ATOM 2433 O O . ALA A 1 338 ? -9.134 5.231 30.764 1.00 85.62 338 ALA A O 1
ATOM 2434 N N . GLY A 1 339 ? -10.784 3.930 31.557 1.00 85.81 339 GLY A N 1
ATOM 2435 C CA . GLY A 1 339 ? -10.721 4.477 32.915 1.00 85.81 339 GLY A CA 1
ATOM 2436 C C . GLY A 1 339 ? -11.903 4.134 33.830 1.00 85.81 339 GLY A C 1
ATOM 2437 O O . GLY A 1 339 ? -12.652 3.187 33.600 1.00 85.81 339 GLY A O 1
ATOM 2438 N N . ASN A 1 340 ? -12.040 4.915 34.906 1.00 83.44 340 ASN A N 1
ATOM 2439 C CA . ASN A 1 340 ? -12.942 4.644 36.035 1.00 83.44 340 ASN A CA 1
ATOM 2440 C C . ASN A 1 340 ? -14.055 5.696 36.221 1.00 83.44 340 ASN A C 1
ATOM 2442 O O . ASN A 1 340 ? -14.879 5.560 37.122 1.00 83.44 340 ASN A O 1
ATOM 2446 N N . SER A 1 341 ? -14.091 6.729 35.376 1.00 84.69 341 SER A N 1
ATOM 2447 C CA . SER A 1 341 ? -15.102 7.793 35.385 1.00 84.69 341 SER A CA 1
ATOM 2448 C C . SER A 1 341 ? -16.314 7.451 34.510 1.00 84.69 341 SER A C 1
ATOM 2450 O O . SER A 1 341 ? -16.251 6.588 33.635 1.00 84.69 341 SER A O 1
ATOM 2452 N N . ASN A 1 342 ? -17.419 8.175 34.700 1.00 80.31 342 ASN A N 1
ATOM 2453 C CA . ASN A 1 342 ? -18.595 8.065 33.834 1.00 80.31 342 ASN A CA 1
ATOM 2454 C C . ASN A 1 342 ? -18.238 8.301 32.349 1.00 80.31 342 ASN A C 1
ATOM 2456 O O . ASN A 1 342 ? -17.449 9.192 32.029 1.00 80.31 342 ASN A O 1
ATOM 2460 N N . GLY A 1 343 ? -18.824 7.507 31.450 1.00 79.25 343 GLY A N 1
ATOM 2461 C CA . GLY A 1 343 ? -18.557 7.554 30.009 1.00 79.25 343 GLY A CA 1
ATOM 2462 C C . GLY A 1 343 ? -17.216 6.952 29.565 1.00 79.25 343 GLY A C 1
ATOM 2463 O O . GLY A 1 343 ? -16.918 6.987 28.376 1.00 79.25 343 GLY A O 1
ATOM 2464 N N . GLN A 1 344 ? -16.408 6.393 30.472 1.00 83.50 344 GLN A N 1
ATOM 2465 C CA . GLN A 1 344 ? -15.165 5.697 30.124 1.00 83.50 344 GLN A CA 1
ATOM 2466 C C . GLN A 1 344 ? -15.381 4.198 29.874 1.00 83.50 344 GLN A C 1
ATOM 2468 O O . GLN A 1 344 ? -16.361 3.599 30.315 1.00 83.50 344 GLN A O 1
ATOM 2473 N N . ILE A 1 345 ? -14.437 3.578 29.167 1.00 83.81 345 ILE A N 1
ATOM 2474 C CA . ILE A 1 345 ? -14.372 2.123 29.008 1.00 83.81 345 ILE A CA 1
ATOM 2475 C C . ILE A 1 345 ? -13.808 1.536 30.298 1.00 83.81 345 ILE A C 1
ATOM 2477 O O . ILE A 1 345 ? -12.716 1.917 30.726 1.00 83.81 345 ILE A O 1
ATOM 2481 N N . ALA A 1 346 ? -14.542 0.591 30.880 1.00 81.75 346 ALA A N 1
ATOM 2482 C CA . ALA A 1 346 ? -14.154 -0.127 32.085 1.00 81.75 346 ALA A CA 1
ATOM 2483 C C . ALA A 1 346 ? -12.756 -0.756 31.971 1.00 81.75 346 ALA A C 1
ATOM 2485 O O . ALA A 1 346 ? -12.448 -1.422 30.980 1.00 81.75 346 ALA A O 1
ATOM 2486 N N . ILE A 1 347 ? -11.942 -0.611 33.018 1.00 80.56 347 ILE A N 1
ATOM 2487 C CA . ILE A 1 347 ? -10.635 -1.268 33.1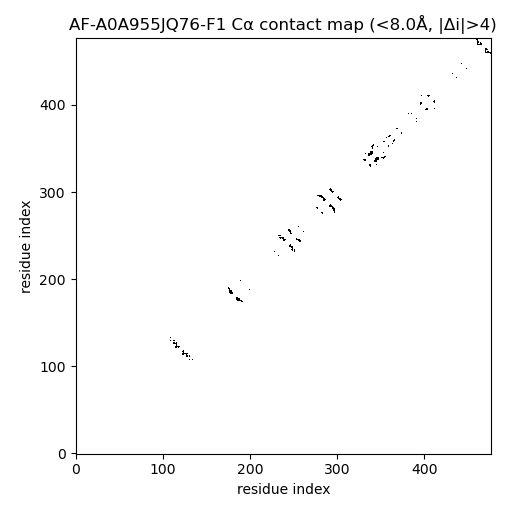32 1.00 80.56 347 ILE A CA 1
ATOM 2488 C C . ILE A 1 347 ? -10.542 -2.076 34.423 1.00 80.56 347 ILE A C 1
ATOM 2490 O O . ILE A 1 347 ? -10.845 -1.586 35.506 1.00 80.56 347 ILE A O 1
ATOM 2494 N N . ASN A 1 348 ? -10.064 -3.317 34.325 1.00 77.50 348 ASN A N 1
ATOM 2495 C CA . ASN A 1 348 ? -9.810 -4.156 35.493 1.00 77.50 348 ASN A CA 1
ATOM 2496 C C . ASN A 1 348 ? -8.466 -3.775 36.142 1.00 77.50 348 ASN A C 1
ATOM 2498 O O . ASN A 1 348 ? -7.462 -4.459 35.947 1.00 77.50 348 ASN A O 1
ATOM 2502 N N . ASN A 1 349 ? -8.434 -2.648 36.862 1.00 82.06 349 ASN A N 1
ATOM 2503 C CA . ASN A 1 349 ? -7.231 -2.131 37.532 1.00 82.06 349 ASN A CA 1
ATOM 2504 C C . ASN A 1 349 ? -7.338 -2.062 39.069 1.00 82.06 349 ASN A C 1
ATOM 2506 O O . ASN A 1 349 ? -6.508 -1.425 39.715 1.00 82.06 349 ASN A O 1
ATOM 2510 N N . GLY A 1 350 ? -8.359 -2.693 39.660 1.00 79.69 350 GLY A N 1
ATOM 2511 C CA . GLY A 1 350 ? -8.576 -2.728 41.112 1.00 79.69 350 GLY A CA 1
ATOM 2512 C C . GLY A 1 350 ? -9.166 -1.450 41.725 1.00 79.69 350 GLY A C 1
ATOM 2513 O O . GLY A 1 350 ? -9.392 -1.412 42.931 1.00 79.69 350 GLY A O 1
ATOM 2514 N N . THR A 1 351 ? -9.449 -0.419 40.926 1.00 81.75 351 THR A N 1
ATOM 2515 C CA . THR A 1 351 ? -10.246 0.743 41.352 1.00 81.75 351 THR A CA 1
ATOM 2516 C C . THR A 1 351 ? -11.704 0.532 40.950 1.00 81.75 351 THR A C 1
ATOM 2518 O O . THR A 1 351 ? -11.970 0.060 39.850 1.00 81.75 351 THR A O 1
ATOM 2521 N N . VAL A 1 352 ? -12.657 0.896 41.811 1.00 76.56 352 VAL A N 1
ATOM 2522 C CA . VAL A 1 352 ? -14.093 0.755 41.514 1.00 76.56 352 VAL A CA 1
ATOM 2523 C C . VAL A 1 352 ? -14.523 1.742 40.423 1.00 76.56 352 VAL A C 1
ATOM 2525 O O . VAL A 1 352 ? -14.322 2.949 40.558 1.00 76.56 352 VAL A O 1
ATOM 2528 N N . ASN A 1 353 ? -15.161 1.240 39.366 1.00 77.56 353 ASN A N 1
ATOM 2529 C CA . ASN A 1 353 ? -15.795 2.042 38.319 1.00 77.56 353 ASN A CA 1
ATOM 2530 C C . ASN A 1 353 ? -17.235 2.406 38.742 1.00 77.56 353 ASN A C 1
ATOM 2532 O O . ASN A 1 353 ? -18.188 1.745 38.338 1.00 77.56 353 ASN A O 1
ATOM 2536 N N . THR A 1 354 ? -17.394 3.464 39.540 1.00 69.69 354 THR A N 1
ATOM 2537 C CA . THR A 1 354 ? -18.625 3.832 40.289 1.00 69.69 354 THR A CA 1
ATOM 2538 C C . THR A 1 354 ? -19.852 4.255 39.459 1.00 69.69 354 THR A C 1
ATOM 2540 O O . THR A 1 354 ? -20.766 4.886 39.983 1.00 69.69 354 THR A O 1
ATOM 2543 N N . ASN A 1 355 ? -19.841 4.022 38.146 1.00 69.19 355 ASN A N 1
ATOM 2544 C CA . ASN A 1 355 ? -20.906 4.403 37.211 1.00 69.19 355 ASN A CA 1
ATOM 2545 C C . ASN A 1 355 ? -21.102 3.356 36.094 1.00 69.19 355 ASN A C 1
ATOM 2547 O O . ASN A 1 355 ? -21.699 3.661 35.061 1.00 69.19 355 ASN A O 1
ATOM 2551 N N . LEU A 1 356 ? -20.566 2.139 36.243 1.00 68.56 356 LEU A N 1
ATOM 2552 C CA . LEU A 1 356 ? -20.851 1.068 35.291 1.00 68.56 356 LEU A CA 1
ATOM 2553 C C . LEU A 1 356 ? -22.177 0.413 35.644 1.00 68.56 356 LEU A C 1
ATOM 2555 O O . LEU A 1 356 ? -22.376 -0.044 36.758 1.00 68.56 356 LEU A O 1
ATOM 2559 N N . ASN A 1 357 ? -23.010 0.175 34.640 1.00 62.72 357 ASN A N 1
ATOM 2560 C CA . ASN A 1 357 ? -24.175 -0.708 34.734 1.00 62.72 357 ASN A CA 1
ATOM 2561 C C . ASN A 1 357 ? -23.868 -2.153 35.204 1.00 62.72 357 ASN A C 1
ATOM 2563 O O . ASN A 1 357 ? -24.797 -2.934 35.368 1.00 62.72 357 ASN A O 1
ATOM 2567 N N . ALA A 1 358 ? -22.595 -2.514 35.402 1.00 63.28 358 ALA A N 1
ATOM 2568 C CA . ALA A 1 358 ? -22.152 -3.772 35.995 1.00 63.28 358 ALA A CA 1
ATOM 2569 C C . ALA A 1 358 ? -21.960 -3.728 37.531 1.00 63.28 358 ALA A C 1
ATOM 2571 O O . ALA A 1 358 ? -21.821 -4.795 38.126 1.00 63.28 358 ALA A O 1
ATOM 2572 N N . ASP A 1 359 ? -21.930 -2.551 38.178 1.00 69.38 359 ASP A N 1
ATOM 2573 C CA . ASP A 1 359 ? -21.871 -2.433 39.651 1.00 69.38 359 ASP A CA 1
ATOM 2574 C C . ASP A 1 359 ? -23.260 -2.285 40.311 1.00 69.38 359 ASP A C 1
ATOM 2576 O O . ASP A 1 359 ? -23.415 -2.528 41.514 1.00 69.38 359 ASP A O 1
ATOM 2580 N N . LEU A 1 360 ? -24.277 -1.971 39.502 1.00 75.50 360 LEU A N 1
ATOM 2581 C CA . LEU A 1 360 ? -25.689 -1.960 39.866 1.00 75.50 360 LEU A CA 1
ATOM 2582 C C . LEU A 1 360 ? -26.361 -3.283 39.471 1.00 75.50 360 LEU A C 1
ATOM 2584 O O . LEU A 1 360 ? -26.424 -3.623 38.291 1.00 75.50 360 LEU A O 1
ATOM 2588 N N . LEU A 1 361 ? -26.965 -3.979 40.435 1.00 78.50 361 LEU A N 1
ATOM 2589 C CA . LEU A 1 361 ? -27.951 -5.025 40.141 1.00 78.50 361 LEU A CA 1
ATOM 2590 C C . LEU A 1 361 ? -29.320 -4.350 40.018 1.00 78.50 361 LEU A C 1
ATOM 2592 O O . LEU A 1 361 ? -29.735 -3.664 40.951 1.00 78.50 361 LEU A O 1
ATOM 2596 N N . ASP A 1 362 ? -29.990 -4.499 38.873 1.00 78.69 362 ASP A N 1
ATOM 2597 C CA . ASP A 1 362 ? -31.296 -3.886 38.565 1.00 78.69 362 ASP A CA 1
ATOM 2598 C C . ASP A 1 362 ? -31.373 -2.369 38.857 1.00 78.69 362 ASP A C 1
ATOM 2600 O O . ASP A 1 362 ? -32.398 -1.830 39.274 1.00 78.69 362 ASP A O 1
ATOM 2604 N N . GLY A 1 363 ? -30.259 -1.658 38.638 1.00 80.62 363 GLY A N 1
ATOM 2605 C CA . GLY A 1 363 ? -30.150 -0.214 38.880 1.00 80.62 363 GLY A CA 1
ATOM 2606 C C . GLY A 1 363 ? -29.902 0.186 40.341 1.00 80.62 363 GLY A C 1
ATOM 2607 O O . GLY A 1 363 ? -29.939 1.375 40.646 1.00 80.62 363 GLY A O 1
ATOM 2608 N N . GLN A 1 364 ? -29.632 -0.770 41.235 1.00 85.12 364 GLN A N 1
ATOM 2609 C CA . GLN A 1 364 ? -29.416 -0.540 42.666 1.00 85.12 364 GLN A CA 1
ATOM 2610 C C . GLN A 1 364 ? -28.011 -0.960 43.122 1.00 85.12 364 GLN A C 1
ATOM 2612 O O . GLN A 1 364 ? -27.513 -2.032 42.769 1.00 85.12 364 GLN A O 1
ATOM 2617 N N . HIS A 1 365 ? -27.381 -0.132 43.962 1.00 83.69 365 HIS A N 1
ATOM 2618 C CA . HIS A 1 365 ? -26.104 -0.456 44.608 1.00 83.69 365 HIS A CA 1
ATOM 2619 C C . HIS A 1 365 ? -26.265 -1.534 45.690 1.00 83.69 365 HIS A C 1
ATOM 2621 O O . HIS A 1 365 ? -27.324 -1.687 46.296 1.00 83.69 365 HIS A O 1
ATOM 2627 N N . GLY A 1 366 ? -25.164 -2.209 46.039 1.00 83.25 366 GLY A N 1
ATOM 2628 C CA . GLY A 1 366 ? -25.126 -3.243 47.085 1.00 83.25 366 GLY A CA 1
ATOM 2629 C C . GLY A 1 366 ? -25.606 -2.816 48.486 1.00 83.25 366 GLY A C 1
ATOM 2630 O O . GLY A 1 366 ? -25.878 -3.682 49.313 1.00 83.25 366 GLY A O 1
ATOM 2631 N N . SER A 1 367 ? -25.728 -1.515 48.773 1.00 85.94 367 SER A N 1
ATOM 2632 C CA . SER A 1 367 ? -26.326 -0.985 50.009 1.00 85.94 367 SER A CA 1
ATOM 2633 C C . SER A 1 367 ? -27.857 -1.066 50.029 1.00 85.94 367 SER A C 1
ATOM 2635 O O . SER A 1 367 ? -28.428 -1.295 51.091 1.00 85.94 367 SER A O 1
ATOM 2637 N N . PHE A 1 368 ? -28.526 -0.954 48.876 1.00 88.31 368 PHE A N 1
ATOM 2638 C CA . PHE A 1 368 ? -29.985 -1.086 48.758 1.00 88.31 368 PHE A CA 1
ATOM 2639 C C . PHE A 1 368 ? -30.465 -2.442 49.295 1.00 88.31 368 PHE A C 1
ATOM 2641 O O . PHE A 1 368 ? -31.428 -2.519 50.053 1.00 88.31 368 PHE A O 1
ATOM 2648 N N . TYR A 1 369 ? -29.716 -3.500 48.980 1.00 86.81 369 TYR A N 1
ATOM 2649 C CA . TYR A 1 369 ? -29.992 -4.884 49.374 1.00 86.81 369 TYR A CA 1
ATOM 2650 C C . TYR A 1 369 ? -29.638 -5.223 50.837 1.00 86.81 369 TYR A C 1
ATOM 2652 O O . TYR A 1 369 ? -29.802 -6.371 51.249 1.00 86.81 369 TYR A O 1
ATOM 2660 N N . GLN A 1 370 ? -29.139 -4.260 51.622 1.00 88.19 370 GLN A N 1
ATOM 2661 C CA . GLN A 1 370 ? -28.836 -4.435 53.053 1.00 88.19 370 GLN A CA 1
ATOM 2662 C C . GLN A 1 370 ? -29.940 -3.890 53.969 1.00 88.19 370 GLN A C 1
ATOM 2664 O O . GLN A 1 370 ? -30.021 -4.297 55.128 1.00 88.19 370 GLN A O 1
ATOM 2669 N N . ASP A 1 371 ? -30.795 -2.998 53.465 1.00 88.19 371 ASP A N 1
ATOM 2670 C CA . ASP A 1 371 ? -31.916 -2.436 54.214 1.00 88.19 371 ASP A CA 1
ATOM 2671 C C . ASP A 1 371 ? -33.178 -3.291 54.008 1.00 88.19 371 ASP A C 1
ATOM 2673 O O . ASP A 1 371 ? -33.682 -3.444 52.894 1.00 88.19 371 ASP A O 1
ATOM 2677 N N . ALA A 1 372 ? -33.705 -3.850 55.100 1.00 87.38 372 ALA A N 1
ATOM 2678 C CA . ALA A 1 372 ? -34.899 -4.690 55.073 1.00 87.38 372 ALA A CA 1
ATOM 2679 C C . ALA A 1 372 ? -36.172 -3.938 54.633 1.00 87.38 372 ALA A C 1
ATOM 2681 O O . ALA A 1 372 ? -37.126 -4.582 54.199 1.00 87.38 372 ALA A O 1
ATOM 2682 N N . SER A 1 373 ? -36.197 -2.600 54.697 1.00 88.19 373 SER A N 1
ATOM 2683 C CA . SER A 1 373 ? -37.318 -1.792 54.198 1.00 88.19 373 SER A CA 1
ATOM 2684 C C . SER A 1 373 ? -37.447 -1.807 52.669 1.00 88.19 373 SER A C 1
ATOM 2686 O O . SER A 1 373 ? -38.539 -1.576 52.157 1.00 88.19 373 SER A O 1
ATOM 2688 N N . ASN A 1 374 ? -36.384 -2.173 51.940 1.00 90.19 374 ASN A N 1
ATOM 2689 C CA . ASN A 1 374 ? -36.401 -2.313 50.479 1.00 90.19 374 ASN A CA 1
ATOM 2690 C C . ASN A 1 374 ? -36.967 -3.665 49.993 1.00 90.19 374 ASN A C 1
ATOM 2692 O O . ASN A 1 374 ? -37.039 -3.913 48.786 1.00 90.19 374 ASN A O 1
ATOM 2696 N N . ILE A 1 375 ? -37.391 -4.553 50.903 1.00 89.19 375 ILE A N 1
ATOM 2697 C CA . ILE A 1 375 ? -38.038 -5.831 50.567 1.00 89.19 375 ILE A CA 1
ATOM 2698 C C . ILE A 1 375 ? -39.509 -5.565 50.206 1.00 89.19 375 ILE A C 1
ATOM 2700 O O . ILE A 1 375 ? -40.433 -5.818 50.973 1.00 89.19 375 ILE A O 1
ATOM 2704 N N . ASN A 1 376 ? -39.718 -5.041 48.996 1.00 83.50 376 ASN A N 1
ATOM 2705 C CA . ASN A 1 376 ? -41.033 -4.652 48.470 1.00 83.50 376 ASN A CA 1
ATOM 2706 C C . ASN A 1 376 ? -41.977 -5.843 48.188 1.00 83.50 376 ASN A C 1
ATOM 2708 O O . ASN A 1 376 ? -43.157 -5.645 47.903 1.00 83.50 376 ASN A O 1
ATOM 2712 N N . SER A 1 377 ? -41.463 -7.076 48.216 1.00 81.88 377 SER A N 1
ATOM 2713 C CA . SER A 1 377 ? -42.225 -8.323 48.098 1.00 81.88 377 SER A CA 1
ATOM 2714 C C . SER A 1 377 ? -41.395 -9.502 48.620 1.00 81.88 377 SER A C 1
ATOM 2716 O O . SER A 1 377 ? -40.165 -9.465 48.579 1.00 81.88 377 SER A O 1
ATOM 2718 N N . GLY A 1 378 ? -42.063 -10.564 49.077 1.00 82.50 378 GLY A N 1
ATOM 2719 C CA . GLY A 1 378 ? -41.437 -11.765 49.639 1.00 82.50 378 GLY A CA 1
ATOM 2720 C C . GLY A 1 378 ? -41.475 -11.827 51.169 1.00 82.50 378 GLY A C 1
ATOM 2721 O O . GLY A 1 378 ? -42.169 -11.054 51.824 1.00 82.50 378 GLY A O 1
ATOM 2722 N N . VAL A 1 379 ? -40.750 -12.793 51.739 1.00 81.44 379 VAL A N 1
ATOM 2723 C CA . VAL A 1 379 ? -40.691 -13.053 53.188 1.00 81.44 379 VAL A CA 1
ATOM 2724 C C . VAL A 1 379 ? -39.233 -13.199 53.615 1.00 81.44 379 VAL A C 1
ATOM 2726 O O . VAL A 1 379 ? -38.482 -13.970 53.017 1.00 81.44 379 VAL A O 1
ATOM 2729 N N . VAL A 1 380 ? -38.837 -12.504 54.684 1.00 85.94 380 VAL A N 1
ATOM 2730 C CA . VAL A 1 380 ? -37.579 -12.790 55.388 1.00 85.94 380 VAL A CA 1
ATOM 2731 C C . VAL A 1 380 ? -37.796 -14.046 56.224 1.00 85.94 380 VAL A C 1
ATOM 2733 O O . VAL A 1 380 ? -38.517 -14.007 57.214 1.00 85.94 380 VAL A O 1
ATOM 2736 N N . ALA A 1 381 ? -37.207 -15.167 55.810 1.00 86.44 381 ALA A N 1
ATOM 2737 C CA . ALA A 1 381 ? -37.345 -16.429 56.533 1.00 86.44 381 ALA A CA 1
ATOM 2738 C C . ALA A 1 381 ? -36.766 -16.337 57.957 1.00 86.44 381 ALA A C 1
ATOM 2740 O O . ALA A 1 381 ? -35.674 -15.799 58.140 1.00 86.44 381 ALA A O 1
ATOM 2741 N N . ASP A 1 382 ? -37.448 -16.948 58.928 1.00 83.75 382 ASP A N 1
ATOM 2742 C CA . ASP A 1 382 ? -37.106 -16.976 60.360 1.00 83.75 382 ASP A CA 1
ATOM 2743 C C . ASP A 1 382 ? -35.622 -17.243 60.654 1.00 83.75 382 ASP A C 1
ATOM 2745 O O . ASP A 1 382 ? -35.024 -16.586 61.501 1.00 83.75 382 ASP A O 1
ATOM 2749 N N . ALA A 1 383 ? -34.984 -18.140 59.895 1.00 88.69 383 ALA A N 1
ATOM 2750 C CA . ALA A 1 383 ? -33.559 -18.469 60.016 1.00 88.69 383 ALA A CA 1
ATOM 2751 C C . ALA A 1 383 ? -32.590 -17.299 59.715 1.00 88.69 383 ALA A C 1
ATOM 2753 O O . ALA A 1 383 ? -31.382 -17.432 59.904 1.00 88.69 383 ALA A O 1
ATOM 2754 N N . ARG A 1 384 ? -33.091 -16.164 59.209 1.00 89.88 384 ARG A N 1
ATOM 2755 C CA . ARG A 1 384 ? -32.339 -14.918 58.977 1.00 89.88 384 ARG A CA 1
ATOM 2756 C C . ARG A 1 384 ? -32.514 -13.897 60.103 1.00 89.88 384 ARG A C 1
ATOM 2758 O O . ARG A 1 384 ? -31.793 -12.901 60.115 1.00 89.88 384 ARG A O 1
ATOM 2765 N N . LEU A 1 385 ? -33.443 -14.129 61.028 1.00 87.25 385 LEU A N 1
ATOM 2766 C CA . LEU A 1 385 ? -33.676 -13.294 62.201 1.00 87.25 385 LEU A CA 1
ATOM 2767 C C . LEU A 1 385 ? -32.843 -13.822 63.381 1.00 87.25 385 LEU A C 1
ATOM 2769 O O . LEU A 1 385 ? -32.606 -15.021 63.515 1.00 87.25 385 LEU A O 1
ATOM 2773 N N . SER A 1 386 ? -32.350 -12.922 64.237 1.00 86.25 386 SER A N 1
ATOM 2774 C CA . SER A 1 386 ? -31.557 -13.335 65.404 1.00 86.25 386 SER A CA 1
ATOM 2775 C C . SER A 1 386 ? -32.430 -14.026 66.457 1.00 86.25 386 SER A C 1
ATOM 2777 O O . SER A 1 386 ? -33.593 -13.661 66.620 1.00 86.25 386 SER A O 1
ATOM 2779 N N . GLY A 1 387 ? -31.851 -14.932 67.253 1.00 81.56 387 GLY A N 1
ATOM 2780 C CA . GLY A 1 387 ? -32.556 -15.616 68.350 1.00 81.56 387 GLY A CA 1
ATOM 2781 C C . GLY A 1 387 ? -33.083 -14.705 69.473 1.00 81.56 387 GLY A C 1
ATOM 2782 O O . GLY A 1 387 ? -33.796 -15.181 70.349 1.00 81.56 387 GLY A O 1
ATOM 2783 N N . ASN A 1 388 ? -32.764 -13.405 69.445 1.00 79.38 388 ASN A N 1
ATOM 2784 C CA . ASN A 1 388 ? -33.338 -12.397 70.342 1.00 79.38 388 ASN A CA 1
ATOM 2785 C C . ASN A 1 388 ? -34.719 -11.900 69.872 1.00 79.38 388 ASN A C 1
ATOM 2787 O O . ASN A 1 388 ? -35.411 -11.218 70.625 1.00 79.38 388 ASN A O 1
ATOM 2791 N N . VAL A 1 389 ? -35.113 -12.194 68.629 1.00 81.62 389 VAL A N 1
ATOM 2792 C CA . VAL A 1 389 ? -36.435 -11.856 68.090 1.00 81.62 389 VAL A CA 1
ATOM 2793 C C . VAL A 1 389 ? -37.389 -13.010 68.389 1.00 81.62 389 VAL A C 1
ATOM 2795 O O . VAL A 1 389 ? -37.102 -14.164 68.085 1.00 81.62 389 VAL A O 1
ATOM 2798 N N . THR A 1 390 ? -38.552 -12.714 68.965 1.00 74.75 390 THR A N 1
ATOM 2799 C CA . THR A 1 390 ? -39.625 -13.699 69.157 1.00 74.75 390 THR A CA 1
ATOM 2800 C C . THR A 1 390 ? -40.312 -13.994 67.819 1.00 74.75 390 THR A C 1
ATOM 2802 O O . THR A 1 390 ? -41.120 -13.194 67.351 1.00 74.75 390 THR A O 1
ATOM 2805 N N . LEU A 1 391 ? -40.000 -15.137 67.201 1.00 73.00 391 LEU A N 1
ATOM 2806 C CA . LEU A 1 391 ? -40.373 -15.477 65.812 1.00 73.00 391 LEU A CA 1
ATOM 2807 C C . LEU A 1 391 ? -41.803 -16.033 65.637 1.00 73.00 391 LEU A C 1
ATOM 2809 O O . LEU A 1 391 ? -42.075 -16.749 64.682 1.00 73.00 391 LEU A O 1
ATOM 2813 N N . GLN A 1 392 ? -42.727 -15.758 66.561 1.00 67.75 392 GLN A N 1
ATOM 2814 C CA . GLN A 1 392 ? -44.096 -16.282 66.495 1.00 67.75 392 GLN A CA 1
ATOM 2815 C C . GLN A 1 392 ? -45.140 -15.207 66.782 1.00 67.75 392 GLN A C 1
ATOM 2817 O O . GLN A 1 392 ? -45.207 -14.634 67.869 1.00 67.75 392 GLN A O 1
ATOM 2822 N N . GLY A 1 393 ? -45.984 -14.966 65.779 1.00 61.78 393 GLY A N 1
ATOM 2823 C CA . GLY A 1 393 ? -47.181 -14.152 65.906 1.00 61.78 393 GLY A CA 1
ATOM 2824 C C . GLY A 1 393 ? -48.332 -14.943 66.529 1.00 61.78 393 GLY A C 1
ATOM 2825 O O . GLY A 1 393 ? -48.862 -15.853 65.898 1.00 61.78 393 GLY A O 1
ATOM 2826 N N . ASN A 1 394 ? -48.779 -14.472 67.697 1.00 57.28 394 ASN A N 1
ATOM 2827 C CA . ASN A 1 394 ? -49.997 -14.843 68.434 1.00 57.28 394 ASN A CA 1
ATOM 2828 C C . ASN A 1 394 ? -49.950 -16.106 69.319 1.00 57.28 394 ASN A C 1
ATOM 2830 O O . ASN A 1 394 ? -49.378 -17.131 68.971 1.00 57.28 394 ASN A O 1
ATOM 2834 N N . ALA A 1 395 ? -50.655 -15.994 70.454 1.00 60.88 395 ALA A N 1
ATOM 2835 C CA . ALA A 1 395 ? -50.854 -17.008 71.496 1.00 60.88 395 ALA A CA 1
ATOM 2836 C C . ALA A 1 395 ? -49.587 -17.458 72.252 1.00 60.88 395 ALA A C 1
ATOM 2838 O O . ALA A 1 395 ? -49.201 -18.623 72.228 1.00 60.88 395 ALA A O 1
ATOM 2839 N N . PHE A 1 396 ? -49.012 -16.524 73.015 1.00 71.56 396 PHE A N 1
ATOM 2840 C CA . PHE A 1 396 ? -48.267 -16.838 74.240 1.00 71.56 396 PHE A CA 1
ATOM 2841 C C . PHE A 1 396 ? -49.199 -17.442 75.321 1.00 71.56 396 PHE A C 1
ATOM 2843 O O . PHE A 1 396 ? -50.424 -17.387 75.187 1.00 71.56 396 PHE A O 1
ATOM 2850 N N . ASN A 1 397 ? -48.630 -17.926 76.436 1.00 72.06 397 ASN A N 1
ATOM 2851 C CA . ASN A 1 397 ? -49.303 -18.627 77.554 1.00 72.06 397 ASN A CA 1
ATOM 2852 C C . ASN A 1 397 ? -49.630 -20.125 77.352 1.00 72.06 397 ASN A C 1
ATOM 2854 O O . ASN A 1 397 ? -50.312 -20.720 78.187 1.00 72.06 397 ASN A O 1
ATOM 2858 N N . GLY A 1 398 ? -49.125 -20.766 76.298 1.00 75.44 398 GLY A N 1
ATOM 2859 C CA . GLY A 1 398 ? -49.041 -22.226 76.207 1.00 75.44 398 GLY A CA 1
ATOM 2860 C C . GLY A 1 398 ? -47.927 -22.814 77.088 1.00 75.44 398 GLY A C 1
ATOM 2861 O O . GLY A 1 398 ? -47.062 -22.102 77.602 1.00 75.44 398 GLY A O 1
ATOM 2862 N N . ALA A 1 399 ? -47.916 -24.140 77.252 1.00 74.00 399 ALA A N 1
ATOM 2863 C CA . ALA A 1 399 ? -46.867 -24.823 78.012 1.00 74.00 399 ALA A CA 1
ATOM 2864 C C . ALA A 1 399 ? -45.475 -24.586 77.387 1.00 74.00 399 ALA A C 1
ATOM 2866 O O . ALA A 1 399 ? -45.306 -24.713 76.175 1.00 74.00 399 ALA A O 1
ATOM 2867 N N . ASN A 1 400 ? -44.481 -24.273 78.225 1.00 72.81 400 ASN A N 1
ATOM 2868 C CA . ASN A 1 400 ? -43.106 -23.910 77.836 1.00 72.81 400 ASN A CA 1
ATOM 2869 C C . ASN A 1 400 ? -42.971 -22.637 76.970 1.00 72.81 400 ASN A C 1
ATOM 2871 O O . ASN A 1 400 ? -41.939 -22.442 76.330 1.00 72.81 400 ASN A O 1
ATOM 2875 N N . GLN A 1 401 ? -43.977 -21.759 76.955 1.00 77.69 401 GLN A N 1
ATOM 2876 C CA . GLN A 1 401 ? -43.908 -20.457 76.286 1.00 77.69 401 GLN A CA 1
ATOM 2877 C C . GLN A 1 401 ? -43.689 -19.310 77.283 1.00 77.69 401 GLN A C 1
ATOM 2879 O O . GLN A 1 401 ? -43.870 -19.463 78.492 1.00 77.69 401 GLN A O 1
ATOM 2884 N N . LEU A 1 402 ? -43.337 -18.130 76.764 1.00 78.50 402 LEU A N 1
ATOM 2885 C CA . LEU A 1 402 ? -43.383 -16.887 77.535 1.00 78.50 402 LEU A CA 1
ATOM 2886 C C . LEU A 1 402 ? -44.830 -16.565 77.952 1.00 78.50 402 LEU A C 1
ATOM 2888 O O . LEU A 1 402 ? -45.786 -16.920 77.257 1.00 78.50 402 LEU A O 1
ATOM 2892 N N . VAL A 1 403 ? -44.976 -15.860 79.076 1.00 81.56 403 VAL A N 1
ATOM 2893 C CA . VAL A 1 403 ? -46.269 -15.369 79.571 1.00 81.56 403 VAL A CA 1
ATOM 2894 C C . VAL A 1 403 ? -46.537 -13.982 78.991 1.00 81.56 403 VAL A C 1
ATOM 2896 O O . VAL A 1 403 ? -45.750 -13.059 79.194 1.00 81.56 403 VAL A O 1
ATOM 2899 N N . GLN A 1 404 ? -47.661 -13.822 78.296 1.00 82.38 404 GLN A N 1
ATOM 2900 C CA . GLN A 1 404 ? -48.142 -12.529 77.810 1.00 82.38 404 GLN A CA 1
ATOM 2901 C C . GLN A 1 404 ? -49.208 -11.993 78.762 1.00 82.38 404 GLN A C 1
ATOM 2903 O O . GLN A 1 404 ? -50.207 -12.663 79.031 1.00 82.38 404 GLN A O 1
ATOM 2908 N N . LEU A 1 405 ? -49.010 -10.759 79.226 1.00 82.44 405 LEU A N 1
ATOM 2909 C CA . LEU A 1 405 ? -50.000 -10.032 80.013 1.00 82.44 405 LEU A CA 1
ATOM 2910 C C . LEU A 1 405 ? -51.284 -9.804 79.202 1.00 82.44 405 LEU A C 1
ATOM 2912 O O . LEU A 1 405 ? -51.257 -9.583 77.992 1.00 82.44 405 LEU A O 1
ATOM 2916 N N . THR A 1 406 ? -52.417 -9.806 79.895 1.00 79.00 406 THR A N 1
ATOM 2917 C CA . THR A 1 406 ? -53.706 -9.361 79.349 1.00 79.00 406 THR A CA 1
ATOM 2918 C C . THR A 1 406 ? -53.633 -7.908 78.859 1.00 79.00 406 THR A C 1
ATOM 2920 O O . THR A 1 406 ? -52.740 -7.153 79.244 1.00 79.00 406 THR A O 1
ATOM 2923 N N . ALA A 1 407 ? -54.621 -7.466 78.072 1.00 82.06 407 ALA A N 1
ATOM 2924 C CA . ALA A 1 407 ? -54.706 -6.080 77.591 1.00 82.06 407 ALA A CA 1
ATOM 2925 C C . ALA A 1 407 ? -54.724 -5.014 78.715 1.00 82.06 407 ALA A C 1
ATOM 2927 O O . ALA A 1 407 ? -54.445 -3.847 78.457 1.00 82.06 407 ALA A O 1
ATOM 2928 N N . SER A 1 408 ? -55.021 -5.409 79.959 1.00 83.00 408 SER A N 1
ATOM 2929 C CA . SER A 1 408 ? -54.985 -4.554 81.156 1.00 83.00 408 SER A CA 1
ATOM 2930 C C . SER A 1 408 ? -53.693 -4.688 81.980 1.00 83.00 408 SER A C 1
ATOM 2932 O O . SER A 1 408 ? -53.641 -4.209 83.108 1.00 83.00 408 SER A O 1
ATOM 2934 N N . GLY A 1 409 ? -52.661 -5.366 81.464 1.00 82.25 409 GLY A N 1
ATOM 2935 C CA . GLY A 1 409 ? -51.377 -5.562 82.149 1.00 82.25 409 GLY A CA 1
ATOM 2936 C C . GLY A 1 409 ? -51.377 -6.630 83.252 1.00 82.25 409 GLY A C 1
ATOM 2937 O O . GLY A 1 409 ? -50.378 -6.783 83.948 1.00 82.25 409 GLY A O 1
ATOM 2938 N N . LEU A 1 410 ? -52.469 -7.383 83.425 1.00 82.69 410 LEU A N 1
ATOM 2939 C CA . LEU A 1 410 ? -52.566 -8.455 84.425 1.00 82.69 410 LEU A CA 1
ATOM 2940 C C . LEU A 1 410 ? -51.990 -9.769 83.889 1.00 82.69 410 LEU A C 1
ATOM 2942 O O . LEU A 1 410 ? -52.133 -10.057 82.698 1.00 82.69 410 LEU A O 1
ATOM 2946 N N . LEU A 1 411 ? -51.428 -10.600 84.771 1.00 85.31 411 LEU A N 1
ATOM 2947 C CA . LEU A 1 411 ? -51.132 -12.000 84.454 1.00 85.31 411 LEU A CA 1
ATOM 2948 C C . LEU A 1 411 ? -52.439 -12.742 84.092 1.00 85.31 411 LEU A C 1
ATOM 2950 O O . LEU A 1 411 ? -53.444 -12.558 84.785 1.00 85.31 411 LEU A O 1
ATOM 2954 N N . PRO A 1 412 ? -52.454 -13.574 83.036 1.00 82.81 412 PRO A N 1
ATOM 2955 C CA . PRO A 1 412 ? -53.591 -14.437 82.732 1.00 82.81 412 PRO A CA 1
ATOM 2956 C C . PRO A 1 412 ? -53.738 -15.551 83.781 1.00 82.81 412 PRO A C 1
ATOM 2958 O O . PRO A 1 412 ? -52.823 -15.819 84.561 1.00 82.81 412 PRO A O 1
ATOM 2961 N N . THR A 1 413 ? -54.892 -16.222 83.799 1.00 80.31 413 THR A N 1
ATOM 2962 C CA . THR A 1 413 ? -55.161 -17.338 84.718 1.00 80.31 413 THR A CA 1
ATOM 2963 C C . THR A 1 413 ? -54.254 -18.531 84.403 1.00 80.31 413 THR A C 1
ATOM 2965 O O . THR A 1 413 ? -54.521 -19.302 83.485 1.00 80.31 413 THR A O 1
ATOM 2968 N N . LEU A 1 414 ? -53.183 -18.673 85.183 1.00 80.88 414 LEU A N 1
ATOM 2969 C CA . LEU A 1 414 ? -52.152 -19.703 85.065 1.00 80.88 414 LEU A CA 1
ATOM 2970 C C . LEU A 1 414 ? -51.863 -20.292 86.454 1.00 80.88 414 LEU A C 1
ATOM 2972 O O . LEU A 1 414 ? -52.022 -19.597 87.462 1.00 80.88 414 LEU A O 1
ATOM 2976 N N . ASP A 1 415 ? -51.415 -21.549 86.526 1.00 79.19 415 ASP A N 1
ATOM 2977 C CA . ASP A 1 415 ? -50.887 -22.083 87.784 1.00 79.19 415 ASP A CA 1
ATOM 2978 C C . ASP A 1 415 ? -49.539 -21.422 88.122 1.00 79.19 415 ASP A C 1
ATOM 2980 O O . ASP A 1 415 ? -48.516 -21.669 87.485 1.00 79.19 415 ASP A O 1
ATOM 2984 N N . GLY A 1 416 ? -49.555 -20.566 89.143 1.00 79.88 416 GLY A N 1
ATOM 2985 C CA . GLY A 1 416 ? -48.380 -19.894 89.690 1.00 79.88 416 GLY A CA 1
ATOM 2986 C C . GLY A 1 416 ? -47.664 -20.674 90.797 1.00 79.88 416 GLY A C 1
ATOM 2987 O O . GLY A 1 416 ? -46.860 -20.074 91.503 1.00 79.88 416 GLY A O 1
ATOM 2988 N N . SER A 1 417 ? -47.946 -21.967 90.998 1.00 78.88 417 SER A N 1
ATOM 2989 C CA . SER A 1 417 ? -47.392 -22.801 92.084 1.00 78.88 417 SER A CA 1
ATOM 2990 C C . SER A 1 417 ? -45.859 -22.774 92.212 1.00 78.88 417 SER A C 1
ATOM 2992 O O . SER A 1 417 ? -45.333 -22.908 93.315 1.00 78.88 417 SER A O 1
ATOM 2994 N N . SER A 1 418 ? -45.138 -22.551 91.107 1.00 79.56 418 SER A N 1
ATOM 2995 C CA . SER A 1 418 ? -43.667 -22.442 91.074 1.00 79.56 418 SER A CA 1
ATOM 2996 C C . SER A 1 418 ? -43.111 -21.043 91.394 1.00 79.56 418 SER A C 1
ATOM 2998 O O . SER A 1 418 ? -41.891 -20.873 91.464 1.00 79.56 418 SER A O 1
ATOM 3000 N N . LEU A 1 419 ? -43.966 -20.033 91.604 1.00 82.06 419 LEU A N 1
ATOM 3001 C CA . LEU A 1 419 ? -43.553 -18.688 92.017 1.00 82.06 419 LEU A CA 1
ATOM 3002 C C . LEU A 1 419 ? -43.179 -18.683 93.507 1.00 82.06 419 LEU A C 1
ATOM 3004 O O . LEU A 1 419 ? -44.028 -18.588 94.393 1.00 82.06 419 LEU A O 1
ATOM 3008 N N . GLN A 1 420 ? -41.882 -18.786 93.780 1.00 79.31 420 GLN A N 1
ATOM 3009 C CA . GLN A 1 420 ? -41.328 -18.762 95.135 1.00 79.31 420 GLN A CA 1
ATOM 3010 C C . GLN A 1 420 ? -41.135 -17.322 95.645 1.00 79.31 420 GLN A C 1
ATOM 3012 O O . GLN A 1 420 ? -41.065 -16.374 94.866 1.00 79.31 420 GLN A O 1
ATOM 3017 N N . ASN A 1 421 ? -41.016 -17.159 96.968 1.00 73.62 421 ASN A N 1
ATOM 3018 C CA . ASN A 1 421 ? -40.797 -15.871 97.651 1.00 73.62 421 ASN A CA 1
ATOM 3019 C C . ASN A 1 421 ? -41.918 -14.819 97.486 1.00 73.62 421 ASN A C 1
ATOM 3021 O O . ASN A 1 421 ? -41.670 -13.618 97.606 1.00 73.62 421 ASN A O 1
ATOM 3025 N N . LEU A 1 422 ? -43.167 -15.253 97.277 1.00 79.25 422 LEU A N 1
ATOM 3026 C CA . LEU A 1 422 ? -44.340 -14.374 97.339 1.00 79.25 422 LEU A CA 1
ATOM 3027 C C . LEU A 1 422 ? -44.558 -13.859 98.776 1.00 79.25 422 LEU A C 1
ATOM 3029 O O . LEU A 1 422 ? -45.156 -14.535 99.611 1.00 79.25 422 LEU A O 1
ATOM 3033 N N . ASN A 1 423 ? -44.074 -12.651 99.069 1.00 73.75 423 ASN A N 1
ATOM 3034 C CA . ASN A 1 423 ? -44.300 -11.986 100.351 1.00 73.75 423 ASN A CA 1
ATOM 3035 C C . ASN A 1 423 ? -45.708 -11.362 100.404 1.00 73.75 423 ASN A C 1
ATOM 3037 O O . ASN A 1 423 ? -46.036 -10.477 99.611 1.00 73.75 423 ASN A O 1
ATOM 3041 N N . ALA A 1 424 ? -46.515 -11.771 101.388 1.00 74.94 424 ALA A N 1
ATOM 3042 C CA . ALA A 1 424 ? -47.863 -11.248 101.614 1.00 74.94 424 ALA A CA 1
ATOM 3043 C C . ALA A 1 424 ? -47.909 -9.745 101.972 1.00 74.94 424 ALA A C 1
ATOM 3045 O O . ALA A 1 424 ? -48.968 -9.133 101.863 1.00 74.94 424 ALA A O 1
ATOM 3046 N N . GLY A 1 425 ? -46.778 -9.127 102.340 1.00 72.12 425 GLY A N 1
ATOM 3047 C CA . GLY A 1 425 ? -46.687 -7.696 102.662 1.00 72.12 425 GLY A CA 1
ATOM 3048 C C . GLY A 1 425 ? -47.132 -6.740 101.545 1.00 72.12 425 GLY A C 1
ATOM 3049 O O . GLY A 1 425 ? -47.447 -5.591 101.837 1.00 72.12 425 GLY A O 1
ATOM 3050 N N . ASN A 1 426 ? -47.218 -7.213 100.294 1.00 60.06 426 ASN A N 1
ATOM 3051 C CA . ASN A 1 426 ? -47.688 -6.430 99.144 1.00 60.06 426 ASN A CA 1
ATOM 3052 C C . ASN A 1 426 ? -49.126 -6.770 98.692 1.00 60.06 426 ASN A C 1
ATOM 3054 O O . ASN A 1 426 ? -49.557 -6.292 97.642 1.00 60.06 426 ASN A O 1
ATOM 3058 N N . VAL A 1 427 ? -49.903 -7.550 99.459 1.00 76.44 427 VAL A N 1
ATOM 3059 C CA . VAL A 1 427 ? -51.344 -7.773 99.195 1.00 76.44 427 VAL A CA 1
ATOM 3060 C C . VAL A 1 427 ? -52.144 -6.546 99.664 1.00 76.44 427 VAL A C 1
ATOM 3062 O O . VAL A 1 427 ? -52.918 -6.598 100.614 1.00 76.44 427 VAL A O 1
ATOM 3065 N N . GLY A 1 428 ? -51.906 -5.401 99.016 1.00 67.06 428 GLY A N 1
ATOM 3066 C CA . GLY A 1 428 ? -52.540 -4.120 99.353 1.00 67.06 428 GLY A CA 1
ATOM 3067 C C . GLY A 1 428 ? -54.008 -4.015 98.923 1.00 67.06 428 GLY A C 1
ATOM 3068 O O . GLY A 1 428 ? -54.748 -3.200 99.466 1.00 67.06 428 GLY A O 1
ATOM 3069 N N . ILE A 1 429 ? -54.432 -4.849 97.967 1.00 68.69 429 ILE A N 1
ATOM 3070 C CA . ILE A 1 429 ? -55.821 -5.022 97.525 1.00 68.69 429 ILE A CA 1
ATOM 3071 C C . ILE A 1 429 ? -56.081 -6.499 97.193 1.00 68.69 429 ILE A C 1
ATOM 3073 O O . ILE A 1 429 ? -55.191 -7.196 96.705 1.00 68.69 429 ILE A O 1
ATOM 3077 N N . GLY A 1 430 ? -57.307 -6.965 97.441 1.00 68.06 430 GLY A N 1
ATOM 3078 C CA . GLY A 1 430 ? -57.720 -8.365 97.280 1.00 68.06 430 GLY A CA 1
ATOM 3079 C C . GLY A 1 430 ? -57.977 -9.070 98.616 1.00 68.06 430 GLY A C 1
ATOM 3080 O O . GLY A 1 430 ? -57.877 -8.467 99.682 1.00 68.06 430 GLY A O 1
ATOM 3081 N N . THR A 1 431 ? -58.331 -10.355 98.561 1.00 71.94 431 THR A N 1
ATOM 3082 C CA . THR A 1 431 ? -58.513 -11.206 99.745 1.00 71.94 431 THR A CA 1
ATOM 3083 C C . THR A 1 431 ? -57.640 -12.450 99.640 1.00 71.94 431 THR A C 1
ATOM 3085 O O . THR A 1 431 ? -57.528 -13.064 98.580 1.00 71.94 431 THR A O 1
ATOM 3088 N N . LEU A 1 432 ? -57.038 -12.851 100.760 1.00 79.62 432 LEU A N 1
ATOM 3089 C CA . LEU A 1 432 ? -56.477 -14.188 100.908 1.00 79.62 432 LEU A CA 1
ATOM 3090 C C . LEU A 1 432 ? -57.574 -15.051 101.538 1.00 79.62 432 LEU A C 1
ATOM 3092 O O . LEU A 1 432 ? -57.917 -14.857 102.699 1.00 79.62 432 LEU A O 1
ATOM 3096 N N . THR A 1 433 ? -58.189 -15.937 100.755 1.00 79.31 433 THR A N 1
ATOM 3097 C CA . THR A 1 433 ? -59.282 -16.800 101.235 1.00 79.31 433 THR A CA 1
ATOM 3098 C C . THR A 1 433 ? -58.805 -17.692 102.379 1.00 79.31 433 THR A C 1
ATOM 3100 O O . THR A 1 433 ? -57.724 -18.266 102.253 1.00 79.31 433 THR A O 1
ATOM 3103 N N . ASP A 1 434 ? -59.626 -17.908 103.410 1.00 80.00 434 ASP A N 1
ATOM 3104 C CA . ASP A 1 434 ? -59.291 -18.719 104.595 1.00 80.00 434 ASP A CA 1
ATOM 3105 C C . ASP A 1 434 ? -58.665 -20.088 104.257 1.00 80.00 434 ASP A C 1
ATOM 3107 O O . ASP A 1 434 ? -57.715 -20.510 104.907 1.00 80.00 434 ASP A O 1
ATOM 3111 N N . ALA A 1 435 ? -59.098 -20.734 103.166 1.00 81.06 435 ALA A N 1
ATOM 3112 C CA . ALA A 1 435 ? -58.535 -21.991 102.648 1.00 81.06 435 ALA A CA 1
ATOM 3113 C C . ALA A 1 435 ? -57.050 -21.930 102.205 1.00 81.06 435 ALA A C 1
ATOM 3115 O O . ALA A 1 435 ? -56.468 -22.952 101.847 1.00 81.06 435 ALA A O 1
ATOM 3116 N N . ARG A 1 436 ? -56.437 -20.740 102.176 1.00 82.94 436 ARG A N 1
ATOM 3117 C CA . ARG A 1 436 ? -55.011 -20.502 101.884 1.00 82.94 436 ARG A CA 1
ATOM 3118 C C . ARG A 1 436 ? -54.211 -20.093 103.126 1.00 82.94 436 ARG A C 1
ATOM 3120 O O . ARG A 1 436 ? -52.989 -19.988 103.031 1.00 82.94 436 ARG A O 1
ATOM 3127 N N . LEU A 1 437 ? -54.871 -19.875 104.264 1.00 83.81 437 LEU A N 1
ATOM 3128 C CA . LEU A 1 437 ? -54.227 -19.729 105.568 1.00 83.81 437 LEU A CA 1
ATOM 3129 C C . LEU A 1 437 ? -53.938 -21.123 106.148 1.00 83.81 437 LEU A C 1
ATOM 3131 O O . LEU A 1 437 ? -54.610 -22.099 105.819 1.00 83.81 437 LEU A O 1
ATOM 3135 N N . SER A 1 438 ? -52.919 -21.239 107.001 1.00 80.69 438 SER A N 1
ATOM 3136 C CA . SER A 1 438 ? -52.645 -22.504 107.691 1.00 80.69 438 SER A CA 1
ATOM 3137 C C . SER A 1 438 ? -53.608 -22.706 108.864 1.00 80.69 438 SER A C 1
ATOM 3139 O O . SER A 1 438 ? -54.102 -21.742 109.448 1.00 80.69 438 SER A O 1
ATOM 3141 N N . SER A 1 439 ? -53.803 -23.959 109.285 1.00 77.44 439 SER A N 1
ATOM 3142 C CA . SER A 1 439 ? -54.609 -24.325 110.465 1.00 77.44 439 SER A CA 1
ATOM 3143 C C . SER A 1 439 ? -54.111 -23.732 111.792 1.00 77.44 439 SER A C 1
ATOM 3145 O O . SER A 1 439 ? -54.773 -23.878 112.814 1.00 77.44 439 SER A O 1
ATOM 3147 N N . ASN A 1 440 ? -52.941 -23.089 111.790 1.00 76.12 440 ASN A N 1
ATOM 3148 C CA . ASN A 1 440 ? -52.359 -22.424 112.953 1.00 76.12 440 ASN A CA 1
ATOM 3149 C C . ASN A 1 440 ? -52.800 -20.949 113.063 1.00 76.12 440 ASN A C 1
ATOM 3151 O O . ASN A 1 440 ? -52.448 -20.283 114.034 1.00 76.12 440 ASN A O 1
ATOM 3155 N N . VAL A 1 441 ? -53.537 -20.423 112.077 1.00 84.00 441 VAL A N 1
ATOM 3156 C CA . VAL A 1 441 ? -54.082 -19.060 112.080 1.00 84.00 441 VAL A CA 1
ATOM 3157 C C . VAL A 1 441 ? -55.530 -19.091 112.565 1.00 84.00 441 VAL A C 1
ATOM 3159 O O . VAL A 1 441 ? -56.358 -19.816 112.020 1.00 84.00 441 VAL A O 1
ATOM 3162 N N . ALA A 1 442 ? -55.847 -18.278 113.574 1.00 83.62 442 ALA A N 1
ATOM 3163 C CA . ALA A 1 442 ? -57.211 -18.130 114.072 1.00 83.62 442 ALA A CA 1
ATOM 3164 C C . ALA A 1 442 ? -58.110 -17.424 113.038 1.00 83.62 442 ALA A C 1
ATOM 3166 O O . ALA A 1 442 ? -57.811 -16.309 112.606 1.00 83.62 442 ALA A O 1
ATOM 3167 N N . LEU A 1 443 ? -59.237 -18.041 112.683 1.00 86.00 443 LEU A N 1
ATOM 3168 C CA . LEU A 1 443 ? -60.232 -17.487 111.765 1.00 86.00 443 LEU A CA 1
ATOM 3169 C C . LEU A 1 443 ? -61.339 -16.766 112.544 1.00 86.00 443 LEU A C 1
ATOM 3171 O O . LEU A 1 443 ? -61.919 -17.316 113.479 1.00 86.00 443 LEU A O 1
ATOM 3175 N N . LYS A 1 444 ? -61.672 -15.532 112.148 1.00 80.44 444 LYS A N 1
ATOM 3176 C CA . LYS A 1 444 ? -62.590 -14.655 112.904 1.00 80.44 444 LYS A CA 1
ATOM 3177 C C . LYS A 1 444 ? -64.037 -15.172 112.984 1.00 80.44 444 LYS A C 1
ATOM 3179 O O . LYS A 1 444 ? -64.712 -14.914 113.974 1.00 80.44 444 LYS A O 1
ATOM 3184 N N . ASN A 1 445 ? -64.501 -15.875 111.949 1.00 78.81 445 ASN A N 1
ATOM 3185 C CA . ASN A 1 445 ? -65.907 -16.260 111.764 1.00 78.81 445 ASN A CA 1
ATOM 3186 C C . ASN A 1 445 ? -66.118 -17.788 111.699 1.00 78.81 445 ASN A C 1
ATOM 3188 O O . ASN A 1 445 ? -67.125 -18.243 111.159 1.00 78.81 445 ASN A O 1
ATOM 3192 N N . ALA A 1 446 ? -65.177 -18.585 112.214 1.00 81.19 446 ALA A N 1
ATOM 3193 C CA . ALA A 1 446 ? -65.262 -20.046 112.222 1.00 81.19 446 ALA A CA 1
ATOM 3194 C C . ALA A 1 446 ? -64.974 -20.620 113.617 1.00 81.19 446 ALA A C 1
ATOM 3196 O O . ALA A 1 446 ? -64.347 -19.975 114.459 1.00 81.19 446 ALA A O 1
ATOM 3197 N N . THR A 1 447 ? -65.411 -21.856 113.864 1.00 80.06 447 THR A N 1
ATOM 3198 C CA . THR A 1 447 ? -65.006 -22.611 115.054 1.00 80.06 447 THR A CA 1
ATOM 3199 C C . THR A 1 447 ? -63.518 -22.934 114.958 1.00 80.06 447 THR A C 1
ATOM 3201 O O . THR A 1 447 ? -63.101 -23.712 114.105 1.00 80.06 447 THR A O 1
ATOM 3204 N N . ASN A 1 448 ? -62.714 -22.348 115.844 1.00 81.56 448 ASN A N 1
ATOM 3205 C CA . ASN A 1 448 ? -61.283 -22.619 115.908 1.00 81.56 448 ASN A CA 1
ATOM 3206 C C . ASN A 1 448 ? -61.019 -23.790 116.863 1.00 81.56 448 ASN A C 1
ATOM 3208 O O . ASN A 1 448 ? -61.200 -23.660 118.073 1.00 81.56 448 ASN A O 1
ATOM 3212 N N . THR A 1 449 ? -60.580 -24.929 116.326 1.00 79.81 449 THR A N 1
ATOM 3213 C CA . THR A 1 449 ? -60.195 -26.106 117.118 1.00 79.81 449 THR A CA 1
ATOM 3214 C C . THR A 1 449 ? -58.677 -26.202 117.197 1.00 79.81 449 THR A C 1
ATOM 3216 O O . THR A 1 449 ? -58.026 -26.779 116.329 1.00 79.81 449 THR A O 1
ATOM 3219 N N . PHE A 1 450 ? -58.105 -25.649 118.262 1.00 79.94 450 PHE A N 1
ATOM 3220 C CA . PHE A 1 450 ? -56.675 -25.744 118.533 1.00 79.94 450 PHE A CA 1
ATOM 3221 C C . PHE A 1 450 ? -56.375 -26.974 119.399 1.00 79.94 450 PHE A C 1
ATOM 3223 O O . PHE A 1 450 ? -56.734 -27.010 120.573 1.00 79.94 450 PHE A O 1
ATOM 3230 N N . ILE A 1 451 ? -55.706 -27.977 118.825 1.00 76.31 451 ILE A N 1
ATOM 3231 C CA . ILE A 1 451 ? -55.368 -29.242 119.511 1.00 76.31 451 ILE A CA 1
ATOM 3232 C C . ILE A 1 451 ? -54.045 -29.205 120.297 1.00 76.31 451 ILE A C 1
ATOM 3234 O O . ILE A 1 451 ? -53.747 -30.137 121.038 1.00 76.31 451 ILE A O 1
ATOM 3238 N N . GLY A 1 452 ? -53.239 -28.153 120.126 1.00 77.25 452 GLY A N 1
ATOM 3239 C CA . GLY A 1 452 ? -52.025 -27.910 120.911 1.00 77.25 452 GLY A CA 1
ATOM 3240 C C . GLY A 1 452 ? -52.284 -27.028 122.136 1.00 77.25 452 GLY A C 1
ATOM 3241 O O . GLY A 1 452 ? -53.350 -26.430 122.271 1.00 77.25 452 GLY A O 1
ATOM 3242 N N . THR A 1 453 ? -51.288 -26.901 123.015 1.00 77.44 453 THR A N 1
ATOM 3243 C CA . THR A 1 453 ? -51.336 -25.971 124.154 1.00 77.44 453 THR A CA 1
ATOM 3244 C C . THR A 1 453 ? -51.335 -24.522 123.665 1.00 77.44 453 THR A C 1
ATOM 3246 O O . THR A 1 453 ? -50.332 -24.043 123.139 1.00 77.44 453 THR A O 1
ATOM 3249 N N . ASN A 1 454 ? -52.439 -23.806 123.877 1.00 76.44 454 ASN A N 1
ATOM 3250 C CA . ASN A 1 454 ? -52.560 -22.389 123.530 1.00 76.44 454 ASN A CA 1
ATOM 3251 C C . ASN A 1 454 ? -52.254 -21.528 124.753 1.00 76.44 454 ASN A C 1
ATOM 3253 O O . ASN A 1 454 ? -52.892 -21.681 125.793 1.00 76.44 454 ASN A O 1
ATOM 3257 N N . ASN A 1 455 ? -51.305 -20.602 124.623 1.00 76.69 455 ASN A N 1
ATOM 3258 C CA . ASN A 1 455 ? -50.992 -19.642 125.677 1.00 76.69 455 ASN A CA 1
ATOM 3259 C C . ASN A 1 455 ? -51.742 -18.322 125.436 1.00 76.69 455 ASN A C 1
ATOM 3261 O O . ASN A 1 455 ? -51.267 -17.458 124.698 1.00 76.69 455 ASN A O 1
ATOM 3265 N N . PHE A 1 456 ? -52.912 -18.162 126.057 1.00 76.44 456 PHE A N 1
ATOM 3266 C CA . PHE A 1 456 ? -53.695 -16.923 126.009 1.00 76.44 456 PHE A CA 1
ATOM 3267 C C . PHE A 1 456 ? -53.183 -15.908 127.044 1.00 76.44 456 PHE A C 1
ATOM 3269 O O . PHE A 1 456 ? -53.805 -15.667 128.078 1.00 76.44 456 PHE A O 1
ATOM 3276 N N . ALA A 1 457 ? -52.016 -15.319 126.776 1.00 68.12 457 ALA A N 1
ATOM 3277 C CA . ALA A 1 457 ? -51.418 -14.319 127.656 1.00 68.12 457 ALA A CA 1
ATOM 3278 C C . ALA A 1 457 ? -52.261 -13.026 127.714 1.00 68.12 457 ALA A C 1
ATOM 3280 O O . ALA A 1 457 ? -52.642 -12.478 126.682 1.00 68.12 457 ALA A O 1
ATOM 3281 N N . GLY A 1 458 ? -52.509 -12.516 128.926 1.00 66.25 458 GLY A N 1
ATOM 3282 C CA . GLY A 1 458 ? -53.214 -11.245 129.152 1.00 66.25 458 GLY A CA 1
ATOM 3283 C C . GLY A 1 458 ? -54.746 -11.321 129.165 1.00 66.25 458 GLY A C 1
ATOM 3284 O O . GLY A 1 458 ? -55.398 -10.280 129.149 1.00 66.25 458 GLY A O 1
ATOM 3285 N N . LEU A 1 459 ? -55.335 -12.520 129.200 1.00 65.88 459 LEU A N 1
ATOM 3286 C CA . LEU A 1 459 ? -56.786 -12.685 129.265 1.00 65.88 459 LEU A CA 1
ATOM 3287 C C . LEU A 1 459 ? -57.312 -12.474 130.699 1.00 65.88 459 LEU A C 1
ATOM 3289 O O . LEU A 1 459 ? -56.908 -13.185 131.616 1.00 65.88 459 LEU A O 1
ATOM 3293 N N . THR A 1 460 ? -58.246 -11.540 130.901 1.00 60.34 460 THR A N 1
ATOM 3294 C CA . THR A 1 460 ? -59.036 -11.487 132.143 1.00 60.34 460 THR A CA 1
ATOM 3295 C C . THR A 1 460 ? -60.110 -12.575 132.106 1.00 60.34 460 THR A C 1
ATOM 3297 O O . THR A 1 460 ? -60.851 -12.672 131.126 1.00 60.34 460 THR A O 1
ATOM 3300 N N . ALA A 1 461 ? -60.212 -13.378 133.170 1.00 57.66 461 ALA A N 1
ATOM 3301 C CA . ALA A 1 461 ? -61.018 -14.607 133.235 1.00 57.66 461 ALA A CA 1
ATOM 3302 C C . ALA A 1 461 ? -62.515 -14.472 132.884 1.00 57.66 461 ALA A C 1
ATOM 3304 O O . ALA A 1 461 ? -63.161 -15.463 132.548 1.00 57.66 461 ALA A O 1
ATOM 3305 N N . THR A 1 462 ? -63.063 -13.254 132.862 1.00 57.00 462 THR A N 1
ATOM 3306 C CA . THR A 1 462 ? -64.466 -12.965 132.526 1.00 57.00 462 THR A CA 1
ATOM 3307 C C . THR A 1 462 ? -64.916 -13.426 131.131 1.00 57.00 462 THR A C 1
ATOM 3309 O O . THR A 1 462 ? -66.121 -13.436 130.879 1.00 57.00 462 THR A O 1
ATOM 3312 N N . GLY A 1 463 ? -63.991 -13.809 130.238 1.00 63.50 463 GLY A N 1
ATOM 3313 C CA . GLY A 1 463 ? -64.276 -14.257 128.868 1.00 63.50 463 GLY A CA 1
ATOM 3314 C C . GLY A 1 463 ? -64.144 -15.761 128.573 1.00 63.50 463 GLY A C 1
ATOM 3315 O O . GLY A 1 463 ? -64.522 -16.166 127.474 1.00 63.50 463 GLY A O 1
ATOM 3316 N N . ILE A 1 464 ? -63.626 -16.600 129.484 1.00 70.25 464 ILE A N 1
ATOM 3317 C CA . ILE A 1 464 ? -63.534 -18.053 129.228 1.00 70.25 464 ILE A CA 1
ATOM 3318 C C . ILE A 1 464 ? -64.842 -18.728 129.648 1.00 70.25 464 ILE A C 1
ATOM 3320 O O . ILE A 1 464 ? -65.178 -18.777 130.832 1.00 70.25 464 ILE A O 1
ATOM 3324 N N . LEU A 1 465 ? -65.553 -19.293 128.670 1.00 69.06 465 LEU A N 1
ATOM 3325 C CA . LEU A 1 465 ? -66.775 -20.067 128.875 1.00 69.06 465 LEU A CA 1
ATOM 3326 C C . LEU A 1 465 ? -66.571 -21.508 128.388 1.00 69.06 465 LEU A C 1
ATOM 3328 O O . LEU A 1 465 ? -66.411 -21.733 127.188 1.00 69.06 465 LEU A O 1
ATOM 3332 N N . GLN A 1 466 ? -66.635 -22.494 129.285 1.00 73.69 466 GLN A N 1
ATOM 3333 C CA . GLN A 1 466 ? -66.710 -23.912 128.918 1.00 73.69 466 GLN A CA 1
ATOM 3334 C C . GLN A 1 466 ? -68.165 -24.350 129.044 1.00 73.69 466 GLN A C 1
ATOM 3336 O O . GLN A 1 466 ? -68.774 -24.231 130.104 1.00 73.69 466 GLN A O 1
ATOM 3341 N N . ASN A 1 467 ? -68.747 -24.817 127.938 1.00 71.38 467 ASN A N 1
ATOM 3342 C CA . ASN A 1 467 ? -70.164 -25.191 127.853 1.00 71.38 467 ASN A CA 1
ATOM 3343 C C . ASN A 1 467 ? -71.131 -24.087 128.343 1.00 71.38 467 ASN A C 1
ATOM 3345 O O . ASN A 1 467 ? -72.198 -24.384 128.871 1.00 71.38 467 ASN A O 1
ATOM 3349 N N . GLY A 1 468 ? -70.756 -22.812 128.173 1.00 70.94 468 GLY A N 1
ATOM 3350 C CA . GLY A 1 468 ? -71.556 -21.652 128.587 1.00 70.94 468 GLY A CA 1
ATOM 3351 C C . GLY A 1 468 ? -71.388 -21.215 130.048 1.00 70.94 468 GLY A C 1
ATOM 3352 O O . GLY A 1 468 ? -71.977 -20.209 130.432 1.00 70.94 468 GLY A O 1
ATOM 3353 N N . TYR A 1 469 ? -70.569 -21.907 130.844 1.00 69.25 469 TYR A N 1
ATOM 3354 C CA . TYR A 1 469 ? -70.266 -21.539 132.230 1.00 69.25 469 TYR A CA 1
ATOM 3355 C C . TYR A 1 469 ? -68.892 -20.875 132.329 1.00 69.25 469 TYR A C 1
ATOM 3357 O O . TYR A 1 469 ? -67.949 -21.316 131.668 1.00 69.25 469 TYR A O 1
ATOM 3365 N N . GLN A 1 470 ? -68.772 -19.831 133.157 1.00 71.44 470 GLN A N 1
ATOM 3366 C CA . GLN A 1 470 ? -67.471 -19.243 133.489 1.00 71.44 470 GLN A CA 1
ATOM 3367 C C . GLN A 1 470 ? -66.606 -20.304 134.172 1.00 71.44 470 GLN A C 1
ATOM 3369 O O . GLN A 1 470 ? -67.022 -20.902 135.162 1.00 71.44 470 GLN A O 1
ATOM 3374 N N . VAL A 1 471 ? -65.435 -20.563 133.592 1.00 69.69 471 VAL A N 1
ATOM 3375 C CA . VAL A 1 471 ? -64.521 -21.637 134.034 1.00 69.69 471 VAL A CA 1
ATOM 3376 C C . VAL A 1 471 ? -63.572 -21.158 135.126 1.00 69.69 471 VAL A C 1
ATOM 3378 O O . VAL A 1 471 ? -63.036 -21.973 135.866 1.00 69.69 471 VAL A O 1
ATOM 3381 N N . CYS A 1 472 ? -63.376 -19.843 135.204 1.00 67.00 472 CYS A N 1
ATOM 3382 C CA . CYS A 1 472 ? -62.555 -19.173 136.197 1.00 67.00 472 CYS A CA 1
ATOM 3383 C C . CYS A 1 472 ? -63.304 -17.929 136.695 1.00 67.00 472 CYS A C 1
ATOM 3385 O O . CYS A 1 472 ? -63.973 -17.253 135.903 1.00 67.00 472 CYS A O 1
ATOM 3387 N N . ASP A 1 473 ? -63.192 -17.614 137.981 1.00 66.19 473 ASP A N 1
ATOM 3388 C CA . ASP A 1 473 ? -63.771 -16.402 138.561 1.00 66.19 473 ASP A CA 1
ATOM 3389 C C . ASP A 1 473 ? -62.919 -15.146 138.276 1.00 66.19 473 ASP A C 1
ATOM 3391 O O . ASP A 1 473 ? -61.852 -15.200 137.659 1.00 66.19 473 ASP A O 1
ATOM 3395 N N . ALA A 1 474 ? -63.381 -13.972 138.721 1.00 65.44 474 ALA A N 1
ATOM 3396 C CA . ALA A 1 474 ? -62.667 -12.704 138.519 1.00 65.44 474 ALA A CA 1
ATOM 3397 C C . ALA A 1 474 ? -61.299 -12.617 139.243 1.00 65.44 474 ALA A C 1
ATOM 3399 O O . ALA A 1 474 ? -60.554 -11.662 139.017 1.00 65.44 474 ALA A O 1
ATOM 3400 N N . SER A 1 475 ? -60.969 -13.600 140.084 1.00 65.62 475 SER A N 1
ATOM 3401 C CA . SER A 1 475 ? -59.686 -13.784 140.774 1.00 65.62 475 SER A CA 1
ATOM 3402 C C . SER A 1 475 ? -58.735 -14.724 140.014 1.00 65.62 475 SER A C 1
ATOM 3404 O O . SER A 1 475 ? -57.632 -14.972 140.499 1.00 65.62 475 SER A O 1
ATOM 3406 N N . ASN A 1 476 ? -59.133 -15.222 138.833 1.00 62.88 476 ASN A N 1
ATOM 3407 C CA . ASN A 1 476 ? -58.441 -16.240 138.029 1.00 62.88 476 ASN A CA 1
ATOM 3408 C C . ASN A 1 476 ? -58.314 -17.621 138.715 1.00 62.88 476 ASN A C 1
ATOM 3410 O O . ASN A 1 476 ? -57.320 -18.316 138.489 1.00 62.88 476 ASN A O 1
ATOM 3414 N N . ASN A 1 477 ? -59.304 -18.015 139.526 1.00 60.62 477 ASN A N 1
ATOM 3415 C CA . ASN A 1 477 ? -59.417 -19.353 140.134 1.00 60.62 477 ASN A CA 1
ATOM 3416 C C . ASN A 1 477 ? -60.541 -20.173 139.490 1.00 60.62 477 ASN A C 1
ATOM 3418 O O . ASN A 1 477 ? -61.596 -19.563 139.203 1.00 60.62 477 ASN A O 1
#

Secondary structure (DSSP, 8-state):
-------------------SSTHHHHHHHHHHHHHHHHHHHHHHHHHHHHHHHHHHHHHHHHHHHHHHHHHHHHHHHHHHHHHHHHHHHHHHHHHHHHHHHHHHHHHHHHHHHHHHT-SSHHHHHHHHHHHHHTT--PPSS----SSS------SS----TT--S-----PPS-SEEEEEETTEEEEEEETT--TT-----TT----S-----S----SS----SS---SS----SS-EEETTEEEE-TT-------SS-SS-TT----SS------SSSS-EEEEETTEEEEEE-TT--EEESS----SS----S---S--TT------SEETTEEBSSSTTSBP--SSS--TT-TTTSBTTB-TTGGG-GGG--SS---GGGS-TTS----S---STTSPPPPPTTSPPPS---TT-----GGG--SS---GGGS-TTSPPTTS-----S----TT--GGG-EETTEESS-TT--

pLDDT: mean 71.23, std 14.52, range [31.7, 96.69]

Nearest PDB structures (foldseek):
  6x3m-assembly1_B  TM=1.939E-01  e=1.977E-01  Streptococcus pyogenes phage H4489A
  6x3m-assembly2_E  TM=1.928E-01  e=2.551E-01  Streptococcus pyogenes phage H4489A
  6x3m-assembly2_D  TM=2.100E-01  e=4.826E-01  Streptococcus pyogenes phage H4489A
  3eka-assembly1_A  TM=2.302E-01  e=3.482E+00  Streptococcus pyogenes
  2c3f-assembly1_A  TM=2.113E-01  e=3.267E+00  Streptococcus pyogenes

Solvent-accessible surface area (backbone atoms only — not comparable to full-atom values): 32761 Å² total; per-residue (Å²): 135,90,83,89,81,91,82,91,89,89,85,86,82,85,82,88,80,89,80,96,64,73,67,62,66,59,50,55,60,51,49,53,54,51,49,55,53,49,51,57,51,49,54,53,49,48,55,51,52,53,54,48,54,54,50,52,55,49,53,51,49,54,51,51,51,51,52,49,56,53,50,54,50,54,52,47,57,51,49,57,49,50,51,52,52,52,51,50,51,54,51,50,51,48,54,48,50,55,50,55,51,50,53,49,50,54,51,52,54,50,54,33,55,57,39,40,68,40,92,50,64,69,55,14,52,51,25,47,54,53,52,56,68,74,58,82,68,89,78,90,88,81,84,88,82,79,85,83,91,80,85,89,82,78,95,69,86,86,78,85,75,92,76,88,76,90,80,87,78,83,75,73,88,72,60,47,51,72,48,72,59,90,93,47,74,45,75,50,72,49,83,87,64,60,96,89,63,83,88,79,79,77,88,76,84,84,89,75,92,81,83,84,85,73,95,78,83,74,98,64,92,84,85,76,96,67,85,90,85,66,103,73,74,84,44,96,63,56,43,64,59,100,87,29,56,41,22,44,64,82,58,57,70,49,92,59,56,87,64,60,100,69,44,92,92,61,78,90,68,98,57,90,84,88,82,79,64,93,58,85,54,58,44,69,45,64,57,95,88,38,69,41,37,35,33,40,64,86,68,52,76,47,68,74,60,88,88,84,67,102,61,88,87,86,69,100,70,90,86,78,90,59,83,84,70,68,89,74,83,57,64,48,60,99,86,24,40,61,38,55,55,78,77,35,40,84,56,99,74,90,63,79,46,87,66,44,80,85,64,29,63,97,83,37,51,77,66,56,82,69,46,77,86,67,60,88,68,89,79,89,56,71,92,78,56,60,93,87,54,83,93,70,88,78,78,63,62,50,91,97,50,63,79,57,57,42,101,83,70,41,79,61,99,67,91,61,86,84,63,74,88,79,65,71,92,71,67,84,72,86,81,85,57,72,91,77,55,60,94,88,58,87,56,96,90,56,90,76,84,75,91,64,94,77,85,75,81,91,68,68,36,88,74,49,59,61,97,82,38,73,72,30,41,93,83,70,86